Protein AF-A0A960V6D5-F1 (afdb_monomer)

Foldseek 3Di:
DVVVVVVVVVVVVVVVLVVQQPDLWFKWWAFLQQATADTHPNVLVVCVVCVVLLCQAQVPDDSVPRHRDHCLSSDPDSVVVNCVQVPDQAWDWDWDDGSQWIKIKIKHFDADPVRHTGTIMITIDGCNVVVVVVVVVVVVVVVVVVVLVVQQPDQWFKWWAFLQQFTADTHVNVLVVCVVLVVLQCVVQVQDDSVPSHRDHCLSSDPDSVVVNCVQVPDQAWDWDWDQGSNWIKIKIKHFDADPVRHTGTIMITIDGCRVVVVVVVVVLVVVLLVQLLVQLLVQLVPDPDLVSSVQSNQQSVCVSVVFAKKFKWFQDPVVRWTATDDMDHDQDPVLVVQRNPDIGHQPFFLFNPQVVVQAKDKDQALVVGPRDSSSVVCVVSQWGIKMKHFADAPNHTGIMMMTTHSDRDDADPSNRVSVRSSSVSSNVSSNVRVVVVVVVVVLVVQQPDQWWKWWAFLVQATADTHVNVLVVCVVCVVLQCVQQVPDDSVPRHRDHPCSQDPDSVVVNVVQNDDAAWDWDWDAGSQWIKIKIKHWDADPVRDTTGIMITIDTCNVVVVLVVLVVVQVVCVVVVNLPDARDQPPDDDPSNVVRVVSNVVSVVVVVVVVVVVVVD

pLDDT: mean 90.27, std 6.15, range [58.25, 98.5]

Radius of gyration: 61.38 Å; Cα contacts (8 Å, |Δi|>4): 959; chains: 1; bounding box: 114×51×210 Å

Mean predicted aligned error: 14.76 Å

Sequence (614 aa):
DGLTALKQAFKENKSIKVALDNVSTNIMMADNDLKINYMNKSIVKMFTDANTDIQKQIPGFNVSTLMGTNIDKFHRNPSHQRGILASFVDTYRSTITIGGRTFDLIANPILDEKGIRLGSVVEWSDVTKSRTLENEKNRMMEENLRIRVALDNVSTNIMMADNDLNVIYMNKSIKKMFEKANREISNQIKSFDLSKLMGSNIDTYHKDPSHQRKILGSFTDVYKTSIDMGGRRFDLIANPILTDNGERLGSVVEWSDVTEILKIEEQKIEQQKNLEVMTKVSMGVNEALDISSAIQSSLDAAREVFGWEYSSFWKYDKTDKSLKFYLESGSVSSEFRNITERASFKEGVGLNGRAWKSKDLVFVKELVELTDCVRAPVASKVGVKSAISFPIFINDKIYGTMDFFALRTLELSANRLQSLKAVNRIIQESLERQVNSQEMVRVKVALDNVSTNIMISDNDRNIIYMNKSINKMFKNALTEIKNQFSNFDQDRLIGNSIDVFHKNPAHQSNLLANFKEEYRSTINIGGRTFNLIANPIITDKGERLGSVVEWADYTNEVKTQNEIDDIVNLAIEGQFNSRIKLEDKEGFFKKLGEGINKLLDVTSNGMNDIARVL

Structure (mmCIF, N/CA/C/O backbone):
data_AF-A0A960V6D5-F1
#
_entry.id   AF-A0A960V6D5-F1
#
loop_
_atom_site.group_PDB
_atom_site.id
_atom_site.type_symbol
_atom_site.label_atom_id
_atom_site.label_alt_id
_atom_site.label_comp_id
_atom_site.label_asym_id
_atom_site.label_entity_id
_atom_site.label_seq_id
_atom_site.pdbx_PDB_ins_code
_atom_site.Cartn_x
_atom_site.Cartn_y
_atom_site.Cartn_z
_atom_site.occupancy
_atom_site.B_iso_or_equiv
_atom_site.auth_seq_id
_atom_site.auth_comp_id
_atom_site.auth_asym_id
_atom_site.auth_atom_id
_atom_site.pdbx_PDB_model_num
ATOM 1 N N . ASP A 1 1 ? 67.140 -14.484 -104.555 1.00 60.19 1 ASP A N 1
ATOM 2 C CA . ASP A 1 1 ? 66.002 -14.947 -103.728 1.00 60.19 1 ASP A CA 1
ATOM 3 C C . ASP A 1 1 ? 66.205 -14.796 -102.216 1.00 60.19 1 ASP A C 1
ATOM 5 O O . ASP A 1 1 ? 65.355 -14.184 -101.580 1.00 60.19 1 ASP A O 1
ATOM 9 N N . GLY A 1 2 ? 67.339 -15.198 -101.622 1.00 60.62 2 GLY A N 1
ATOM 10 C CA . GLY A 1 2 ? 67.568 -15.048 -100.165 1.00 60.62 2 GLY A CA 1
ATOM 11 C C . GLY A 1 2 ? 67.593 -13.608 -99.608 1.00 60.62 2 GLY A C 1
ATOM 12 O O . GLY A 1 2 ? 67.114 -13.364 -98.503 1.00 60.62 2 GLY A O 1
ATOM 13 N N . LEU A 1 3 ? 68.085 -12.621 -100.371 1.00 64.56 3 LEU A N 1
ATOM 14 C CA . LEU A 1 3 ? 68.166 -11.218 -99.917 1.00 64.56 3 LEU A CA 1
ATOM 15 C C . LEU A 1 3 ? 66.785 -10.532 -99.832 1.00 64.56 3 LEU A C 1
ATOM 17 O O . LEU A 1 3 ? 66.586 -9.627 -99.021 1.00 64.56 3 LEU A O 1
ATOM 21 N N . THR A 1 4 ? 65.828 -10.955 -100.662 1.00 69.56 4 THR A N 1
ATOM 22 C CA . THR A 1 4 ? 64.466 -10.398 -100.709 1.00 69.56 4 THR A CA 1
ATOM 23 C C . THR A 1 4 ? 63.623 -10.926 -99.548 1.00 69.56 4 THR A C 1
ATOM 25 O O . THR A 1 4 ? 62.960 -10.139 -98.875 1.00 69.56 4 THR A O 1
ATOM 28 N N . ALA A 1 5 ? 63.731 -12.225 -99.243 1.00 68.56 5 ALA A N 1
ATOM 29 C CA . ALA A 1 5 ? 63.088 -12.845 -98.083 1.00 68.56 5 ALA A CA 1
ATOM 30 C C . ALA A 1 5 ? 63.599 -12.258 -96.754 1.00 68.56 5 ALA A C 1
ATOM 32 O O . ALA A 1 5 ? 62.806 -11.934 -95.872 1.00 68.56 5 ALA A O 1
ATOM 33 N N . LEU A 1 6 ? 64.911 -12.014 -96.639 1.00 73.38 6 LEU A N 1
ATOM 34 C CA . LEU A 1 6 ? 65.501 -11.392 -95.449 1.00 73.38 6 LEU A CA 1
ATOM 35 C C . LEU A 1 6 ? 65.007 -9.948 -95.238 1.00 73.38 6 LEU A C 1
ATOM 37 O O . LEU A 1 6 ? 64.689 -9.556 -94.117 1.00 73.38 6 LEU A O 1
ATOM 41 N N . LYS A 1 7 ? 64.901 -9.152 -96.313 1.00 72.25 7 LYS A N 1
ATOM 42 C CA . LYS A 1 7 ? 64.362 -7.781 -96.249 1.00 72.25 7 LYS A CA 1
ATOM 43 C C . LYS A 1 7 ? 62.879 -7.753 -95.870 1.00 72.25 7 LYS A C 1
ATOM 45 O O . LYS A 1 7 ? 62.470 -6.857 -95.133 1.00 72.25 7 LYS A O 1
ATOM 50 N N . GLN A 1 8 ? 62.094 -8.718 -96.350 1.00 72.75 8 GLN A N 1
ATOM 51 C CA . GLN A 1 8 ? 60.675 -8.847 -96.019 1.00 72.75 8 GLN A CA 1
ATOM 52 C C . GLN A 1 8 ? 60.477 -9.230 -94.544 1.00 72.75 8 GLN A C 1
ATOM 54 O O . GLN A 1 8 ? 59.785 -8.510 -93.828 1.00 72.75 8 GLN A O 1
ATOM 59 N N . ALA A 1 9 ? 61.184 -10.254 -94.055 1.00 72.56 9 ALA A N 1
ATOM 60 C CA . ALA A 1 9 ? 61.154 -10.650 -92.644 1.00 72.56 9 ALA A CA 1
ATOM 61 C C . ALA A 1 9 ? 61.626 -9.515 -91.713 1.00 72.56 9 ALA A C 1
ATOM 63 O O . ALA A 1 9 ? 61.061 -9.287 -90.645 1.00 72.56 9 ALA A O 1
ATOM 64 N N . PHE A 1 10 ? 62.631 -8.734 -92.130 1.00 75.19 10 PHE A N 1
ATOM 65 C CA . PHE A 1 10 ? 63.084 -7.560 -91.378 1.00 75.19 10 PHE A CA 1
ATOM 66 C C . PHE A 1 10 ? 62.014 -6.459 -91.304 1.00 75.19 10 PHE A C 1
ATOM 68 O O . PHE A 1 10 ? 61.844 -5.822 -90.262 1.00 75.19 10 PHE A O 1
ATOM 75 N N . LYS A 1 11 ? 61.273 -6.232 -92.396 1.00 73.44 11 LYS A N 1
ATOM 76 C CA . LYS A 1 11 ? 60.167 -5.266 -92.440 1.00 73.44 11 LYS A CA 1
ATOM 77 C C . LYS A 1 11 ? 58.996 -5.715 -91.562 1.00 73.44 11 LYS A C 1
ATOM 79 O O . LYS A 1 11 ? 58.472 -4.896 -90.813 1.00 73.44 11 LYS A O 1
ATOM 84 N N . GLU A 1 12 ? 58.633 -6.993 -91.605 1.00 76.12 12 GLU A N 1
ATOM 85 C CA . GLU A 1 12 ? 57.577 -7.586 -90.772 1.00 76.12 12 GLU A CA 1
ATOM 86 C C . GLU A 1 12 ? 57.930 -7.537 -89.281 1.00 76.12 12 GLU A C 1
ATOM 88 O O . GLU A 1 12 ? 57.142 -7.024 -88.487 1.00 76.12 12 GLU A O 1
ATOM 93 N N . ASN A 1 13 ? 59.153 -7.924 -88.904 1.00 80.75 13 ASN A N 1
ATOM 94 C CA . ASN A 1 13 ? 59.638 -7.809 -87.525 1.00 80.75 13 ASN A CA 1
ATOM 95 C C . ASN A 1 13 ? 59.639 -6.358 -87.027 1.00 80.75 13 ASN A C 1
ATOM 97 O O . ASN A 1 13 ? 59.277 -6.086 -85.880 1.00 80.75 13 ASN A O 1
ATOM 101 N N . LYS A 1 14 ? 60.002 -5.399 -87.890 1.00 78.75 14 LYS A N 1
ATOM 102 C CA . LYS A 1 14 ? 59.928 -3.972 -87.558 1.00 78.75 14 LYS A CA 1
ATOM 103 C C . LYS A 1 14 ? 58.481 -3.519 -87.339 1.00 78.75 14 LYS A C 1
ATOM 105 O O . LYS A 1 14 ? 58.236 -2.763 -86.404 1.00 78.75 14 LYS A O 1
ATOM 110 N N . SER A 1 15 ? 57.532 -3.987 -88.150 1.00 77.00 15 SER A N 1
ATOM 111 C CA . SER A 1 15 ? 56.106 -3.680 -87.984 1.00 77.00 15 SER A CA 1
ATOM 112 C C . SER A 1 15 ? 55.515 -4.284 -86.707 1.00 77.00 15 SER A C 1
ATOM 114 O O . SER A 1 15 ? 54.827 -3.573 -85.980 1.00 77.00 15 SER A O 1
ATOM 116 N N . ILE A 1 16 ? 55.825 -5.547 -86.388 1.00 84.62 16 ILE A N 1
ATOM 117 C CA . ILE A 1 16 ? 55.385 -6.208 -85.145 1.00 84.62 16 ILE A CA 1
ATOM 118 C C . ILE A 1 16 ? 55.945 -5.475 -83.925 1.00 84.62 16 ILE A C 1
ATOM 120 O O . ILE A 1 16 ? 55.203 -5.165 -82.994 1.00 84.62 16 ILE A O 1
ATOM 124 N N . LYS A 1 17 ? 57.234 -5.115 -83.952 1.00 85.25 17 LYS A N 1
ATOM 125 C CA . LYS A 1 17 ? 57.851 -4.326 -82.883 1.00 85.25 17 LYS A CA 1
ATOM 126 C C . LYS A 1 17 ? 57.152 -2.978 -82.697 1.00 85.25 17 LYS A C 1
ATOM 128 O O . LYS A 1 17 ? 56.832 -2.614 -81.574 1.00 85.25 17 LYS A O 1
ATOM 133 N N . VAL A 1 18 ? 56.884 -2.247 -83.782 1.00 83.94 18 VAL A N 1
ATOM 134 C CA . VAL A 1 18 ? 56.174 -0.958 -83.710 1.00 83.94 18 VAL A CA 1
ATOM 135 C C . VAL A 1 18 ? 54.749 -1.132 -83.179 1.00 83.94 18 VAL A C 1
ATOM 137 O O . VAL A 1 18 ? 54.276 -0.269 -82.442 1.00 83.94 18 VAL A O 1
ATOM 140 N N . ALA A 1 19 ? 54.065 -2.230 -83.508 1.00 83.75 19 ALA A N 1
ATOM 141 C CA . ALA A 1 19 ? 52.753 -2.531 -82.945 1.00 83.75 19 ALA A CA 1
ATOM 142 C C . ALA A 1 19 ? 52.840 -2.748 -81.425 1.00 83.75 19 ALA A C 1
ATOM 144 O O . ALA A 1 19 ? 52.153 -2.054 -80.678 1.00 83.75 19 ALA A O 1
ATOM 145 N N . LEU A 1 20 ? 53.744 -3.622 -80.964 1.00 87.19 20 LEU A N 1
ATOM 146 C CA . LEU A 1 20 ? 53.982 -3.878 -79.537 1.00 87.19 20 LEU A CA 1
ATOM 147 C C . LEU A 1 20 ? 54.450 -2.619 -78.782 1.00 87.19 20 LEU A C 1
ATOM 149 O O . LEU A 1 20 ? 54.054 -2.398 -77.640 1.00 87.19 20 LEU A O 1
ATOM 153 N N . ASP A 1 21 ? 55.225 -1.742 -79.425 1.00 88.81 21 ASP A N 1
ATOM 154 C CA . ASP A 1 21 ? 55.717 -0.499 -78.818 1.00 88.81 21 ASP A CA 1
ATOM 155 C C . ASP A 1 21 ? 54.589 0.493 -78.506 1.00 88.81 21 ASP A C 1
ATOM 157 O O . ASP A 1 21 ? 54.776 1.375 -77.665 1.00 88.81 21 ASP A O 1
ATOM 161 N N . ASN A 1 22 ? 53.445 0.377 -79.186 1.00 87.00 22 ASN A N 1
ATOM 162 C CA . ASN A 1 22 ? 52.324 1.308 -79.070 1.00 87.00 22 ASN A CA 1
ATOM 163 C C . ASN A 1 22 ? 51.078 0.702 -78.399 1.00 87.00 22 ASN A C 1
ATOM 165 O O . ASN A 1 22 ? 50.079 1.410 -78.273 1.00 87.00 22 ASN A O 1
ATOM 169 N N . VAL A 1 23 ? 51.111 -0.557 -77.941 1.00 91.19 23 VAL A N 1
ATOM 170 C CA . VAL A 1 23 ? 50.023 -1.087 -77.099 1.00 91.19 23 VAL A CA 1
ATOM 171 C C . VAL A 1 23 ? 50.092 -0.501 -75.686 1.00 91.19 23 VAL A C 1
ATOM 173 O O . VAL A 1 23 ? 51.171 -0.211 -75.168 1.00 91.19 23 VAL A O 1
ATOM 176 N N . SER A 1 24 ? 48.931 -0.340 -75.049 1.00 89.25 24 SER A N 1
ATOM 177 C CA . SER A 1 24 ? 48.801 0.201 -73.687 1.00 89.25 24 SER A CA 1
ATOM 178 C C . SER A 1 24 ? 49.123 -0.805 -72.581 1.00 89.25 24 SER A C 1
ATOM 180 O O . SER A 1 24 ? 49.297 -0.418 -71.431 1.00 89.25 24 SER A O 1
ATOM 182 N N . THR A 1 25 ? 49.173 -2.097 -72.900 1.00 91.38 25 THR A N 1
ATOM 183 C CA . THR A 1 25 ? 49.584 -3.138 -71.954 1.00 91.38 25 THR A CA 1
ATOM 184 C C . THR A 1 25 ? 51.072 -2.996 -71.647 1.00 91.38 25 THR A C 1
ATOM 186 O O . THR A 1 25 ? 51.863 -2.804 -72.564 1.00 91.38 25 THR A O 1
ATOM 189 N N . ASN A 1 26 ? 51.492 -3.103 -70.386 1.00 95.56 26 ASN A N 1
ATOM 190 C CA . ASN A 1 26 ? 52.913 -3.030 -70.040 1.00 95.56 26 ASN A CA 1
ATOM 191 C C . ASN A 1 26 ? 53.578 -4.380 -70.324 1.00 95.56 26 ASN A C 1
ATOM 193 O O . ASN A 1 26 ? 53.311 -5.342 -69.611 1.00 95.56 26 ASN A O 1
ATOM 197 N N . ILE A 1 27 ? 54.434 -4.455 -71.346 1.00 94.50 27 ILE A N 1
ATOM 198 C CA . ILE A 1 27 ? 55.020 -5.720 -71.816 1.00 94.50 27 ILE A CA 1
ATOM 199 C C . ILE A 1 27 ? 56.541 -5.695 -71.675 1.00 94.50 27 ILE A C 1
ATOM 201 O O . ILE A 1 27 ? 57.207 -4.801 -72.201 1.00 94.50 27 ILE A O 1
ATOM 205 N N . MET A 1 28 ? 57.085 -6.732 -71.038 1.00 94.75 28 MET A N 1
ATOM 206 C CA . MET A 1 28 ? 58.516 -7.034 -70.971 1.00 94.75 28 MET A CA 1
ATOM 207 C C . MET A 1 28 ? 58.784 -8.442 -71.487 1.00 94.75 28 MET A C 1
ATOM 209 O O . MET A 1 28 ? 58.045 -9.364 -71.155 1.00 94.75 28 MET A O 1
ATOM 213 N N . MET A 1 29 ? 59.854 -8.630 -72.256 1.00 93.25 29 MET A N 1
ATOM 214 C CA . MET A 1 29 ? 60.302 -9.956 -72.685 1.00 93.25 29 MET A CA 1
ATOM 215 C C . MET A 1 29 ? 61.755 -10.179 -72.285 1.00 93.25 29 MET A C 1
ATOM 217 O O . MET A 1 29 ? 62.573 -9.252 -72.298 1.00 93.25 29 MET A O 1
ATOM 221 N N . ALA A 1 30 ? 62.060 -11.421 -71.929 1.00 92.06 30 ALA A N 1
ATOM 222 C CA . ALA A 1 30 ? 63.412 -11.880 -71.662 1.00 92.06 30 ALA A CA 1
ATOM 223 C C . ALA A 1 30 ? 63.698 -13.158 -72.454 1.00 92.06 30 ALA A C 1
ATOM 225 O O . ALA A 1 30 ? 62.794 -13.972 -72.663 1.00 92.06 30 ALA A O 1
ATOM 226 N N . ASP A 1 31 ? 64.942 -13.317 -72.899 1.00 91.38 31 ASP A N 1
ATOM 227 C CA . ASP A 1 31 ? 65.412 -14.525 -73.584 1.00 91.38 31 ASP A CA 1
ATOM 228 C C . ASP A 1 31 ? 65.621 -15.707 -72.612 1.00 91.38 31 ASP A C 1
ATOM 230 O O . ASP A 1 31 ? 65.352 -15.613 -71.411 1.00 91.38 31 ASP A O 1
ATOM 234 N N . ASN A 1 32 ? 66.090 -16.846 -73.128 1.00 87.31 32 ASN A N 1
ATOM 235 C CA . ASN A 1 32 ? 66.395 -18.034 -72.319 1.00 87.31 32 ASN A CA 1
ATOM 236 C C . ASN A 1 32 ? 67.549 -17.826 -71.321 1.00 87.31 32 ASN A C 1
ATOM 238 O O . ASN A 1 32 ? 67.605 -18.527 -70.312 1.00 87.31 32 ASN A O 1
ATOM 242 N N . ASP A 1 33 ? 68.424 -16.846 -71.567 1.00 87.94 33 ASP A N 1
ATOM 243 C CA . ASP A 1 33 ? 69.460 -16.411 -70.624 1.00 87.94 33 ASP A CA 1
ATOM 244 C C . ASP A 1 33 ? 68.918 -15.388 -69.611 1.00 87.94 33 ASP A C 1
ATOM 246 O O . ASP A 1 33 ? 69.683 -14.813 -68.831 1.00 87.94 33 ASP A O 1
ATOM 250 N N . LEU A 1 34 ? 67.602 -15.145 -69.622 1.00 88.19 34 LEU A N 1
ATOM 251 C CA . LEU A 1 34 ? 66.869 -14.210 -68.776 1.00 88.19 34 LEU A CA 1
ATOM 252 C C . LEU A 1 34 ? 67.335 -12.757 -68.896 1.00 88.19 34 LEU A C 1
ATOM 254 O O . LEU A 1 34 ? 67.149 -11.954 -67.974 1.00 88.19 34 LEU A O 1
ATOM 258 N N . LYS A 1 35 ? 67.936 -12.399 -70.032 1.00 92.00 35 LYS A N 1
ATOM 259 C CA . LYS A 1 35 ? 68.255 -11.013 -70.368 1.00 92.00 35 LYS A CA 1
ATOM 260 C C . LYS A 1 35 ? 67.033 -10.354 -70.976 1.00 92.00 35 LYS A C 1
ATOM 262 O O . LYS A 1 35 ? 66.432 -10.877 -71.912 1.00 92.00 35 LYS A O 1
ATOM 267 N N . ILE A 1 36 ? 66.685 -9.179 -70.458 1.00 93.31 36 ILE A N 1
ATOM 268 C CA . ILE A 1 36 ? 65.577 -8.383 -70.986 1.00 93.31 36 ILE A CA 1
ATOM 269 C C . ILE A 1 36 ? 65.930 -7.960 -72.415 1.00 93.31 36 ILE A C 1
ATOM 271 O O . ILE A 1 36 ? 66.849 -7.167 -72.623 1.00 93.31 36 ILE A O 1
ATOM 275 N N . ASN A 1 37 ? 65.208 -8.479 -73.402 1.00 91.31 37 ASN A N 1
ATOM 276 C CA . ASN A 1 37 ? 65.461 -8.209 -74.819 1.00 91.31 37 ASN A CA 1
ATOM 277 C C . ASN A 1 37 ? 64.391 -7.305 -75.449 1.00 91.31 37 ASN A C 1
ATOM 279 O O . ASN A 1 37 ? 64.609 -6.766 -76.536 1.00 91.31 37 ASN A O 1
ATOM 283 N N . TYR A 1 38 ? 63.277 -7.071 -74.749 1.00 93.50 38 TYR A N 1
ATOM 284 C CA . TYR A 1 38 ? 62.226 -6.158 -75.179 1.00 93.50 38 TYR A CA 1
ATOM 285 C C . TYR A 1 38 ? 61.483 -5.529 -73.993 1.00 93.50 38 TYR A C 1
ATOM 287 O O . TYR A 1 38 ? 61.164 -6.198 -73.010 1.00 93.50 38 TYR A O 1
ATOM 295 N N . MET A 1 39 ? 61.168 -4.242 -74.120 1.00 95.19 39 MET A N 1
ATOM 296 C CA . MET A 1 39 ? 60.243 -3.502 -73.264 1.00 95.19 39 MET A CA 1
ATOM 297 C C . MET A 1 39 ? 59.491 -2.503 -74.135 1.00 95.19 39 MET A C 1
ATOM 299 O O . MET A 1 39 ? 60.124 -1.755 -74.886 1.00 95.19 39 MET A O 1
ATOM 303 N N . ASN A 1 40 ? 58.167 -2.456 -74.024 1.00 94.12 40 ASN A N 1
ATOM 304 C CA . ASN A 1 40 ? 57.394 -1.456 -74.750 1.00 94.12 40 ASN A CA 1
ATOM 305 C C . ASN A 1 40 ? 57.363 -0.095 -74.032 1.00 94.12 40 ASN A C 1
ATOM 307 O O . ASN A 1 40 ? 57.749 0.039 -72.868 1.00 94.12 40 ASN A O 1
ATOM 311 N N . LYS A 1 41 ? 56.871 0.947 -74.716 1.00 94.06 41 LYS A N 1
ATOM 312 C CA . LYS A 1 41 ? 56.811 2.308 -74.149 1.00 94.06 41 LYS A CA 1
ATOM 313 C C . LYS A 1 41 ? 55.989 2.377 -72.857 1.00 94.06 41 LYS A C 1
ATOM 315 O O . LYS A 1 41 ? 56.324 3.161 -71.970 1.00 94.06 41 LYS A O 1
ATOM 320 N N . SER A 1 42 ? 54.937 1.562 -72.746 1.00 95.06 42 SER A N 1
ATOM 321 C CA . SER A 1 42 ? 54.048 1.557 -71.584 1.00 95.06 42 SER A CA 1
ATOM 322 C C . SER A 1 42 ? 54.753 1.060 -70.319 1.00 95.06 42 SER A C 1
ATOM 324 O O . SER A 1 42 ? 54.735 1.763 -69.308 1.00 95.06 42 SER A O 1
ATOM 326 N N . ILE A 1 43 ? 55.467 -0.076 -70.375 1.00 94.56 43 ILE A N 1
ATOM 327 C CA . ILE A 1 43 ? 56.193 -0.577 -69.197 1.00 94.56 43 ILE A CA 1
ATOM 328 C C . ILE A 1 43 ? 57.374 0.314 -68.812 1.00 94.56 43 ILE A C 1
ATOM 330 O O . ILE A 1 43 ? 57.639 0.507 -67.626 1.00 94.56 43 ILE A O 1
ATOM 334 N N . VAL A 1 44 ? 58.051 0.914 -69.797 1.00 93.94 44 VAL A N 1
ATOM 335 C CA . VAL A 1 44 ? 59.107 1.901 -69.534 1.00 93.94 44 VAL A CA 1
ATOM 336 C C . VAL A 1 44 ? 58.533 3.083 -68.761 1.00 93.94 44 VAL A C 1
ATOM 338 O O . VAL A 1 44 ? 59.117 3.493 -67.760 1.00 93.94 44 VAL A O 1
ATOM 341 N N . LYS A 1 45 ? 57.369 3.601 -69.169 1.00 94.00 45 LYS A N 1
ATOM 342 C CA . LYS A 1 45 ? 56.686 4.679 -68.451 1.00 94.00 45 LYS A CA 1
ATOM 343 C C . LYS A 1 45 ? 56.275 4.248 -67.039 1.00 94.00 45 LYS A C 1
ATOM 345 O O . LYS A 1 45 ? 56.635 4.929 -66.088 1.00 94.00 45 LYS A O 1
ATOM 350 N N . MET A 1 46 ? 55.607 3.101 -66.890 1.00 94.69 46 MET A N 1
ATOM 351 C CA . MET A 1 46 ? 55.170 2.583 -65.586 1.00 94.69 46 MET A CA 1
ATOM 352 C C . MET A 1 46 ? 56.345 2.421 -64.613 1.00 94.69 46 MET A C 1
ATOM 354 O O . MET A 1 46 ? 56.273 2.879 -63.474 1.00 94.69 46 MET A O 1
ATOM 358 N N . PHE A 1 47 ? 57.451 1.810 -65.050 1.00 94.38 47 PHE A N 1
ATOM 359 C CA . PHE A 1 47 ? 58.630 1.686 -64.198 1.00 94.38 47 PHE A CA 1
ATOM 360 C C . PHE A 1 47 ? 59.336 3.012 -63.960 1.00 94.38 47 PHE A C 1
ATOM 362 O O . PHE A 1 47 ? 59.961 3.151 -62.916 1.00 94.38 47 PHE A O 1
ATOM 369 N N . THR A 1 48 ? 59.245 3.978 -64.878 1.00 94.38 48 THR A N 1
ATOM 370 C CA . THR A 1 48 ? 59.790 5.326 -64.651 1.00 94.38 48 THR A CA 1
ATOM 371 C C . THR A 1 48 ? 59.013 6.016 -63.535 1.00 94.38 48 THR A C 1
ATOM 373 O O . THR A 1 48 ? 59.623 6.523 -62.595 1.00 94.38 48 THR A O 1
ATOM 376 N N . ASP A 1 49 ? 57.681 5.940 -63.582 1.00 92.75 49 ASP A N 1
ATOM 377 C CA . ASP A 1 49 ? 56.787 6.488 -62.558 1.00 92.75 49 ASP A CA 1
ATOM 378 C C . ASP A 1 49 ? 56.997 5.799 -61.193 1.00 92.75 49 ASP A C 1
ATOM 380 O O . ASP A 1 49 ? 56.948 6.448 -60.148 1.00 92.75 49 ASP A O 1
ATOM 384 N N . ALA A 1 50 ? 57.283 4.492 -61.192 1.00 92.75 50 ALA A N 1
ATOM 385 C CA . ALA A 1 50 ? 57.551 3.702 -59.989 1.00 92.75 50 ALA A CA 1
ATOM 386 C C . ALA A 1 50 ? 59.040 3.647 -59.578 1.00 92.75 50 ALA A C 1
ATOM 388 O O . ALA A 1 50 ? 59.372 2.982 -58.595 1.00 92.75 50 ALA A O 1
ATOM 389 N N . ASN A 1 51 ? 59.953 4.308 -60.302 1.00 91.94 51 ASN A N 1
ATOM 390 C CA . ASN A 1 51 ? 61.398 4.078 -60.177 1.00 91.94 51 ASN A CA 1
ATOM 391 C C . ASN A 1 51 ? 61.915 4.378 -58.765 1.00 91.94 51 ASN A C 1
ATOM 393 O O . ASN A 1 51 ? 62.645 3.577 -58.183 1.00 91.94 51 ASN A O 1
ATOM 397 N N . THR A 1 52 ? 61.522 5.522 -58.205 1.00 92.56 52 THR A N 1
ATOM 398 C CA . THR A 1 52 ? 61.932 5.955 -56.859 1.00 92.56 52 THR A CA 1
ATOM 399 C C . THR A 1 52 ? 61.397 5.030 -55.770 1.00 92.56 52 THR A C 1
ATOM 401 O O . THR A 1 52 ? 62.100 4.755 -54.801 1.00 92.56 52 THR A O 1
ATOM 404 N N . ASP A 1 53 ? 60.180 4.511 -55.936 1.00 93.00 53 ASP A N 1
ATOM 405 C CA . ASP A 1 53 ? 59.580 3.555 -55.011 1.00 93.00 53 ASP A CA 1
ATOM 406 C C . ASP A 1 53 ? 60.309 2.213 -55.072 1.00 93.00 53 ASP A C 1
ATOM 408 O O . ASP A 1 53 ? 60.780 1.725 -54.046 1.00 93.00 53 ASP A O 1
ATOM 412 N N . ILE A 1 54 ? 60.508 1.659 -56.270 1.00 91.44 54 ILE A N 1
ATOM 413 C CA . ILE A 1 54 ? 61.225 0.391 -56.471 1.00 91.44 54 ILE A CA 1
ATOM 414 C C . ILE A 1 54 ? 62.650 0.464 -55.900 1.00 91.44 54 ILE A C 1
ATOM 416 O O . ILE A 1 54 ? 63.093 -0.477 -55.234 1.00 91.44 54 ILE A O 1
ATOM 420 N N . GLN A 1 55 ? 63.344 1.596 -56.072 1.00 92.31 55 GLN A N 1
ATOM 421 C CA . GLN A 1 55 ? 64.685 1.825 -55.524 1.00 92.31 55 GLN A CA 1
ATOM 422 C C . GLN A 1 55 ? 64.763 1.717 -53.994 1.00 92.31 55 GLN A C 1
ATOM 424 O O . GLN A 1 55 ? 65.821 1.356 -53.479 1.00 92.31 55 GLN A O 1
ATOM 429 N N . LYS A 1 56 ? 63.662 1.952 -53.260 1.00 91.50 56 LYS A N 1
ATOM 430 C CA . LYS A 1 56 ? 63.619 1.763 -51.795 1.00 91.50 56 LYS A CA 1
ATOM 431 C C . LYS A 1 56 ? 63.897 0.315 -51.390 1.00 91.50 56 LYS A C 1
ATOM 433 O O . LYS A 1 56 ? 64.415 0.076 -50.305 1.00 91.50 56 LYS A O 1
ATOM 438 N N . GLN A 1 57 ? 63.538 -0.650 -52.240 1.00 89.44 57 GLN A N 1
ATOM 439 C CA . GLN A 1 57 ? 63.716 -2.081 -51.974 1.00 89.44 57 GLN A CA 1
ATOM 440 C C . GLN A 1 57 ? 64.804 -2.724 -52.843 1.00 89.44 57 GLN A C 1
ATOM 442 O O . GLN A 1 57 ? 65.372 -3.740 -52.442 1.00 89.44 57 GLN A O 1
ATOM 447 N N . ILE A 1 58 ? 65.107 -2.144 -54.007 1.00 88.81 58 ILE A N 1
ATOM 448 C CA . ILE A 1 58 ? 66.143 -2.611 -54.934 1.00 88.81 58 ILE A CA 1
ATOM 449 C C . ILE A 1 58 ? 67.112 -1.449 -55.224 1.00 88.81 58 ILE A C 1
ATOM 451 O O . ILE A 1 58 ? 66.957 -0.743 -56.229 1.00 88.81 58 ILE A O 1
ATOM 455 N N . PRO A 1 59 ? 68.117 -1.225 -54.353 1.00 80.94 59 PRO A N 1
ATOM 456 C CA . PRO A 1 59 ? 69.110 -0.172 -54.546 1.00 80.94 59 PRO A CA 1
ATOM 457 C C . PRO A 1 59 ? 69.892 -0.404 -55.847 1.00 80.94 59 PRO A C 1
ATOM 459 O O . PRO A 1 59 ? 70.556 -1.426 -56.005 1.00 80.94 59 PRO A O 1
ATOM 462 N N . GLY A 1 60 ? 69.783 0.524 -56.802 1.00 82.00 60 GLY A N 1
ATOM 463 C CA . GLY A 1 60 ? 70.400 0.413 -58.132 1.00 82.00 60 GLY A CA 1
ATOM 464 C C . GLY A 1 60 ? 69.436 0.075 -59.276 1.00 82.00 60 GLY A C 1
ATOM 465 O O . GLY A 1 60 ? 69.871 0.027 -60.426 1.00 82.00 60 GLY A O 1
ATOM 466 N N . PHE A 1 61 ? 68.138 -0.110 -59.005 1.00 89.88 61 PHE A N 1
ATOM 467 C CA . PHE A 1 61 ? 67.128 -0.171 -60.066 1.00 89.88 61 PHE A CA 1
ATOM 468 C C . PHE A 1 61 ? 67.124 1.138 -60.871 1.00 89.88 61 PHE A C 1
ATOM 470 O O . PHE A 1 61 ? 67.024 2.224 -60.299 1.00 89.88 61 PHE A O 1
ATOM 477 N N . ASN A 1 62 ? 67.255 1.047 -62.192 1.00 88.75 62 ASN A N 1
ATOM 478 C CA . ASN A 1 62 ? 67.180 2.190 -63.094 1.00 88.75 62 ASN A CA 1
ATOM 479 C C . ASN A 1 62 ? 66.592 1.730 -64.428 1.00 88.75 62 ASN A C 1
ATOM 481 O O . ASN A 1 62 ? 67.176 0.892 -65.112 1.00 88.75 62 ASN A O 1
ATOM 485 N N . VAL A 1 63 ? 65.450 2.304 -64.812 1.00 89.94 63 VAL A N 1
ATOM 486 C CA . VAL A 1 63 ? 64.721 1.925 -66.034 1.00 89.94 63 VAL A CA 1
ATOM 487 C C . VAL A 1 63 ? 65.592 2.018 -67.288 1.00 89.94 63 VAL A C 1
ATOM 489 O O . VAL A 1 63 ? 65.521 1.150 -68.158 1.00 89.94 63 VAL A O 1
ATOM 492 N N . SER A 1 64 ? 66.461 3.032 -67.358 1.00 88.62 64 SER A N 1
ATOM 493 C CA . SER A 1 64 ? 67.332 3.275 -68.517 1.00 88.62 64 SER A CA 1
ATOM 494 C C . SER A 1 64 ? 68.382 2.181 -68.745 1.00 88.62 64 SER A C 1
ATOM 496 O O . SER A 1 64 ? 68.890 2.058 -69.857 1.00 88.62 64 SER A O 1
ATOM 498 N N . THR A 1 65 ? 68.678 1.358 -67.732 1.00 89.56 65 THR A N 1
ATOM 499 C CA . THR A 1 65 ? 69.676 0.279 -67.801 1.00 89.56 65 THR A CA 1
ATOM 500 C C . THR A 1 65 ? 69.052 -1.121 -67.789 1.00 89.56 65 THR A C 1
ATOM 502 O O . THR A 1 65 ? 69.779 -2.116 -67.783 1.00 89.56 65 THR A O 1
ATOM 505 N N . LEU A 1 66 ? 67.715 -1.233 -67.810 1.00 89.56 66 LEU A N 1
ATOM 506 C CA . LEU A 1 66 ? 67.022 -2.529 -67.772 1.00 89.56 66 LEU A CA 1
ATOM 507 C C . LEU A 1 66 ? 67.226 -3.352 -69.048 1.00 89.56 66 LEU A C 1
ATOM 509 O O . LEU A 1 66 ? 67.387 -4.567 -68.965 1.00 89.56 66 LEU A O 1
ATOM 513 N N . MET A 1 67 ? 67.261 -2.715 -70.221 1.00 91.69 67 MET A N 1
ATOM 514 C CA . MET A 1 67 ? 67.490 -3.419 -71.488 1.00 91.69 67 MET A CA 1
ATOM 515 C C . MET A 1 67 ? 68.848 -4.131 -71.488 1.00 91.69 67 MET A C 1
ATOM 517 O O . MET A 1 67 ? 69.877 -3.530 -71.190 1.00 91.69 67 MET A O 1
ATOM 521 N N . GLY A 1 68 ? 68.855 -5.418 -71.832 1.00 89.12 68 GLY A N 1
ATOM 522 C CA . GLY A 1 68 ? 70.043 -6.276 -71.841 1.00 89.12 68 GLY A CA 1
ATOM 523 C C . GLY A 1 68 ? 70.511 -6.738 -70.457 1.00 89.12 68 GLY A C 1
ATOM 524 O O . GLY A 1 68 ? 71.396 -7.592 -70.366 1.00 89.12 68 GLY A O 1
ATOM 525 N N . THR A 1 69 ? 69.918 -6.226 -69.376 1.00 92.25 69 THR A N 1
ATOM 526 C CA . THR A 1 69 ? 70.212 -6.679 -68.016 1.00 92.25 69 THR A CA 1
ATOM 527 C C . THR A 1 69 ? 69.496 -7.999 -67.735 1.00 92.25 69 THR A C 1
ATOM 529 O O . THR A 1 69 ? 68.350 -8.206 -68.133 1.00 92.25 69 THR A O 1
ATOM 532 N N . ASN A 1 70 ? 70.183 -8.910 -67.044 1.00 89.88 70 ASN A N 1
ATOM 533 C CA . ASN A 1 70 ? 69.591 -10.159 -66.579 1.00 89.88 70 ASN A CA 1
ATOM 534 C C . ASN A 1 70 ? 68.673 -9.900 -65.366 1.00 89.88 70 ASN A C 1
ATOM 536 O O . ASN A 1 70 ? 69.085 -9.232 -64.410 1.00 89.88 70 ASN A O 1
ATOM 540 N N . ILE A 1 71 ? 67.446 -10.433 -65.407 1.00 87.50 71 ILE A N 1
ATOM 541 C CA . ILE A 1 71 ? 66.412 -10.194 -64.383 1.00 87.50 71 ILE A CA 1
ATOM 542 C C . ILE A 1 71 ? 66.766 -10.746 -62.995 1.00 87.50 71 ILE A C 1
ATOM 544 O O . ILE A 1 71 ? 66.181 -10.310 -62.005 1.00 87.50 71 ILE A O 1
ATOM 548 N N . ASP A 1 72 ? 67.721 -11.671 -62.886 1.00 85.94 72 ASP A N 1
ATOM 549 C CA . ASP A 1 72 ? 68.185 -12.233 -61.613 1.00 85.94 72 ASP A CA 1
ATOM 550 C C . ASP A 1 72 ? 68.657 -11.144 -60.651 1.00 85.94 72 ASP A C 1
ATOM 552 O O . ASP A 1 72 ? 68.471 -11.262 -59.443 1.00 85.94 72 ASP A O 1
ATOM 556 N N . LYS A 1 73 ? 69.197 -10.037 -61.182 1.00 82.81 73 LYS A N 1
ATOM 557 C CA . LYS A 1 73 ? 69.642 -8.892 -60.377 1.00 82.81 73 LYS A CA 1
ATOM 558 C C . LYS A 1 73 ? 68.526 -8.263 -59.537 1.00 82.81 73 LYS A C 1
ATOM 560 O O . LYS A 1 73 ? 68.825 -7.569 -58.570 1.00 82.81 73 LYS A O 1
ATOM 565 N N . PHE A 1 74 ? 67.263 -8.481 -59.898 1.00 84.00 74 PHE A N 1
ATOM 566 C CA . PHE A 1 74 ? 66.100 -7.899 -59.224 1.00 84.00 74 PHE A CA 1
ATOM 567 C C . PHE A 1 74 ? 65.418 -8.869 -58.249 1.00 84.00 74 PHE A C 1
ATOM 569 O O . PHE A 1 74 ? 64.465 -8.488 -57.570 1.00 84.00 74 PHE A O 1
ATOM 576 N N . HIS A 1 75 ? 65.906 -10.109 -58.141 1.00 82.94 75 HIS A N 1
ATOM 577 C CA . HIS A 1 75 ? 65.299 -11.154 -57.324 1.00 82.94 75 HIS A CA 1
ATOM 578 C C . HIS A 1 75 ? 66.217 -11.584 -56.178 1.00 82.94 75 HIS A C 1
ATOM 580 O O . HIS A 1 75 ? 67.408 -11.809 -56.359 1.00 82.94 75 HIS A O 1
ATOM 586 N N . ARG A 1 76 ? 65.651 -11.753 -54.975 1.00 81.56 76 ARG A N 1
ATOM 587 C CA . ARG A 1 76 ? 66.421 -12.163 -53.783 1.00 81.56 76 ARG A CA 1
ATOM 588 C C . ARG A 1 76 ? 66.970 -13.592 -53.869 1.00 81.56 76 ARG A C 1
ATOM 590 O O . ARG A 1 76 ? 68.002 -13.867 -53.271 1.00 81.56 76 ARG A O 1
ATOM 597 N N . ASN A 1 77 ? 66.285 -14.494 -54.575 1.00 84.38 77 ASN A N 1
ATOM 598 C CA . ASN A 1 77 ? 66.719 -15.881 -54.771 1.00 84.38 77 ASN A CA 1
ATOM 599 C C . ASN A 1 77 ? 66.609 -16.279 -56.251 1.00 84.38 77 ASN A C 1
ATOM 601 O O . ASN A 1 77 ? 65.692 -17.018 -56.601 1.00 84.38 77 ASN A O 1
ATOM 605 N N . PRO A 1 78 ? 67.537 -15.828 -57.112 1.00 84.44 78 PRO A N 1
ATOM 606 C CA . PRO A 1 78 ? 67.476 -16.049 -58.555 1.00 84.44 78 PRO A CA 1
ATOM 607 C C . PRO A 1 78 ? 67.172 -17.491 -58.970 1.00 84.44 78 PRO A C 1
ATOM 609 O O . PRO A 1 78 ? 66.320 -17.722 -59.822 1.00 84.44 78 PRO A O 1
ATOM 612 N N . SER A 1 79 ? 67.788 -18.482 -58.315 1.00 84.06 79 SER A N 1
ATOM 613 C CA . SER A 1 79 ? 67.567 -19.907 -58.594 1.00 84.06 79 SER A CA 1
ATOM 614 C C . SER A 1 79 ? 66.092 -20.318 -58.502 1.00 84.06 79 SER A C 1
ATOM 616 O O . SER A 1 79 ? 65.637 -21.156 -59.279 1.00 84.06 79 SER A O 1
ATOM 618 N N . HIS A 1 80 ? 65.327 -19.705 -57.595 1.00 82.38 80 HIS A N 1
ATOM 619 C CA . HIS A 1 80 ? 63.894 -19.945 -57.459 1.00 82.38 80 HIS A CA 1
ATOM 620 C C . HIS A 1 80 ? 63.099 -19.393 -58.651 1.00 82.38 80 HIS A C 1
ATOM 622 O O . HIS A 1 80 ? 62.298 -20.123 -59.233 1.00 82.38 80 HIS A O 1
ATOM 628 N N . GLN A 1 81 ? 63.346 -18.145 -59.070 1.00 79.38 81 GLN A N 1
ATOM 629 C CA . GLN A 1 81 ? 62.669 -17.580 -60.244 1.00 79.38 81 GLN A CA 1
ATOM 630 C C . GLN A 1 81 ? 63.093 -18.258 -61.541 1.00 79.38 81 GLN A C 1
ATOM 632 O O . GLN A 1 81 ? 62.243 -18.473 -62.399 1.00 79.38 81 GLN A O 1
ATOM 637 N N . ARG A 1 82 ? 64.355 -18.683 -61.666 1.00 82.94 82 ARG A N 1
ATOM 638 C CA . ARG A 1 82 ? 64.792 -19.523 -62.787 1.00 82.94 82 ARG A CA 1
ATOM 639 C C . ARG A 1 82 ? 63.984 -20.819 -62.859 1.00 82.94 82 ARG A C 1
ATOM 641 O O . ARG A 1 82 ? 63.532 -21.181 -63.939 1.00 82.94 82 ARG A O 1
ATOM 648 N N . GLY A 1 83 ? 63.758 -21.478 -61.720 1.00 81.75 83 GLY A N 1
ATOM 649 C CA . GLY A 1 83 ? 62.930 -22.684 -61.634 1.00 81.75 83 GLY A CA 1
ATOM 650 C C . GLY A 1 83 ? 61.465 -22.444 -62.016 1.00 81.75 83 GLY A C 1
ATOM 651 O O . GLY A 1 83 ? 60.903 -23.216 -62.790 1.00 81.75 83 GLY A O 1
ATOM 652 N N . ILE A 1 84 ? 60.855 -21.355 -61.535 1.00 81.06 84 ILE A N 1
ATOM 653 C CA . ILE A 1 84 ? 59.476 -20.978 -61.899 1.00 81.06 84 ILE A CA 1
ATOM 654 C C . ILE A 1 84 ? 59.385 -20.680 -63.394 1.00 81.06 84 ILE A C 1
ATOM 656 O O . ILE A 1 84 ? 58.547 -21.257 -64.080 1.00 81.06 84 ILE A O 1
ATOM 660 N N . LEU A 1 85 ? 60.274 -19.823 -63.908 1.00 78.31 85 LEU A N 1
ATOM 661 C CA . LEU A 1 85 ? 60.286 -19.465 -65.317 1.00 78.31 85 LEU A CA 1
ATOM 662 C C . LEU A 1 85 ? 60.471 -20.717 -66.166 1.00 78.31 85 LEU A C 1
ATOM 664 O O . LEU A 1 85 ? 59.637 -20.942 -67.027 1.00 78.31 85 LEU A O 1
ATOM 668 N N . ALA A 1 86 ? 61.455 -21.576 -65.887 1.00 76.25 86 ALA A N 1
ATOM 669 C CA . ALA A 1 86 ? 61.730 -22.782 -66.671 1.00 76.25 86 ALA A CA 1
ATOM 670 C C . ALA A 1 86 ? 60.606 -23.838 -66.655 1.00 76.25 86 ALA A C 1
ATOM 672 O O . ALA A 1 86 ? 60.529 -24.630 -67.591 1.00 76.25 86 ALA A O 1
ATOM 673 N N . SER A 1 87 ? 59.748 -23.859 -65.628 1.00 76.31 87 SER A N 1
ATOM 674 C CA . SER A 1 87 ? 58.782 -24.946 -65.401 1.00 76.31 87 SER A CA 1
ATOM 675 C C . SER A 1 87 ? 57.374 -24.701 -65.944 1.00 76.31 87 SER A C 1
ATOM 677 O O . SER A 1 87 ? 56.674 -25.679 -66.206 1.00 76.31 87 SER A O 1
ATOM 679 N N . PHE A 1 88 ? 56.933 -23.451 -66.141 1.00 80.12 88 PHE A N 1
ATOM 680 C CA . PHE A 1 88 ? 55.601 -23.223 -66.709 1.00 80.12 88 PHE A CA 1
ATOM 681 C C . PHE A 1 88 ? 55.590 -23.422 -68.231 1.00 80.12 88 PHE A C 1
ATOM 683 O O . PHE A 1 88 ? 56.443 -22.911 -68.961 1.00 80.12 88 PHE A O 1
ATOM 690 N N . VAL A 1 89 ? 54.581 -24.157 -68.697 1.00 76.50 89 VAL A N 1
ATOM 691 C CA . VAL A 1 89 ? 54.259 -24.375 -70.118 1.00 76.50 89 VAL A CA 1
ATOM 692 C C . VAL A 1 89 ? 53.028 -23.574 -70.566 1.00 76.50 89 VAL A C 1
ATOM 694 O O . VAL A 1 89 ? 52.716 -23.554 -71.750 1.00 76.50 89 VAL A O 1
ATOM 697 N N . ASP A 1 90 ? 52.363 -22.893 -69.626 1.00 82.56 90 ASP A N 1
ATOM 698 C CA . ASP A 1 90 ? 51.133 -22.108 -69.808 1.00 82.56 90 ASP A CA 1
ATOM 699 C C . ASP A 1 90 ? 51.210 -20.790 -68.998 1.00 82.56 90 ASP A C 1
ATOM 701 O O . ASP A 1 90 ? 52.223 -20.526 -68.341 1.00 82.56 90 ASP A O 1
ATOM 705 N N . THR A 1 91 ? 50.168 -19.953 -69.040 1.00 88.69 91 THR A N 1
ATOM 706 C CA . THR A 1 91 ? 50.096 -18.657 -68.353 1.00 88.69 91 THR A CA 1
ATOM 707 C C . THR A 1 91 ? 50.327 -18.779 -66.842 1.00 88.69 91 THR A C 1
ATOM 709 O O . THR A 1 91 ? 49.517 -19.344 -66.107 1.00 88.69 91 THR A O 1
ATOM 712 N N . TYR A 1 92 ? 51.382 -18.137 -66.344 1.00 88.38 92 TYR A N 1
ATOM 713 C CA . TYR A 1 92 ? 51.669 -17.966 -64.923 1.00 88.38 92 TYR A CA 1
ATOM 714 C C . TYR A 1 92 ? 51.181 -16.598 -64.433 1.00 88.38 92 TYR A C 1
ATOM 716 O O . TYR A 1 92 ? 51.461 -15.573 -65.050 1.00 88.38 92 TYR A O 1
ATOM 724 N N . ARG A 1 93 ? 50.463 -16.559 -63.306 1.00 91.81 93 ARG A N 1
ATOM 725 C CA . ARG A 1 93 ? 49.947 -15.318 -62.706 1.00 91.81 93 ARG A CA 1
ATOM 726 C C . ARG A 1 93 ? 50.491 -15.147 -61.297 1.00 91.81 93 ARG A C 1
ATOM 728 O O . ARG A 1 93 ? 50.447 -16.086 -60.507 1.00 91.81 93 ARG A O 1
ATOM 735 N N . SER A 1 94 ? 50.959 -13.951 -60.962 1.00 90.69 94 SER A N 1
ATOM 736 C CA . SER A 1 94 ? 51.430 -13.645 -59.608 1.00 90.69 94 SER A CA 1
ATOM 737 C C . SER A 1 94 ? 51.283 -12.172 -59.269 1.00 90.69 94 SER A C 1
ATOM 739 O O . SER A 1 94 ? 51.526 -11.327 -60.122 1.00 90.69 94 SER A O 1
ATOM 741 N N . THR A 1 95 ? 50.998 -11.864 -58.010 1.00 91.81 95 THR A N 1
ATOM 742 C CA . THR A 1 95 ? 51.082 -10.500 -57.477 1.00 91.81 95 THR A CA 1
ATOM 743 C C . THR A 1 95 ? 52.372 -10.349 -56.684 1.00 91.81 95 THR A C 1
ATOM 745 O O . THR A 1 95 ? 52.710 -11.216 -55.877 1.00 91.81 95 THR A O 1
ATOM 748 N N . ILE A 1 96 ? 53.082 -9.242 -56.880 1.00 90.31 96 ILE A N 1
ATOM 749 C CA . ILE A 1 96 ? 54.300 -8.923 -56.137 1.00 90.31 96 ILE A CA 1
ATOM 750 C C . ILE A 1 96 ? 54.240 -7.512 -55.567 1.00 90.31 96 ILE A C 1
ATOM 752 O O . ILE A 1 96 ? 53.657 -6.612 -56.166 1.00 90.31 96 ILE A O 1
ATOM 756 N N . THR A 1 97 ? 54.892 -7.304 -54.426 1.00 90.75 97 THR A N 1
ATOM 757 C CA . THR A 1 97 ? 55.059 -5.974 -53.834 1.00 90.75 97 THR A CA 1
ATOM 758 C C . THR A 1 97 ? 56.535 -5.596 -53.829 1.00 90.75 97 THR A C 1
ATOM 760 O O . THR A 1 97 ? 57.362 -6.308 -53.255 1.00 90.75 97 THR A O 1
ATOM 763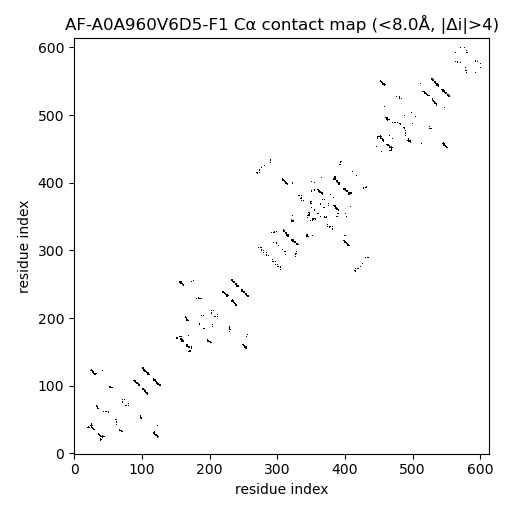 N N . ILE A 1 98 ? 56.871 -4.475 -54.470 1.00 90.69 98 ILE A N 1
ATOM 764 C CA . ILE A 1 98 ? 58.235 -3.945 -54.539 1.00 90.69 98 ILE A CA 1
ATOM 765 C C . ILE A 1 98 ? 58.204 -2.453 -54.219 1.00 90.69 98 ILE A C 1
ATOM 767 O O . ILE A 1 98 ? 57.525 -1.680 -54.889 1.00 90.69 98 ILE A O 1
ATOM 771 N N . GLY A 1 99 ? 58.953 -2.029 -53.200 1.00 87.56 99 GLY A N 1
ATOM 772 C CA . GLY A 1 99 ? 59.151 -0.605 -52.928 1.00 87.56 99 GLY A CA 1
ATOM 773 C C . GLY A 1 99 ? 57.905 0.137 -52.432 1.00 87.56 99 GLY A C 1
ATOM 774 O O . GLY A 1 99 ? 57.848 1.360 -52.505 1.00 87.56 99 GLY A O 1
ATOM 775 N N . GLY A 1 100 ? 56.893 -0.595 -51.952 1.00 88.38 100 GLY A N 1
ATOM 776 C CA . GLY A 1 100 ? 55.572 -0.058 -51.599 1.00 88.38 100 GLY A CA 1
ATOM 777 C C . GLY A 1 100 ? 54.555 -0.069 -52.749 1.00 88.38 100 GLY A C 1
ATOM 778 O O . GLY A 1 100 ? 53.395 0.264 -52.528 1.00 88.38 100 GLY A O 1
ATOM 779 N N . ARG A 1 101 ? 54.958 -0.493 -53.954 1.00 92.81 101 ARG A N 1
ATOM 780 C CA . ARG A 1 101 ? 54.073 -0.712 -55.107 1.00 92.81 101 ARG A CA 1
ATOM 781 C C . ARG A 1 101 ? 53.647 -2.169 -55.187 1.00 92.81 101 ARG A C 1
ATOM 783 O O . ARG A 1 101 ? 54.444 -3.049 -54.882 1.00 92.81 101 ARG A O 1
ATOM 790 N N . THR A 1 102 ? 52.421 -2.425 -55.625 1.00 93.38 102 THR A N 1
ATOM 791 C CA . THR A 1 102 ? 51.879 -3.763 -55.875 1.00 93.38 102 THR A CA 1
ATOM 792 C C . THR A 1 102 ? 51.628 -3.941 -57.364 1.00 93.38 102 THR A C 1
ATOM 794 O O . THR A 1 102 ? 50.857 -3.189 -57.956 1.00 93.38 102 THR A O 1
ATOM 797 N N . PHE A 1 103 ? 52.266 -4.948 -57.950 1.00 94.00 103 PHE A N 1
ATOM 798 C CA . PHE A 1 103 ? 52.161 -5.280 -59.362 1.00 94.00 103 PHE A CA 1
ATOM 799 C C . PHE A 1 103 ? 51.530 -6.655 -59.538 1.00 94.00 103 PHE A C 1
ATOM 801 O O . PHE A 1 103 ? 51.989 -7.625 -58.935 1.00 94.00 103 PHE A O 1
ATOM 808 N N . ASP A 1 104 ? 50.531 -6.742 -60.404 1.00 94.94 104 ASP A N 1
ATOM 809 C CA . ASP A 1 104 ? 50.051 -8.013 -60.931 1.00 94.94 104 ASP A CA 1
ATOM 810 C C . ASP A 1 104 ? 50.843 -8.360 -62.193 1.00 94.94 104 ASP A C 1
ATOM 812 O O . ASP A 1 104 ? 51.062 -7.514 -63.063 1.00 94.94 104 ASP A O 1
ATOM 816 N N . LEU A 1 105 ? 51.295 -9.609 -62.263 1.00 93.38 105 LEU A N 1
ATOM 817 C CA . LEU A 1 105 ? 52.112 -10.157 -63.335 1.00 93.38 105 LEU A CA 1
ATOM 818 C C . LEU A 1 105 ? 51.387 -11.301 -64.015 1.00 93.38 105 LEU A C 1
ATOM 820 O O . LEU A 1 105 ? 50.872 -12.201 -63.347 1.00 93.38 105 LEU A O 1
ATOM 824 N N . ILE A 1 106 ? 51.429 -11.300 -65.341 1.00 92.88 106 ILE A N 1
ATOM 825 C CA . ILE A 1 106 ? 50.962 -12.404 -66.173 1.00 92.88 106 ILE A CA 1
ATOM 826 C C . ILE A 1 106 ? 52.113 -12.782 -67.105 1.00 92.88 106 ILE A C 1
ATOM 828 O O . ILE A 1 106 ? 52.425 -12.058 -68.045 1.00 92.88 106 ILE A O 1
ATOM 832 N N . ALA A 1 107 ? 52.775 -13.900 -66.829 1.00 91.00 107 ALA A N 1
ATOM 833 C CA . ALA A 1 107 ? 53.904 -14.401 -67.600 1.00 91.00 107 ALA A CA 1
ATOM 834 C C . ALA A 1 107 ? 53.478 -15.558 -68.514 1.00 91.00 107 ALA A C 1
ATOM 836 O O . ALA A 1 107 ? 52.790 -16.473 -68.078 1.00 91.00 107 ALA A O 1
ATOM 837 N N . ASN A 1 108 ? 53.912 -15.539 -69.772 1.00 89.62 108 ASN A N 1
ATOM 838 C CA . ASN A 1 108 ? 53.666 -16.588 -70.763 1.00 89.62 108 ASN A CA 1
ATOM 839 C C . ASN A 1 108 ? 54.984 -17.003 -71.438 1.00 89.62 108 ASN A C 1
ATOM 841 O O . ASN A 1 108 ? 55.859 -16.151 -71.640 1.00 89.62 108 ASN A O 1
ATOM 845 N N . PRO A 1 109 ? 55.160 -18.287 -71.803 1.00 90.56 109 PRO A N 1
ATOM 846 C CA . PRO A 1 109 ? 56.357 -18.729 -72.503 1.00 90.56 109 PRO A CA 1
ATOM 847 C C . PRO A 1 109 ? 56.288 -18.296 -73.971 1.00 90.56 109 PRO A C 1
ATOM 849 O O . PRO A 1 109 ? 55.228 -18.323 -74.592 1.00 90.56 109 PRO A O 1
ATOM 852 N N . ILE A 1 110 ? 57.427 -17.905 -74.538 1.00 88.62 110 ILE A N 1
ATOM 853 C CA . ILE A 1 110 ? 57.550 -17.650 -75.977 1.00 88.62 110 ILE A CA 1
ATOM 854 C C . ILE A 1 110 ? 58.119 -18.924 -76.594 1.00 88.62 110 ILE A C 1
ATOM 856 O O . ILE A 1 110 ? 59.227 -19.319 -76.230 1.00 88.62 110 ILE A O 1
ATOM 860 N N . LEU A 1 111 ? 57.376 -19.567 -77.494 1.00 87.81 111 LEU A N 1
ATOM 861 C CA . LEU A 1 111 ? 57.766 -20.813 -78.160 1.00 87.81 111 LEU A CA 1
ATOM 862 C C . LEU A 1 111 ? 57.943 -20.570 -79.665 1.00 87.81 111 LEU A C 1
ATOM 864 O O . LEU A 1 111 ? 57.227 -19.754 -80.244 1.00 87.81 111 LEU A O 1
ATOM 868 N N . ASP A 1 112 ? 58.896 -21.260 -80.288 1.00 85.25 112 ASP A N 1
ATOM 869 C CA . ASP A 1 112 ? 59.034 -21.295 -81.745 1.00 85.25 112 ASP A CA 1
ATOM 870 C C . ASP A 1 112 ? 58.047 -22.285 -82.396 1.00 85.25 112 ASP A C 1
ATOM 872 O O . ASP A 1 112 ? 57.300 -22.993 -81.718 1.00 85.25 112 ASP A O 1
ATOM 876 N N . GLU A 1 113 ? 58.055 -22.368 -83.730 1.00 82.31 113 GLU A N 1
ATOM 877 C CA . GLU A 1 113 ? 57.173 -23.256 -84.511 1.00 82.31 113 GLU A CA 1
ATOM 878 C C . GLU A 1 113 ? 57.365 -24.757 -84.208 1.00 82.31 113 GLU A C 1
ATOM 880 O O . GLU A 1 113 ? 56.515 -25.572 -84.561 1.00 82.31 113 GLU A O 1
ATOM 885 N N . LYS A 1 114 ? 58.471 -25.137 -83.552 1.00 83.00 114 LYS A N 1
ATOM 886 C CA . LYS A 1 114 ? 58.793 -26.512 -83.142 1.00 83.00 114 LYS A CA 1
ATOM 887 C C . LYS A 1 114 ? 58.521 -26.758 -81.653 1.00 83.00 114 LYS A C 1
ATOM 889 O O . LYS A 1 114 ? 58.821 -27.844 -81.159 1.00 83.00 114 LYS A O 1
ATOM 894 N N . GLY A 1 115 ? 57.964 -25.776 -80.939 1.00 80.81 115 GLY A N 1
ATOM 895 C CA . GLY A 1 115 ? 57.695 -25.840 -79.501 1.00 80.81 115 GLY A CA 1
ATOM 896 C C . GLY A 1 115 ? 58.930 -25.619 -78.622 1.00 80.81 115 GLY A C 1
ATOM 897 O O . GLY A 1 115 ? 58.857 -25.820 -77.410 1.00 80.81 115 GLY A O 1
ATOM 898 N N . ILE A 1 116 ? 60.063 -25.204 -79.197 1.00 85.00 116 ILE A N 1
ATOM 899 C CA . ILE A 1 116 ? 61.270 -24.872 -78.439 1.00 85.00 116 ILE A CA 1
ATOM 900 C C . ILE A 1 116 ? 61.076 -23.495 -77.814 1.00 85.00 116 ILE A C 1
ATOM 902 O O . ILE A 1 116 ? 60.689 -22.529 -78.471 1.00 85.00 116 ILE A O 1
ATOM 906 N N . ARG A 1 117 ? 61.370 -23.388 -76.520 1.00 86.69 117 ARG A N 1
ATOM 907 C CA . ARG A 1 117 ? 61.273 -22.122 -75.803 1.00 86.69 117 ARG A CA 1
ATOM 908 C C . ARG A 1 117 ? 62.337 -21.136 -76.270 1.00 86.69 117 ARG A C 1
ATOM 910 O O . ARG A 1 117 ? 63.518 -21.463 -76.298 1.00 86.69 117 ARG A O 1
ATOM 917 N N . LEU A 1 118 ? 61.907 -19.918 -76.575 1.00 87.44 118 LEU A N 1
ATOM 918 C CA . LEU A 1 118 ? 62.749 -18.779 -76.945 1.00 87.44 118 LEU A CA 1
ATOM 919 C C . LEU A 1 118 ? 62.913 -17.769 -75.800 1.00 87.44 118 LEU A C 1
ATOM 921 O O . LEU A 1 118 ? 63.868 -16.993 -75.790 1.00 87.44 118 LEU A O 1
ATOM 925 N N . GLY A 1 119 ? 61.977 -17.754 -74.851 1.00 88.88 119 GLY A N 1
ATOM 926 C CA . GLY A 1 119 ? 62.004 -16.833 -73.722 1.00 88.88 119 GLY A CA 1
ATOM 927 C C . GLY A 1 119 ? 60.682 -16.784 -72.967 1.00 88.88 119 GLY A C 1
ATOM 928 O O . GLY A 1 119 ? 59.912 -17.750 -72.965 1.00 88.88 119 GLY A O 1
ATOM 929 N N . SER A 1 120 ? 60.416 -15.650 -72.321 1.00 90.19 120 SER A N 1
ATOM 930 C CA . SER A 1 120 ? 59.138 -15.367 -71.655 1.00 90.19 120 SER A CA 1
ATOM 931 C C . SER A 1 120 ? 58.681 -13.941 -71.936 1.00 90.19 120 SER A C 1
ATOM 933 O O . SER A 1 120 ? 59.506 -13.030 -71.995 1.00 90.19 120 SER A O 1
ATOM 935 N N . VAL A 1 121 ? 57.371 -13.747 -72.060 1.00 92.00 121 VAL A N 1
ATOM 936 C CA . VAL A 1 121 ? 56.720 -12.435 -72.081 1.00 92.00 121 VAL A CA 1
ATOM 937 C C . VAL A 1 121 ? 55.962 -12.241 -70.774 1.00 92.00 121 VAL A C 1
ATOM 939 O O . VAL A 1 121 ? 55.267 -13.148 -70.330 1.00 92.00 121 VAL A O 1
ATOM 942 N N . VAL A 1 122 ? 56.110 -11.081 -70.140 1.00 93.44 122 VAL A N 1
ATOM 943 C CA . VAL A 1 122 ? 55.438 -10.728 -68.888 1.00 93.44 122 VAL A CA 1
ATOM 944 C C . VAL A 1 122 ? 54.656 -9.442 -69.089 1.00 93.44 122 VAL A C 1
ATOM 946 O O . VAL A 1 122 ? 55.221 -8.403 -69.440 1.00 93.44 122 VAL A O 1
ATOM 949 N N . GLU A 1 123 ? 53.356 -9.523 -68.850 1.00 94.75 123 GLU A N 1
ATOM 950 C CA . GLU A 1 123 ? 52.467 -8.381 -68.706 1.00 94.75 123 GLU A CA 1
ATOM 951 C C . GLU A 1 123 ? 52.478 -7.904 -67.250 1.00 94.75 123 GLU A C 1
ATOM 953 O O . GLU A 1 123 ? 52.375 -8.714 -66.328 1.00 94.75 123 GLU A O 1
ATOM 958 N N . TRP A 1 124 ? 52.613 -6.590 -67.056 1.00 95.88 124 TRP A N 1
ATOM 959 C CA . TRP A 1 124 ? 52.654 -5.943 -65.745 1.00 95.88 124 TRP A CA 1
ATOM 960 C C . TRP A 1 124 ? 51.468 -4.992 -65.561 1.00 95.88 124 TRP A C 1
ATOM 962 O O . TRP A 1 124 ? 51.132 -4.208 -66.448 1.00 95.88 124 TRP A O 1
ATOM 972 N N . SER A 1 125 ? 50.883 -4.977 -64.370 1.00 94.50 125 SER A N 1
ATOM 973 C CA . SER A 1 125 ? 49.857 -4.003 -63.995 1.00 94.50 125 SER A CA 1
ATOM 974 C C . SER A 1 125 ? 50.132 -3.456 -62.600 1.00 94.50 125 SER A C 1
ATOM 976 O O . SER A 1 125 ? 50.087 -4.207 -61.630 1.00 94.50 125 SER A O 1
ATOM 978 N N . ASP A 1 126 ? 50.407 -2.153 -62.477 1.00 93.69 126 ASP A N 1
ATOM 979 C CA . ASP A 1 126 ? 50.463 -1.480 -61.172 1.00 93.69 126 ASP A CA 1
ATOM 980 C C . ASP A 1 126 ? 49.037 -1.339 -60.615 1.00 93.69 126 ASP A C 1
ATOM 982 O O . ASP A 1 126 ? 48.245 -0.516 -61.076 1.00 93.69 126 ASP A O 1
ATOM 986 N N . VAL A 1 127 ? 48.711 -2.154 -59.611 1.00 93.12 127 VAL A N 1
ATOM 987 C CA . VAL A 1 127 ? 47.398 -2.189 -58.948 1.00 93.12 127 VAL A CA 1
ATOM 988 C C . VAL A 1 127 ? 47.417 -1.509 -57.578 1.00 93.12 127 VAL A C 1
ATOM 990 O O . VAL A 1 127 ? 46.445 -1.608 -56.824 1.00 93.12 127 VAL A O 1
ATOM 993 N N . THR A 1 128 ? 48.500 -0.794 -57.246 1.00 92.25 128 THR A N 1
ATOM 994 C CA . THR A 1 128 ? 48.723 -0.194 -55.920 1.00 92.25 128 THR A CA 1
ATOM 995 C C . THR A 1 128 ? 47.544 0.675 -55.491 1.00 92.25 128 THR A C 1
ATOM 997 O O . THR A 1 128 ? 46.948 0.421 -54.449 1.00 92.25 128 THR A O 1
ATOM 1000 N N . LYS A 1 129 ? 47.158 1.657 -56.320 1.00 90.81 129 LYS A N 1
ATOM 1001 C CA . LYS A 1 129 ? 46.101 2.628 -55.986 1.00 90.81 129 LYS A CA 1
ATOM 1002 C C . LYS A 1 129 ? 44.731 1.970 -55.794 1.00 90.81 129 LYS A C 1
ATOM 1004 O O . LYS A 1 129 ? 43.987 2.346 -54.892 1.00 90.81 129 LYS A O 1
ATOM 1009 N N . SER A 1 130 ? 44.385 0.999 -56.638 1.00 88.00 130 SER A N 1
ATOM 1010 C CA . SER A 1 130 ? 43.093 0.309 -56.553 1.00 88.00 130 SER A CA 1
ATOM 1011 C C . SER A 1 130 ? 42.998 -0.533 -55.281 1.00 88.00 130 SER A C 1
ATOM 1013 O O . SER A 1 130 ? 41.996 -0.456 -54.574 1.00 88.00 130 SER A O 1
ATOM 1015 N N . ARG A 1 131 ? 44.066 -1.266 -54.933 1.00 89.75 131 ARG A N 1
ATOM 1016 C CA . ARG A 1 131 ? 44.106 -2.079 -53.708 1.00 89.75 131 ARG A CA 1
ATOM 1017 C C . ARG A 1 131 ? 44.142 -1.241 -52.432 1.00 89.75 131 ARG A C 1
ATOM 1019 O O . ARG A 1 131 ? 43.527 -1.635 -51.447 1.00 89.75 131 ARG A O 1
ATOM 1026 N N . THR A 1 132 ? 44.827 -0.094 -52.419 1.00 89.31 132 THR A N 1
ATOM 1027 C CA . THR A 1 132 ? 44.808 0.796 -51.243 1.00 89.31 132 THR A CA 1
ATOM 1028 C C . THR A 1 132 ? 43.406 1.336 -50.974 1.00 89.31 132 THR A C 1
ATOM 1030 O O . THR A 1 132 ? 42.957 1.278 -49.835 1.00 89.31 132 THR A O 1
ATOM 1033 N N . LEU A 1 133 ? 42.681 1.766 -52.015 1.00 90.69 133 LEU A N 1
ATOM 1034 C CA . LEU A 1 133 ? 41.295 2.236 -51.885 1.00 90.69 133 LEU A CA 1
ATOM 1035 C C . LEU A 1 133 ? 40.347 1.128 -51.401 1.00 90.69 133 LEU A C 1
ATOM 1037 O O . LEU A 1 133 ? 39.474 1.373 -50.570 1.00 90.69 133 LEU A O 1
ATOM 1041 N N . GLU A 1 134 ? 40.518 -0.098 -51.897 1.00 90.06 134 GLU A N 1
ATOM 1042 C CA . GLU A 1 134 ? 39.736 -1.254 -51.451 1.00 90.06 134 GLU A CA 1
ATOM 1043 C C . GLU A 1 134 ? 39.999 -1.593 -49.976 1.00 90.06 134 GLU A C 1
ATOM 1045 O O . GLU A 1 134 ? 39.058 -1.792 -49.207 1.00 90.06 134 GLU A O 1
ATOM 1050 N N . ASN A 1 135 ? 41.266 -1.587 -49.552 1.00 87.62 135 ASN A N 1
ATOM 1051 C CA . ASN A 1 135 ? 41.637 -1.829 -48.159 1.00 87.62 135 ASN A CA 1
ATOM 1052 C C . ASN A 1 135 ? 41.098 -0.741 -47.218 1.00 87.62 135 ASN A C 1
ATOM 1054 O O . ASN A 1 135 ? 40.587 -1.064 -46.146 1.00 87.62 135 ASN A O 1
ATOM 1058 N N . GLU A 1 136 ? 41.177 0.535 -47.607 1.00 89.56 136 GLU A N 1
ATOM 1059 C CA . GLU A 1 136 ? 40.611 1.648 -46.832 1.00 89.56 136 GLU A CA 1
ATOM 1060 C C . GLU A 1 136 ? 39.093 1.515 -46.688 1.00 89.56 136 GLU A C 1
ATOM 1062 O O . GLU A 1 136 ? 38.566 1.614 -45.578 1.00 89.56 136 GLU A O 1
ATOM 1067 N N . LYS A 1 137 ? 38.393 1.199 -47.785 1.00 90.44 137 LYS A N 1
ATOM 1068 C CA . LYS A 1 137 ? 36.950 0.938 -47.773 1.00 90.44 137 LYS A CA 1
ATOM 1069 C C . LYS A 1 137 ? 36.587 -0.218 -46.836 1.00 90.44 137 LYS A C 1
ATOM 1071 O O . LYS A 1 137 ? 35.637 -0.095 -46.064 1.00 90.44 137 LYS A O 1
ATOM 1076 N N . ASN A 1 138 ? 37.330 -1.324 -46.886 1.00 89.19 138 ASN A N 1
ATOM 1077 C CA . ASN A 1 138 ? 37.091 -2.482 -46.021 1.00 89.19 138 ASN A CA 1
ATOM 1078 C C . ASN A 1 138 ? 37.314 -2.134 -44.547 1.00 89.19 138 ASN A C 1
ATOM 1080 O O . ASN A 1 138 ? 36.479 -2.468 -43.710 1.00 89.19 138 ASN A O 1
ATOM 1084 N N . ARG A 1 139 ? 38.372 -1.379 -44.234 1.00 89.94 139 ARG A N 1
ATOM 1085 C CA . ARG A 1 139 ? 38.639 -0.912 -42.870 1.00 89.94 139 ARG A CA 1
ATOM 1086 C C . ARG A 1 139 ? 37.518 -0.015 -42.336 1.00 89.94 139 ARG A C 1
ATOM 1088 O O . ARG A 1 139 ? 37.061 -0.227 -41.217 1.00 89.94 139 ARG A O 1
ATOM 1095 N N . MET A 1 140 ? 37.042 0.945 -43.133 1.00 87.38 140 MET A N 1
ATOM 1096 C CA . MET A 1 140 ? 35.904 1.797 -42.754 1.00 87.38 140 MET A CA 1
ATOM 1097 C C . MET A 1 140 ? 34.619 0.979 -42.556 1.00 87.38 140 MET A C 1
ATOM 1099 O O . MET A 1 140 ? 33.850 1.239 -41.632 1.00 87.38 140 MET A O 1
ATOM 1103 N N . MET A 1 141 ? 34.382 -0.035 -43.394 1.00 89.00 141 MET A N 1
ATOM 1104 C CA . MET A 1 141 ? 33.241 -0.944 -43.243 1.00 89.00 141 MET A CA 1
ATOM 1105 C C . MET A 1 141 ? 33.323 -1.747 -41.936 1.00 89.00 141 MET A C 1
ATOM 1107 O O . MET A 1 141 ? 32.327 -1.853 -41.221 1.00 89.00 141 MET A O 1
ATOM 1111 N N . GLU A 1 142 ? 34.496 -2.290 -41.602 1.00 91.88 142 GLU A N 1
ATOM 1112 C CA . GLU A 1 142 ? 34.724 -3.020 -40.350 1.00 91.88 142 GLU A CA 1
ATOM 1113 C C . GLU A 1 142 ? 34.531 -2.131 -39.115 1.00 91.88 142 GLU A C 1
ATOM 1115 O O . GLU A 1 142 ? 33.930 -2.560 -38.128 1.00 91.88 142 GLU A O 1
ATOM 1120 N N . GLU A 1 143 ? 35.001 -0.884 -39.170 1.00 92.38 143 GLU A N 1
ATOM 1121 C CA . GLU A 1 143 ? 34.822 0.098 -38.100 1.00 92.38 143 GLU A CA 1
ATOM 1122 C C . GLU A 1 143 ? 33.340 0.447 -37.890 1.00 92.38 143 GLU A C 1
ATOM 1124 O O . GLU A 1 143 ? 32.829 0.335 -36.772 1.00 92.38 143 GLU A O 1
ATOM 1129 N N . ASN A 1 144 ? 32.611 0.744 -38.970 1.00 87.81 144 ASN A N 1
ATOM 1130 C CA . ASN A 1 144 ? 31.168 0.996 -38.926 1.00 87.81 144 ASN A CA 1
ATOM 1131 C C . ASN A 1 144 ? 30.380 -0.218 -38.408 1.00 87.81 144 ASN A C 1
ATOM 1133 O O . ASN A 1 144 ? 29.448 -0.068 -37.610 1.00 87.81 144 ASN A O 1
ATOM 1137 N N . LEU A 1 145 ? 30.764 -1.434 -38.815 1.00 90.56 145 LEU A N 1
ATOM 1138 C CA . LEU A 1 145 ? 30.159 -2.664 -38.310 1.00 90.56 145 LEU A CA 1
ATOM 1139 C C . LEU A 1 145 ? 30.391 -2.816 -36.804 1.00 90.56 145 LEU A C 1
ATOM 1141 O O . LEU A 1 145 ? 29.462 -3.175 -36.080 1.00 90.56 145 LEU A O 1
ATOM 1145 N N . ARG A 1 146 ? 31.596 -2.509 -36.312 1.00 92.81 146 ARG A N 1
ATOM 1146 C CA . ARG A 1 146 ? 31.916 -2.579 -34.882 1.00 92.81 146 ARG A CA 1
ATOM 1147 C C . ARG A 1 146 ? 31.059 -1.614 -34.061 1.00 92.81 146 ARG A C 1
ATOM 1149 O O . ARG A 1 146 ? 30.520 -2.031 -33.037 1.00 92.81 146 ARG A O 1
ATOM 1156 N N . ILE A 1 147 ? 30.881 -0.372 -34.521 1.00 90.88 147 ILE A N 1
ATOM 1157 C CA . ILE A 1 147 ? 30.007 0.621 -33.868 1.00 90.88 147 ILE A CA 1
ATOM 1158 C C . ILE A 1 147 ? 28.560 0.124 -33.840 1.00 90.88 147 ILE A C 1
ATOM 1160 O O . ILE A 1 147 ? 27.923 0.124 -32.786 1.00 90.88 147 ILE A O 1
ATOM 1164 N N . ARG A 1 148 ? 28.049 -0.366 -34.975 1.00 90.12 148 ARG A N 1
ATOM 1165 C CA . ARG A 1 148 ? 26.688 -0.905 -35.070 1.00 90.12 148 ARG A CA 1
ATOM 1166 C C . ARG A 1 148 ? 26.468 -2.067 -34.103 1.00 90.12 148 ARG A C 1
ATOM 1168 O O . ARG A 1 148 ? 25.484 -2.077 -33.375 1.00 90.12 148 ARG A O 1
ATOM 1175 N N . VAL A 1 149 ? 27.390 -3.029 -34.067 1.00 91.50 149 VAL A N 1
ATOM 1176 C CA . VAL A 1 149 ? 27.306 -4.181 -33.158 1.00 91.50 149 VAL A CA 1
ATOM 1177 C C . VAL A 1 149 ? 27.379 -3.738 -31.696 1.00 91.50 149 VAL A C 1
ATOM 1179 O O . VAL A 1 149 ? 26.670 -4.299 -30.861 1.00 91.50 149 VAL A O 1
ATOM 1182 N N . ALA A 1 150 ? 28.191 -2.730 -31.366 1.00 92.38 150 ALA A N 1
ATOM 1183 C CA . ALA A 1 150 ? 28.226 -2.168 -30.019 1.00 92.38 150 ALA A CA 1
ATOM 1184 C C . ALA A 1 150 ? 26.864 -1.566 -29.636 1.00 92.38 150 ALA A C 1
ATOM 1186 O O . ALA A 1 150 ? 26.297 -1.951 -28.614 1.00 92.38 150 ALA A O 1
ATOM 1187 N N . LEU A 1 151 ? 26.289 -0.715 -30.495 1.00 92.31 151 LEU A N 1
ATOM 1188 C CA . LEU A 1 151 ? 24.955 -0.136 -30.297 1.00 92.31 151 LEU A CA 1
ATOM 1189 C C . LEU A 1 151 ? 23.847 -1.200 -30.235 1.00 92.31 151 LEU A C 1
ATOM 1191 O O . LEU A 1 151 ? 22.828 -0.988 -29.581 1.00 92.31 151 LEU A O 1
ATOM 1195 N N . ASP A 1 152 ? 24.007 -2.338 -30.911 1.00 92.62 152 ASP A N 1
ATOM 1196 C CA . ASP A 1 152 ? 23.010 -3.414 -30.925 1.00 92.62 152 ASP A CA 1
ATOM 1197 C C . ASP A 1 152 ? 22.944 -4.182 -29.599 1.00 92.62 152 ASP A C 1
ATOM 1199 O O . ASP A 1 152 ? 21.923 -4.809 -29.306 1.00 92.62 152 ASP A O 1
ATOM 1203 N N . ASN A 1 153 ? 24.021 -4.156 -28.808 1.00 90.12 153 ASN A N 1
ATOM 1204 C CA . ASN A 1 153 ? 24.145 -4.932 -27.574 1.00 90.12 153 ASN A CA 1
ATOM 1205 C C . ASN A 1 153 ? 24.058 -4.088 -26.290 1.00 90.12 153 ASN A C 1
ATOM 1207 O O . ASN A 1 153 ? 24.117 -4.663 -25.204 1.00 90.12 153 ASN A O 1
ATOM 1211 N N . VAL A 1 154 ? 23.886 -2.763 -26.378 1.00 94.44 154 VAL A N 1
ATOM 1212 C CA . VAL A 1 154 ? 23.570 -1.948 -25.190 1.00 94.44 154 VAL A CA 1
ATOM 1213 C C . VAL A 1 154 ? 22.137 -2.201 -24.709 1.00 94.44 154 VAL A C 1
ATOM 1215 O O . VAL A 1 154 ? 21.247 -2.526 -25.496 1.00 94.44 154 VAL A O 1
ATOM 1218 N N . SER A 1 155 ? 21.905 -2.043 -23.404 1.00 93.44 155 SER A N 1
ATOM 1219 C CA . SER A 1 155 ? 20.592 -2.230 -22.771 1.00 93.44 155 SER A CA 1
ATOM 1220 C C . SER A 1 155 ? 19.633 -1.061 -22.996 1.00 93.44 155 SER A C 1
ATOM 1222 O O . SER A 1 155 ? 18.420 -1.260 -22.966 1.00 93.44 155 SER A O 1
ATOM 1224 N N . THR A 1 156 ? 20.147 0.143 -23.248 1.00 95.50 156 THR A N 1
ATOM 1225 C CA . THR A 1 156 ? 19.334 1.321 -23.568 1.00 95.50 156 THR A CA 1
ATOM 1226 C C . THR A 1 156 ? 18.521 1.077 -24.836 1.00 95.50 156 THR A C 1
ATOM 1228 O O . THR A 1 156 ? 19.065 0.595 -25.826 1.00 95.50 156 THR A O 1
ATOM 1231 N N . ASN A 1 157 ? 17.228 1.398 -24.844 1.00 97.38 157 ASN A N 1
ATOM 1232 C CA . ASN A 1 157 ? 16.398 1.263 -26.041 1.00 97.38 157 ASN A CA 1
ATOM 1233 C C . ASN A 1 157 ? 16.677 2.430 -26.986 1.00 97.38 157 ASN A C 1
ATOM 1235 O O . ASN A 1 157 ? 16.321 3.561 -26.668 1.00 97.38 157 ASN A O 1
ATOM 1239 N N . ILE A 1 158 ? 17.298 2.164 -28.135 1.00 96.38 158 ILE A N 1
ATOM 1240 C CA . ILE A 1 158 ? 17.743 3.211 -29.060 1.00 96.38 158 ILE A CA 1
ATOM 1241 C C . ILE A 1 158 ? 17.045 3.054 -30.406 1.00 96.38 158 ILE A C 1
ATOM 1243 O O . ILE A 1 158 ? 17.120 1.994 -31.034 1.00 96.38 158 ILE A O 1
ATOM 1247 N N . MET A 1 159 ? 16.442 4.146 -30.870 1.00 96.44 159 MET A N 1
ATOM 1248 C CA . MET A 1 159 ? 15.947 4.322 -32.233 1.00 96.44 159 MET A CA 1
ATOM 1249 C C . MET A 1 159 ? 16.636 5.522 -32.875 1.00 96.44 159 MET A C 1
ATOM 1251 O O . MET A 1 159 ? 16.812 6.544 -32.220 1.00 96.44 159 MET A O 1
ATOM 1255 N N . MET A 1 160 ? 17.000 5.424 -34.151 1.00 95.50 160 MET A N 1
ATOM 1256 C CA . MET A 1 160 ? 17.469 6.572 -34.926 1.00 95.50 160 MET A CA 1
ATOM 1257 C C . MET A 1 160 ? 16.602 6.767 -36.157 1.00 95.50 160 MET A C 1
ATOM 1259 O O . MET A 1 160 ? 16.203 5.791 -36.799 1.00 95.50 160 MET A O 1
ATOM 1263 N N . ALA A 1 161 ? 16.363 8.028 -36.491 1.00 94.81 161 ALA A N 1
ATOM 1264 C CA . ALA A 1 161 ? 15.691 8.431 -37.711 1.00 94.81 161 ALA A CA 1
ATOM 1265 C C . ALA A 1 161 ? 16.540 9.443 -38.485 1.00 94.81 161 ALA A C 1
ATOM 1267 O O . ALA A 1 161 ? 17.280 10.216 -37.871 1.00 94.81 161 ALA A O 1
ATOM 1268 N N . ASP A 1 162 ? 16.441 9.418 -39.812 1.00 94.44 162 ASP A N 1
ATOM 1269 C CA . ASP A 1 162 ? 17.058 10.419 -40.689 1.00 94.44 162 ASP A CA 1
ATOM 1270 C C . ASP A 1 162 ? 16.309 11.770 -40.633 1.00 94.44 162 ASP A C 1
ATOM 1272 O O . ASP A 1 162 ? 15.352 11.949 -39.873 1.00 94.44 162 ASP A O 1
ATOM 1276 N N . ASN A 1 163 ? 16.749 12.748 -41.429 1.00 90.88 163 ASN A N 1
ATOM 1277 C CA . ASN A 1 163 ? 16.106 14.066 -41.517 1.00 90.88 163 ASN A CA 1
ATOM 1278 C C . ASN A 1 163 ? 14.667 14.029 -42.051 1.00 90.88 163 ASN A C 1
ATOM 1280 O O . ASN A 1 163 ? 13.876 14.916 -41.728 1.00 90.88 163 ASN A O 1
ATOM 1284 N N . ASP A 1 164 ? 14.318 13.009 -42.832 1.00 90.94 164 ASP A N 1
ATOM 1285 C CA . ASP A 1 164 ? 12.965 12.814 -43.348 1.00 90.94 164 ASP A CA 1
ATOM 1286 C C . ASP A 1 164 ? 12.059 12.098 -42.336 1.00 90.94 164 ASP A C 1
ATOM 1288 O O . ASP A 1 164 ? 10.849 12.000 -42.559 1.00 90.94 164 ASP A O 1
ATOM 1292 N N . LEU A 1 165 ? 12.624 11.693 -41.193 1.00 90.94 165 LEU A N 1
ATOM 1293 C CA . LEU A 1 165 ? 12.015 10.938 -40.103 1.00 90.94 165 LEU A CA 1
ATOM 1294 C C . LEU A 1 165 ? 11.720 9.470 -40.439 1.00 90.94 165 LEU A C 1
ATOM 1296 O O . LEU A 1 165 ? 10.822 8.855 -39.853 1.00 90.94 165 LEU A O 1
ATOM 1300 N N . ASN A 1 166 ? 12.487 8.885 -41.358 1.00 94.06 166 ASN A N 1
ATOM 1301 C CA . ASN A 1 166 ? 12.474 7.445 -41.585 1.00 94.06 166 ASN A CA 1
ATOM 1302 C C . ASN A 1 166 ? 13.353 6.755 -40.546 1.00 94.06 166 ASN A C 1
ATOM 1304 O O . ASN A 1 166 ? 14.477 7.183 -40.288 1.00 94.06 166 ASN A O 1
ATOM 1308 N N . VAL A 1 167 ? 12.869 5.662 -39.960 1.00 95.38 167 VAL A N 1
ATOM 1309 C CA . VAL A 1 167 ? 13.633 4.895 -38.970 1.00 95.38 167 VAL A CA 1
ATOM 1310 C C . VAL A 1 167 ? 14.783 4.160 -39.660 1.00 95.38 167 VAL A C 1
ATOM 1312 O O . VAL A 1 167 ? 14.569 3.181 -40.373 1.00 95.38 167 VAL A O 1
ATOM 1315 N N . ILE A 1 168 ? 16.018 4.588 -39.413 1.00 95.19 168 ILE A N 1
ATOM 1316 C CA . ILE A 1 168 ? 17.226 4.021 -40.036 1.00 95.19 168 ILE A CA 1
ATOM 1317 C C . ILE A 1 168 ? 17.953 3.018 -39.138 1.00 95.19 168 ILE A C 1
ATOM 1319 O O . ILE A 1 168 ? 18.752 2.214 -39.621 1.00 95.19 168 ILE A O 1
ATOM 1323 N N . TYR A 1 169 ? 17.675 3.029 -37.832 1.00 95.62 169 TYR A N 1
ATOM 1324 C CA . TYR A 1 169 ? 18.290 2.107 -36.883 1.00 95.62 169 TYR A CA 1
ATOM 1325 C C . TYR A 1 169 ? 17.398 1.849 -35.667 1.00 95.62 169 TYR A C 1
ATOM 1327 O O . TYR A 1 169 ? 16.767 2.757 -35.130 1.00 95.62 169 TYR A O 1
ATOM 1335 N N . MET A 1 170 ? 17.403 0.601 -35.203 1.00 96.75 170 MET A N 1
ATOM 1336 C CA . MET A 1 170 ? 16.800 0.168 -33.946 1.00 96.75 170 MET A CA 1
ATOM 1337 C C . MET A 1 170 ? 17.658 -0.940 -33.354 1.00 96.75 170 MET A C 1
ATOM 1339 O O . MET A 1 170 ? 17.864 -1.970 -34.012 1.00 96.75 170 MET A O 1
ATOM 1343 N N . ASN A 1 171 ? 18.100 -0.763 -32.112 1.00 95.62 171 ASN A N 1
ATOM 1344 C CA . ASN A 1 171 ? 18.884 -1.796 -31.450 1.00 95.62 171 ASN A CA 1
ATOM 1345 C C . ASN A 1 171 ? 18.025 -2.979 -30.972 1.00 95.62 171 ASN A C 1
ATOM 1347 O O . ASN A 1 171 ? 16.791 -2.952 -31.007 1.00 95.62 171 ASN A O 1
ATOM 1351 N N . LYS A 1 172 ? 18.670 -4.055 -30.509 1.00 95.88 172 LYS A N 1
ATOM 1352 C CA . LYS A 1 172 ? 17.954 -5.243 -30.014 1.00 95.88 172 LYS A CA 1
ATOM 1353 C C . LYS A 1 172 ? 17.060 -4.938 -28.810 1.00 95.88 172 LYS A C 1
ATOM 1355 O O . LYS A 1 172 ? 16.022 -5.580 -28.667 1.00 95.88 172 LYS A O 1
ATOM 1360 N N . SER A 1 173 ? 17.453 -3.992 -27.954 1.00 97.44 173 SER A N 1
ATOM 1361 C CA . SER A 1 173 ? 16.708 -3.669 -26.734 1.00 97.44 173 SER A CA 1
ATOM 1362 C C . SER A 1 173 ? 15.337 -3.066 -27.051 1.00 97.44 173 SER A C 1
ATOM 1364 O O . SER A 1 173 ? 14.315 -3.616 -26.636 1.00 97.44 173 SER A O 1
ATOM 1366 N N . ILE A 1 174 ? 15.282 -2.040 -27.914 1.00 96.06 174 ILE A N 1
ATOM 1367 C CA . ILE A 1 174 ? 14.006 -1.400 -28.264 1.00 96.06 174 ILE A CA 1
ATOM 1368 C C . ILE A 1 174 ? 13.065 -2.341 -29.024 1.00 96.06 174 ILE A C 1
ATOM 1370 O O . ILE A 1 174 ? 11.851 -2.287 -28.835 1.00 96.06 174 ILE A O 1
ATOM 1374 N N . LYS A 1 175 ? 13.614 -3.252 -29.840 1.00 95.06 175 LYS A N 1
ATOM 1375 C CA . LYS A 1 175 ? 12.821 -4.295 -30.507 1.00 95.06 175 LYS A CA 1
ATOM 1376 C C . LYS A 1 175 ? 12.126 -5.184 -29.480 1.00 95.06 175 LYS A C 1
ATOM 1378 O O . LYS A 1 175 ? 10.912 -5.319 -29.545 1.00 95.06 175 LYS A O 1
ATOM 1383 N N . LYS A 1 176 ? 12.856 -5.690 -28.479 1.00 95.50 176 LYS A N 1
ATOM 1384 C CA . LYS A 1 176 ? 12.282 -6.495 -27.385 1.00 95.50 176 LYS A CA 1
ATOM 1385 C C . LYS A 1 176 ? 11.248 -5.725 -26.561 1.00 95.50 176 LYS A C 1
ATOM 1387 O O . LYS A 1 176 ? 10.220 -6.285 -26.184 1.00 95.50 176 LYS A O 1
ATOM 1392 N N . MET A 1 177 ? 11.505 -4.445 -26.276 1.00 95.88 177 MET A N 1
ATOM 1393 C CA . MET A 1 177 ? 10.547 -3.586 -25.574 1.00 95.88 177 MET A CA 1
ATOM 1394 C C . MET A 1 177 ? 9.237 -3.473 -26.366 1.00 95.88 177 MET A C 1
ATOM 1396 O O . MET A 1 177 ? 8.163 -3.721 -25.815 1.00 95.88 177 MET A O 1
ATOM 1400 N N . PHE A 1 178 ? 9.317 -3.167 -27.666 1.00 94.69 178 PHE A N 1
ATOM 1401 C CA . PHE A 1 178 ? 8.133 -3.111 -28.518 1.00 94.69 178 PHE A CA 1
ATOM 1402 C C . PHE A 1 178 ? 7.484 -4.477 -28.727 1.00 94.69 178 PHE A C 1
ATOM 1404 O O . PHE A 1 178 ? 6.266 -4.516 -28.778 1.00 94.69 178 PHE A O 1
ATOM 1411 N N . GLU A 1 179 ? 8.221 -5.591 -28.771 1.00 94.50 179 GLU A N 1
ATOM 1412 C CA . GLU A 1 179 ? 7.643 -6.946 -28.799 1.00 94.50 179 GLU A CA 1
ATOM 1413 C C . GLU A 1 179 ? 6.751 -7.196 -27.574 1.00 94.50 179 GLU A C 1
ATOM 1415 O O . GLU A 1 179 ? 5.604 -7.622 -27.730 1.00 94.50 179 GLU A O 1
ATOM 1420 N N . LYS A 1 180 ? 7.233 -6.866 -26.363 1.00 92.69 180 LYS A N 1
ATOM 1421 C CA . LYS A 1 180 ? 6.454 -6.986 -25.113 1.00 92.69 180 LYS A CA 1
ATOM 1422 C C . LYS A 1 180 ? 5.201 -6.107 -25.146 1.00 92.69 180 LYS A C 1
ATOM 1424 O O . LYS A 1 180 ? 4.152 -6.525 -24.665 1.00 92.69 180 LYS A O 1
ATOM 1429 N N . ALA A 1 181 ? 5.317 -4.904 -25.706 1.00 92.31 181 ALA A N 1
ATOM 1430 C CA . ALA A 1 181 ? 4.236 -3.925 -25.791 1.00 92.31 181 ALA A CA 1
ATOM 1431 C C . ALA A 1 181 ? 3.332 -4.082 -27.031 1.00 92.31 181 ALA A C 1
ATOM 1433 O O . ALA A 1 181 ? 2.299 -3.416 -27.129 1.00 92.31 181 ALA A O 1
ATOM 1434 N N . ASN A 1 182 ? 3.696 -4.950 -27.983 1.00 90.56 182 ASN A N 1
ATOM 1435 C CA . ASN A 1 182 ? 3.143 -4.956 -29.339 1.00 90.56 182 ASN A CA 1
ATOM 1436 C C . ASN A 1 182 ? 1.631 -5.160 -29.340 1.00 90.56 182 ASN A C 1
ATOM 1438 O O . ASN A 1 182 ? 0.909 -4.486 -30.071 1.00 90.56 182 ASN A O 1
ATOM 1442 N N . ARG A 1 183 ? 1.147 -6.079 -28.499 1.00 89.56 183 ARG A N 1
ATOM 1443 C CA . ARG A 1 183 ? -0.281 -6.382 -28.387 1.00 89.56 183 ARG A CA 1
ATOM 1444 C C . ARG A 1 183 ? -1.069 -5.164 -27.915 1.00 89.56 183 ARG A C 1
ATOM 1446 O O . ARG A 1 183 ? -2.108 -4.856 -28.491 1.00 89.56 183 ARG A O 1
ATOM 1453 N N . GLU A 1 184 ? -0.592 -4.479 -26.877 1.00 91.19 184 GLU A N 1
ATOM 1454 C CA . GLU A 1 184 ? -1.302 -3.321 -26.340 1.00 91.19 184 GLU A CA 1
ATOM 1455 C C . GLU A 1 184 ? -1.245 -2.120 -27.299 1.00 91.19 184 GLU A C 1
ATOM 1457 O O . GLU A 1 184 ? -2.268 -1.476 -27.534 1.00 91.19 184 GLU A O 1
ATOM 1462 N N . ILE A 1 185 ? -0.093 -1.881 -27.938 1.00 89.56 185 ILE A N 1
ATOM 1463 C CA . ILE A 1 185 ? 0.073 -0.827 -28.950 1.00 89.56 185 ILE A CA 1
ATOM 1464 C C . ILE A 1 185 ? -0.820 -1.094 -30.166 1.00 89.56 185 ILE A C 1
ATOM 1466 O O . ILE A 1 185 ? -1.608 -0.228 -30.534 1.00 89.56 185 ILE A O 1
ATOM 1470 N N . SER A 1 186 ? -0.777 -2.299 -30.742 1.00 87.81 186 SER A N 1
ATOM 1471 C CA . SER A 1 186 ? -1.552 -2.668 -31.942 1.00 87.81 186 SER A CA 1
ATOM 1472 C C . SER A 1 186 ? -3.067 -2.666 -31.705 1.00 87.81 186 SER A C 1
ATOM 1474 O O . SER A 1 186 ? -3.865 -2.491 -32.631 1.00 87.81 186 SER A O 1
ATOM 1476 N N . ASN A 1 187 ? -3.511 -2.846 -30.456 1.00 87.56 187 ASN A N 1
ATOM 1477 C CA . ASN A 1 187 ? -4.925 -2.715 -30.113 1.00 87.56 187 ASN A CA 1
ATOM 1478 C C . ASN A 1 187 ? -5.427 -1.278 -30.307 1.00 87.56 187 ASN A C 1
ATOM 1480 O O . ASN A 1 187 ? -6.549 -1.106 -30.789 1.00 87.56 187 ASN A O 1
ATOM 1484 N N . GLN A 1 188 ? -4.593 -0.281 -29.997 1.00 85.00 188 GLN A N 1
ATOM 1485 C CA . GLN A 1 188 ? -4.922 1.141 -30.102 1.00 85.00 188 GLN A CA 1
ATOM 1486 C C . GLN A 1 188 ? -4.510 1.759 -31.450 1.00 85.00 188 GLN A C 1
ATOM 1488 O O . GLN A 1 188 ? -5.250 2.569 -32.003 1.00 85.00 188 GLN A O 1
ATOM 1493 N N . ILE A 1 189 ? -3.351 1.377 -31.988 1.00 84.94 189 ILE A N 1
ATOM 1494 C CA . ILE A 1 189 ? -2.772 1.898 -33.230 1.00 84.94 189 ILE A CA 1
ATOM 1495 C C . ILE A 1 189 ? -2.739 0.762 -34.251 1.00 84.94 189 ILE A C 1
ATOM 1497 O O . ILE A 1 189 ? -1.795 -0.018 -34.310 1.00 84.94 189 ILE A O 1
ATOM 1501 N N . LYS A 1 190 ? -3.788 0.663 -35.074 1.00 84.06 190 LYS A N 1
ATOM 1502 C CA . LYS A 1 190 ? -3.935 -0.424 -36.062 1.00 84.06 190 LYS A CA 1
ATOM 1503 C C . LYS A 1 190 ? -2.862 -0.422 -37.153 1.00 84.06 190 LYS A C 1
ATOM 1505 O O . LYS A 1 190 ? -2.621 -1.465 -37.747 1.00 84.06 190 LYS A O 1
ATOM 1510 N N . SER A 1 191 ? -2.240 0.727 -37.418 1.00 84.06 191 SER A N 1
ATOM 1511 C CA . SER A 1 191 ? -1.134 0.870 -38.371 1.00 84.06 191 SER A CA 1
ATOM 1512 C C . SER A 1 191 ? 0.219 0.421 -37.814 1.00 84.06 191 SER A C 1
ATOM 1514 O O . SER A 1 191 ? 1.180 0.353 -38.576 1.00 84.06 191 SER A O 1
ATOM 1516 N N . PHE A 1 192 ? 0.322 0.132 -36.511 1.00 88.12 192 PHE A N 1
ATOM 1517 C CA . PHE A 1 192 ? 1.580 -0.278 -35.899 1.00 88.12 192 PHE A CA 1
ATOM 1518 C C . PHE A 1 192 ? 1.955 -1.703 -36.321 1.00 88.12 192 PHE A C 1
ATOM 1520 O O . PHE A 1 192 ? 1.224 -2.655 -36.055 1.00 88.12 192 PHE A O 1
ATOM 1527 N N . ASP A 1 193 ? 3.114 -1.842 -36.961 1.00 88.25 193 ASP A N 1
ATOM 1528 C CA . ASP A 1 193 ? 3.699 -3.122 -37.352 1.00 88.25 193 ASP A CA 1
ATOM 1529 C C . ASP A 1 193 ? 5.201 -3.081 -37.065 1.00 88.25 193 ASP A C 1
ATOM 1531 O O . ASP A 1 193 ? 5.978 -2.451 -37.786 1.00 88.25 193 ASP A O 1
ATOM 1535 N N . LEU A 1 194 ? 5.617 -3.771 -36.000 1.00 88.88 194 LEU A N 1
ATOM 1536 C CA . LEU A 1 194 ? 7.016 -3.806 -35.578 1.00 88.88 194 LEU A CA 1
ATOM 1537 C C . LEU A 1 194 ? 7.953 -4.322 -36.683 1.00 88.88 194 LEU A C 1
ATOM 1539 O O . LEU A 1 194 ? 9.088 -3.857 -36.787 1.00 88.88 194 LEU A O 1
ATOM 1543 N N . SER A 1 195 ? 7.488 -5.248 -37.530 1.00 89.19 195 SER A N 1
ATOM 1544 C CA . SER A 1 195 ? 8.302 -5.816 -38.612 1.00 89.19 195 SER A CA 1
ATOM 1545 C C . SER A 1 195 ? 8.583 -4.812 -39.733 1.00 89.19 195 SER A C 1
ATOM 1547 O O . SER A 1 195 ? 9.591 -4.931 -40.428 1.00 89.19 195 SER A O 1
ATOM 1549 N N . LYS A 1 196 ? 7.725 -3.793 -39.865 1.00 90.06 196 LYS A N 1
ATOM 1550 C CA . LYS A 1 196 ? 7.834 -2.713 -40.853 1.00 90.06 196 LYS A CA 1
ATOM 1551 C C . LYS A 1 196 ? 8.358 -1.412 -40.264 1.00 90.06 196 LYS A C 1
ATOM 1553 O O . LYS A 1 196 ? 8.486 -0.437 -40.993 1.00 90.06 196 LYS A O 1
ATOM 1558 N N . LEU A 1 197 ? 8.664 -1.381 -38.965 1.00 90.12 197 LEU A N 1
ATOM 1559 C CA . LEU A 1 197 ? 9.069 -0.151 -38.294 1.00 90.12 197 LEU A CA 1
ATOM 1560 C C . LEU A 1 197 ? 10.394 0.381 -38.860 1.00 90.12 197 LEU A C 1
ATOM 1562 O O . LEU A 1 197 ? 10.503 1.570 -39.145 1.00 90.12 197 LEU A O 1
ATOM 1566 N N . MET A 1 198 ? 11.358 -0.508 -39.118 1.00 93.38 198 MET A N 1
ATOM 1567 C CA . MET A 1 198 ? 12.594 -0.181 -39.837 1.00 93.38 198 MET A CA 1
ATOM 1568 C C . MET A 1 198 ? 12.294 0.281 -41.268 1.00 93.38 198 MET A C 1
ATOM 1570 O O . MET A 1 198 ? 11.650 -0.432 -42.032 1.00 93.38 198 MET A O 1
ATOM 1574 N N . GLY A 1 199 ? 12.795 1.457 -41.639 1.00 91.75 199 GLY A N 1
ATOM 1575 C CA . GLY A 1 199 ? 12.570 2.089 -42.938 1.00 91.75 199 GLY A CA 1
ATOM 1576 C C . GLY A 1 199 ? 11.219 2.797 -43.074 1.00 91.75 199 GLY A C 1
ATOM 1577 O O . GLY A 1 199 ? 11.031 3.534 -44.038 1.00 91.75 199 GLY A O 1
ATOM 1578 N N . SER A 1 200 ? 10.288 2.623 -42.129 1.00 92.81 200 SER A N 1
ATOM 1579 C CA . SER A 1 200 ? 9.038 3.389 -42.123 1.00 92.81 200 SER A CA 1
ATOM 1580 C C . SER A 1 200 ? 9.244 4.811 -41.616 1.00 92.81 200 SER A C 1
ATOM 1582 O O . SER A 1 200 ? 10.131 5.078 -40.801 1.00 92.81 200 SER A O 1
ATOM 1584 N N . ASN A 1 201 ? 8.382 5.715 -42.075 1.00 91.69 201 ASN A N 1
ATOM 1585 C CA . ASN A 1 201 ? 8.325 7.074 -41.568 1.00 91.69 201 ASN A CA 1
ATOM 1586 C C . ASN A 1 201 ? 7.521 7.137 -40.263 1.00 91.69 201 ASN A C 1
ATOM 1588 O O . ASN A 1 201 ? 6.394 6.623 -40.206 1.00 91.69 201 ASN A O 1
ATOM 1592 N N . ILE A 1 202 ? 8.068 7.790 -39.232 1.00 88.81 202 ILE A N 1
ATOM 1593 C CA . ILE A 1 202 ? 7.419 7.858 -37.912 1.00 88.81 202 ILE A CA 1
ATOM 1594 C C . ILE A 1 202 ? 6.116 8.668 -37.911 1.00 88.81 202 ILE A C 1
ATOM 1596 O O . ILE A 1 202 ? 5.308 8.505 -36.994 1.00 88.81 202 ILE A O 1
ATOM 1600 N N . ASP A 1 203 ? 5.882 9.511 -38.921 1.00 87.50 203 ASP A N 1
ATOM 1601 C CA . ASP A 1 203 ? 4.637 10.272 -39.087 1.00 87.50 203 ASP A CA 1
ATOM 1602 C C . ASP A 1 203 ? 3.405 9.365 -39.042 1.00 87.50 203 ASP A C 1
ATOM 1604 O O . ASP A 1 203 ? 2.376 9.722 -38.475 1.00 87.50 203 ASP A O 1
ATOM 1608 N N . THR A 1 204 ? 3.536 8.147 -39.573 1.00 83.81 204 THR A N 1
ATOM 1609 C CA . THR A 1 204 ? 2.471 7.135 -39.656 1.00 83.81 204 THR A CA 1
ATOM 1610 C C . THR A 1 204 ? 1.882 6.751 -38.292 1.00 83.81 204 THR A C 1
ATOM 1612 O O . THR A 1 204 ? 0.773 6.214 -38.220 1.00 83.81 204 THR A O 1
ATOM 1615 N N . TYR A 1 205 ? 2.617 7.003 -37.205 1.00 83.44 205 TYR A N 1
ATOM 1616 C CA . TYR A 1 205 ? 2.234 6.623 -35.844 1.00 83.44 205 TYR A CA 1
ATOM 1617 C C . TYR A 1 205 ? 1.789 7.814 -34.983 1.00 83.44 205 TYR A C 1
ATOM 1619 O O . TYR A 1 205 ? 1.393 7.622 -33.833 1.00 83.44 205 TYR A O 1
ATOM 1627 N N . HIS A 1 206 ? 1.817 9.035 -35.525 1.00 82.25 206 HIS A N 1
ATOM 1628 C CA . HIS A 1 206 ? 1.447 10.252 -34.808 1.00 82.25 206 HIS A CA 1
ATOM 1629 C C . HIS A 1 206 ? 0.127 10.831 -35.318 1.00 82.25 206 HIS A C 1
ATOM 1631 O O . HIS A 1 206 ? -0.170 10.817 -36.508 1.00 82.25 206 HIS A O 1
ATOM 1637 N N . LYS A 1 207 ? -0.678 11.379 -34.398 1.00 82.69 207 LYS A N 1
ATOM 1638 C CA . L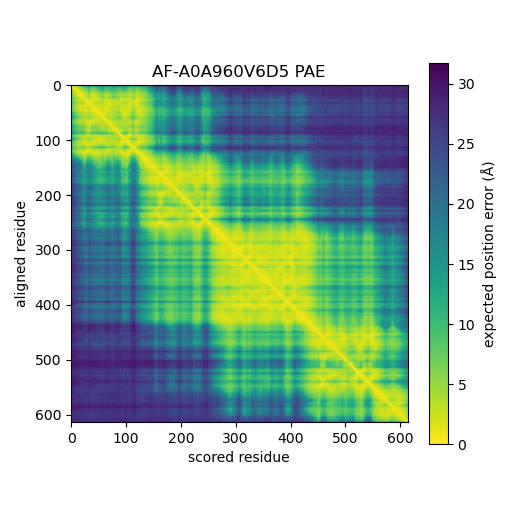YS A 1 207 ? -1.962 12.014 -34.745 1.00 82.69 207 LYS A CA 1
ATOM 1639 C C . LYS A 1 207 ? -1.793 13.328 -35.517 1.00 82.69 207 LYS A C 1
ATOM 1641 O O . LYS A 1 207 ? -2.646 13.642 -36.336 1.00 82.69 207 LYS A O 1
ATOM 1646 N N . ASP A 1 208 ? -0.727 14.079 -35.238 1.00 85.44 208 ASP A N 1
ATOM 1647 C CA . ASP A 1 208 ? -0.398 15.349 -35.902 1.00 85.44 208 ASP A CA 1
ATOM 1648 C C . ASP A 1 208 ? 1.077 15.359 -36.340 1.00 85.44 208 ASP A C 1
ATOM 1650 O O . ASP A 1 208 ? 1.912 15.955 -35.662 1.00 85.44 208 ASP A O 1
ATOM 1654 N N . PRO A 1 209 ? 1.420 14.715 -37.469 1.00 86.31 209 PRO A N 1
ATOM 1655 C CA . PRO A 1 209 ? 2.801 14.610 -37.943 1.00 86.31 209 PRO A CA 1
ATOM 1656 C C . PRO A 1 209 ? 3.545 15.946 -38.074 1.00 86.31 209 PRO A C 1
ATOM 1658 O O . PRO A 1 209 ? 4.751 16.028 -37.831 1.00 86.31 209 PRO A O 1
ATOM 1661 N N . SER A 1 210 ? 2.835 17.025 -38.427 1.00 87.62 210 SER A N 1
ATOM 1662 C CA . SER A 1 210 ? 3.426 18.360 -38.553 1.00 87.62 210 SER A CA 1
ATOM 1663 C C . SER A 1 210 ? 3.982 18.869 -37.222 1.00 87.62 210 SER A C 1
ATOM 1665 O O . SER A 1 210 ? 5.024 19.531 -37.203 1.00 87.62 210 SER A O 1
ATOM 1667 N N . HIS A 1 211 ? 3.340 18.523 -36.103 1.00 85.94 211 HIS A N 1
ATOM 1668 C CA . HIS A 1 211 ? 3.827 18.853 -34.768 1.00 85.94 211 HIS A CA 1
ATOM 1669 C C . HIS A 1 211 ? 5.162 18.164 -34.454 1.00 85.94 211 HIS A C 1
ATOM 1671 O O . HIS A 1 211 ? 6.115 18.840 -34.054 1.00 85.94 211 HIS A O 1
ATOM 1677 N N . GLN A 1 212 ? 5.277 16.848 -34.679 1.00 83.50 212 GLN A N 1
ATOM 1678 C CA . GLN A 1 212 ? 6.534 16.131 -34.430 1.00 83.50 212 GLN A CA 1
ATOM 1679 C C . GLN A 1 212 ? 7.644 16.563 -35.381 1.00 83.50 212 GLN A C 1
ATOM 1681 O O . GLN A 1 212 ? 8.770 16.743 -34.926 1.00 83.50 212 GLN A O 1
ATOM 1686 N N . ARG A 1 213 ? 7.341 16.816 -36.659 1.00 87.00 213 ARG A N 1
ATOM 1687 C CA . ARG A 1 213 ? 8.318 17.383 -37.603 1.00 87.00 213 ARG A CA 1
ATOM 1688 C C . ARG A 1 213 ? 8.891 18.701 -37.110 1.00 87.00 213 ARG A C 1
ATOM 1690 O O . ARG A 1 213 ? 10.103 18.891 -37.158 1.00 87.00 213 ARG A O 1
ATOM 1697 N N . LYS A 1 214 ? 8.042 19.591 -36.587 1.00 86.25 214 LYS A N 1
ATOM 1698 C CA . LYS A 1 214 ? 8.499 20.865 -36.028 1.00 86.25 214 LYS A CA 1
ATOM 1699 C C . LYS A 1 214 ? 9.426 20.645 -34.836 1.00 86.25 214 LYS A C 1
ATOM 1701 O O . LYS A 1 214 ? 10.503 21.221 -34.824 1.00 86.25 214 LYS A O 1
ATOM 1706 N N . ILE A 1 215 ? 9.037 19.800 -33.878 1.00 84.69 215 ILE A N 1
ATOM 1707 C CA . ILE A 1 215 ? 9.853 19.510 -32.688 1.00 84.69 215 ILE A CA 1
ATOM 1708 C C . ILE A 1 215 ? 11.185 18.883 -33.097 1.00 84.69 215 ILE A C 1
ATOM 1710 O O . ILE A 1 215 ? 12.242 19.433 -32.787 1.00 84.69 215 ILE A O 1
ATOM 1714 N N . LEU A 1 216 ? 11.133 17.757 -33.815 1.00 82.19 216 LEU A N 1
ATOM 1715 C CA . LEU A 1 216 ? 12.308 16.972 -34.175 1.00 82.19 216 LEU A CA 1
ATOM 1716 C C . LEU A 1 216 ? 13.240 17.717 -35.130 1.00 82.19 216 LEU A C 1
ATOM 1718 O O . LEU A 1 216 ? 14.437 17.475 -35.091 1.00 82.19 216 LEU A O 1
ATOM 1722 N N . GLY A 1 217 ? 12.722 18.630 -35.952 1.00 81.88 217 GLY A N 1
ATOM 1723 C CA . GLY A 1 217 ? 13.527 19.466 -36.840 1.00 81.88 217 GLY A CA 1
ATOM 1724 C C . GLY A 1 217 ? 14.135 20.704 -36.175 1.00 81.88 217 GLY A C 1
ATOM 1725 O O . GLY A 1 217 ? 15.091 21.250 -36.718 1.00 81.88 217 GLY A O 1
ATOM 1726 N N . SER A 1 218 ? 13.613 21.162 -35.027 1.00 81.88 218 SER A N 1
ATOM 1727 C CA . SER A 1 218 ? 14.019 22.446 -34.430 1.00 81.88 218 SER A CA 1
ATOM 1728 C C . SER A 1 218 ? 14.943 22.347 -33.220 1.00 81.88 218 SER A C 1
ATOM 1730 O O . SER A 1 218 ? 15.573 23.345 -32.877 1.00 81.88 218 SER A O 1
ATOM 1732 N N . PHE A 1 219 ? 14.996 21.209 -32.517 1.00 84.94 219 PHE A N 1
ATOM 1733 C CA . PHE A 1 219 ? 15.827 21.117 -31.315 1.00 84.94 219 PHE A CA 1
ATOM 1734 C C . PHE A 1 219 ? 17.315 20.942 -31.666 1.00 84.94 219 PHE A C 1
ATOM 1736 O O . PHE A 1 219 ? 17.692 20.113 -32.501 1.00 84.94 219 PHE A O 1
ATOM 1743 N N . THR A 1 220 ? 18.156 21.722 -30.989 1.00 84.19 220 THR A N 1
ATOM 1744 C CA . THR A 1 220 ? 19.627 21.669 -31.063 1.00 84.19 220 THR A CA 1
ATOM 1745 C C . THR A 1 220 ? 20.255 20.990 -29.845 1.00 84.19 220 THR A C 1
ATOM 1747 O O . THR A 1 220 ? 21.443 20.696 -29.864 1.00 84.19 220 THR A O 1
ATOM 1750 N N . ASP A 1 221 ? 19.450 20.724 -28.814 1.00 86.69 221 ASP A N 1
ATOM 1751 C CA . ASP A 1 221 ? 19.835 20.145 -27.525 1.00 86.69 221 ASP A CA 1
ATOM 1752 C C . ASP A 1 221 ? 18.894 18.997 -27.131 1.00 86.69 221 ASP A C 1
ATOM 1754 O O . ASP A 1 221 ? 17.908 18.721 -27.819 1.00 86.69 221 ASP A O 1
ATOM 1758 N N . VAL A 1 222 ? 19.190 18.340 -26.005 1.00 91.06 222 VAL A N 1
ATOM 1759 C CA . VAL A 1 222 ? 18.390 17.240 -25.443 1.00 91.06 222 VAL A CA 1
ATOM 1760 C C . VAL A 1 222 ? 16.912 17.640 -25.309 1.00 91.06 222 VAL A C 1
ATOM 1762 O O . VAL A 1 222 ? 16.564 18.534 -24.535 1.00 91.06 222 VAL A O 1
ATOM 1765 N N . TYR A 1 223 ? 16.020 16.916 -25.984 1.00 91.62 223 TYR A N 1
ATOM 1766 C CA . TYR A 1 223 ? 14.572 17.061 -25.846 1.00 91.62 223 TYR A CA 1
ATOM 1767 C C . TYR A 1 223 ? 13.993 15.895 -25.039 1.00 91.62 223 TYR A C 1
ATOM 1769 O O . TYR A 1 223 ? 14.175 14.734 -25.401 1.00 91.62 223 TYR A O 1
ATOM 1777 N N . LYS A 1 224 ? 13.284 16.195 -23.945 1.00 94.25 224 LYS A N 1
ATOM 1778 C CA . LYS A 1 224 ? 12.643 15.190 -23.083 1.00 94.25 224 LYS A CA 1
ATOM 1779 C C . LYS A 1 224 ? 11.132 15.309 -23.164 1.00 94.25 224 LYS A C 1
ATOM 1781 O O . LYS A 1 224 ? 10.595 16.409 -23.061 1.00 94.25 224 LYS A O 1
ATOM 1786 N N . THR A 1 225 ? 10.450 14.183 -23.308 1.00 93.12 225 THR A N 1
ATOM 1787 C CA . THR A 1 225 ? 8.987 14.136 -23.303 1.00 93.12 225 THR A CA 1
ATOM 1788 C C . THR A 1 225 ? 8.495 12.783 -22.811 1.00 93.12 225 THR A C 1
ATOM 1790 O O . THR A 1 225 ? 9.249 11.814 -22.804 1.00 93.12 225 THR A O 1
ATOM 1793 N N . SER A 1 226 ? 7.224 12.709 -22.436 1.00 94.50 226 SER A N 1
ATOM 1794 C CA . SER A 1 226 ? 6.555 11.454 -22.114 1.00 94.50 226 SER A CA 1
ATOM 1795 C C . SER A 1 226 ? 5.327 11.301 -22.997 1.00 94.50 226 SER A C 1
ATOM 1797 O O . SER A 1 226 ? 4.570 12.257 -23.183 1.00 94.50 226 SER A O 1
ATOM 1799 N N . ILE A 1 227 ? 5.097 10.095 -23.503 1.00 91.19 227 ILE A N 1
ATOM 1800 C CA . ILE A 1 227 ? 3.961 9.786 -24.369 1.00 91.19 227 ILE A CA 1
ATOM 1801 C C . ILE A 1 227 ? 3.192 8.571 -23.857 1.00 91.19 227 ILE A C 1
ATOM 1803 O O . ILE A 1 227 ? 3.772 7.647 -23.290 1.00 91.19 227 ILE A O 1
ATOM 1807 N N . ASP A 1 228 ? 1.882 8.563 -24.093 1.00 90.75 228 ASP A N 1
ATOM 1808 C CA . ASP A 1 228 ? 1.024 7.410 -23.832 1.00 90.75 228 ASP A CA 1
ATOM 1809 C C . ASP A 1 228 ? 0.695 6.699 -25.146 1.00 90.75 228 ASP A C 1
ATOM 1811 O O . ASP A 1 228 ? 0.095 7.281 -26.053 1.00 90.75 228 ASP A O 1
ATOM 1815 N N . MET A 1 229 ? 1.084 5.431 -25.254 1.00 88.31 229 MET A N 1
ATOM 1816 C CA . MET A 1 229 ? 0.903 4.624 -26.456 1.00 88.31 229 MET A CA 1
ATOM 1817 C C . MET A 1 229 ? 0.522 3.190 -26.088 1.00 88.31 229 MET A C 1
ATOM 1819 O O . MET A 1 229 ? 1.249 2.504 -25.379 1.00 88.31 229 MET A O 1
ATOM 1823 N N . GLY A 1 230 ? -0.629 2.717 -26.567 1.00 85.56 230 GLY A N 1
ATOM 1824 C CA . GLY A 1 230 ? -1.123 1.376 -26.246 1.00 85.56 230 GLY A CA 1
ATOM 1825 C C . GLY A 1 230 ? -1.463 1.192 -24.766 1.00 85.56 230 GLY A C 1
ATOM 1826 O O . GLY A 1 230 ? -1.257 0.113 -24.233 1.00 85.56 230 GLY A O 1
ATOM 1827 N N . GLY A 1 231 ? -1.890 2.239 -24.053 1.00 87.81 231 GLY A N 1
ATOM 1828 C CA . GLY A 1 231 ? -2.085 2.174 -22.594 1.00 87.81 231 GLY A CA 1
ATOM 1829 C C . GLY A 1 231 ? -0.791 2.006 -21.779 1.00 87.81 231 GLY A C 1
ATOM 1830 O O . GLY A 1 231 ? -0.856 1.657 -20.599 1.00 87.81 231 GLY A O 1
ATOM 1831 N N . ARG A 1 232 ? 0.371 2.237 -22.403 1.00 92.81 232 ARG A N 1
ATOM 1832 C CA . ARG A 1 232 ? 1.692 2.297 -21.768 1.00 92.81 232 ARG A CA 1
ATOM 1833 C C . ARG A 1 232 ? 2.231 3.720 -21.801 1.00 92.81 232 ARG A C 1
ATOM 1835 O O . ARG A 1 232 ? 1.966 4.446 -22.756 1.00 92.81 232 ARG A O 1
ATOM 1842 N N . ARG A 1 233 ? 3.013 4.079 -20.787 1.00 95.12 233 ARG A N 1
ATOM 1843 C CA . ARG A 1 233 ? 3.712 5.357 -20.661 1.00 95.12 233 ARG A CA 1
ATOM 1844 C C . ARG A 1 233 ? 5.176 5.169 -21.050 1.00 95.12 233 ARG A C 1
ATOM 1846 O O . ARG A 1 233 ? 5.879 4.385 -20.413 1.00 95.12 233 ARG A O 1
ATOM 1853 N N . PHE A 1 234 ? 5.628 5.898 -22.064 1.00 95.31 234 PHE A N 1
ATOM 1854 C CA . PHE A 1 234 ? 7.022 5.914 -22.497 1.00 95.31 234 PHE A CA 1
ATOM 1855 C C . PHE A 1 234 ? 7.649 7.278 -22.243 1.00 95.31 234 PHE A C 1
ATOM 1857 O O . PHE A 1 234 ? 7.128 8.288 -22.713 1.00 95.31 234 PHE A O 1
ATOM 1864 N N . ASP A 1 235 ? 8.790 7.292 -21.567 1.00 97.00 235 ASP A N 1
ATOM 1865 C CA . ASP A 1 235 ? 9.653 8.464 -21.475 1.00 97.00 235 ASP A CA 1
ATOM 1866 C C . ASP A 1 235 ? 10.674 8.432 -22.610 1.00 97.00 235 ASP A C 1
ATOM 1868 O O . ASP A 1 235 ? 11.300 7.402 -22.873 1.00 97.00 235 ASP A O 1
ATOM 1872 N N . LEU A 1 236 ? 10.816 9.566 -23.292 1.00 95.56 236 LEU A N 1
ATOM 1873 C CA . LEU A 1 236 ? 11.655 9.736 -24.468 1.00 95.56 236 LEU A CA 1
ATOM 1874 C C . LEU A 1 236 ? 12.706 10.808 -24.225 1.00 95.56 236 LEU A C 1
ATOM 1876 O O . LEU A 1 236 ? 12.391 11.909 -23.765 1.00 95.56 236 LEU A O 1
ATOM 1880 N N . ILE A 1 237 ? 13.941 10.506 -24.616 1.00 95.50 237 ILE A N 1
ATOM 1881 C CA . ILE A 1 237 ? 15.044 11.466 -24.653 1.00 95.50 237 ILE A CA 1
ATOM 1882 C C . ILE A 1 237 ? 15.590 11.493 -26.081 1.00 95.50 237 ILE A C 1
ATOM 1884 O O . ILE A 1 237 ? 16.218 10.539 -26.533 1.00 95.50 237 ILE A O 1
ATOM 1888 N N . ALA A 1 238 ? 15.337 12.582 -26.802 1.00 93.94 238 ALA A N 1
ATOM 1889 C CA . ALA A 1 238 ? 15.765 12.769 -28.183 1.00 93.94 238 ALA A CA 1
ATOM 1890 C C . ALA A 1 238 ? 16.970 13.718 -28.266 1.00 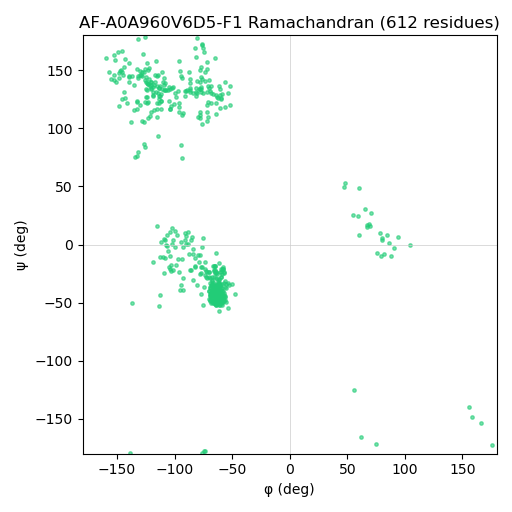93.94 238 ALA A C 1
ATOM 1892 O O . ALA A 1 238 ? 16.970 14.783 -27.651 1.00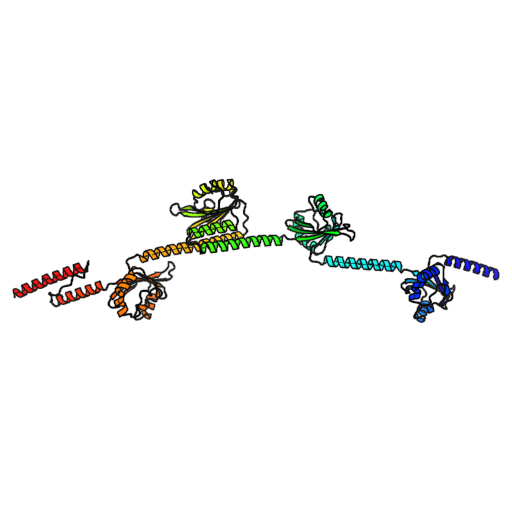 93.94 238 ALA A O 1
ATOM 1893 N N . ASN A 1 239 ? 17.983 13.341 -29.048 1.00 93.06 239 ASN A N 1
ATOM 1894 C CA . ASN A 1 239 ? 19.190 14.130 -29.308 1.00 93.06 239 ASN A CA 1
ATOM 1895 C C . ASN A 1 239 ? 19.441 14.261 -30.817 1.00 93.06 239 ASN A C 1
ATOM 1897 O O . ASN A 1 239 ? 19.141 13.323 -31.568 1.00 93.06 239 ASN A O 1
ATOM 1901 N N . PRO A 1 240 ? 19.972 15.407 -31.286 1.00 94.19 240 PRO A N 1
ATOM 1902 C CA . PRO A 1 240 ? 20.188 15.617 -32.704 1.00 94.19 240 PRO A CA 1
ATOM 1903 C C . PRO A 1 240 ? 21.480 14.908 -33.098 1.00 94.19 240 PRO A C 1
ATOM 1905 O O . PRO A 1 240 ? 22.462 14.925 -32.359 1.00 94.19 240 PRO A O 1
ATOM 1908 N N . ILE A 1 241 ? 21.488 14.284 -34.271 1.00 92.44 241 ILE A N 1
ATOM 1909 C CA . ILE A 1 241 ? 22.721 13.756 -34.853 1.00 92.44 241 ILE A CA 1
ATOM 1910 C C . ILE A 1 241 ? 23.252 14.854 -35.766 1.00 92.44 241 ILE A C 1
ATOM 1912 O O . ILE A 1 241 ? 22.614 15.172 -36.769 1.00 92.44 241 ILE A O 1
ATOM 1916 N N . LEU A 1 242 ? 24.376 15.458 -35.388 1.00 90.62 242 LEU A N 1
ATOM 1917 C CA . LEU A 1 242 ? 25.012 16.557 -36.112 1.00 90.62 242 LEU A CA 1
ATOM 1918 C C . LEU A 1 242 ? 26.372 16.107 -36.655 1.00 90.62 242 LEU A C 1
ATOM 1920 O O . LEU A 1 242 ? 27.062 15.309 -36.023 1.00 90.62 242 LEU A O 1
ATOM 1924 N N . THR A 1 243 ? 26.753 16.618 -37.822 1.00 90.38 243 THR A N 1
ATOM 1925 C CA . THR A 1 243 ? 28.124 16.524 -38.338 1.00 90.38 243 THR A CA 1
ATOM 1926 C C . THR A 1 243 ? 29.046 17.501 -37.606 1.00 90.38 243 THR A C 1
ATOM 1928 O O . THR A 1 243 ? 28.579 18.428 -36.941 1.00 90.38 243 THR A O 1
ATOM 1931 N N . ASP A 1 244 ? 30.358 17.366 -37.815 1.00 89.19 244 ASP A N 1
ATOM 1932 C CA . ASP A 1 244 ? 31.369 18.299 -37.291 1.00 89.19 244 ASP A CA 1
ATOM 1933 C C . ASP A 1 244 ? 31.140 19.755 -37.743 1.00 89.19 244 ASP A C 1
ATOM 1935 O O . ASP A 1 244 ? 31.535 20.695 -37.057 1.00 89.19 244 ASP A O 1
ATOM 1939 N N . ASN A 1 245 ? 30.450 19.952 -38.872 1.00 90.12 245 ASN A N 1
ATOM 1940 C CA . ASN A 1 245 ? 30.115 21.268 -39.419 1.00 90.12 245 ASN A CA 1
ATOM 1941 C C . ASN A 1 245 ? 28.759 21.805 -38.918 1.00 90.12 245 ASN A C 1
ATOM 1943 O O . ASN A 1 245 ? 28.308 22.853 -39.379 1.00 90.12 245 ASN A O 1
ATOM 1947 N N . GLY A 1 246 ? 28.081 21.087 -38.016 1.00 84.50 246 GLY A N 1
ATOM 1948 C CA . GLY A 1 246 ? 26.769 21.457 -37.477 1.00 84.50 246 GLY A CA 1
ATOM 1949 C C . GLY A 1 246 ? 25.578 21.117 -38.380 1.00 84.50 246 GLY A C 1
ATOM 1950 O O . GLY A 1 246 ? 24.442 21.439 -38.036 1.00 84.50 246 GLY A O 1
ATOM 1951 N N . GLU A 1 247 ? 25.799 20.452 -39.518 1.00 90.12 247 GLU A N 1
ATOM 1952 C CA . GLU A 1 247 ? 24.711 19.948 -40.363 1.00 90.12 247 GLU A CA 1
ATOM 1953 C C . GLU A 1 247 ? 23.995 18.787 -39.667 1.00 90.12 247 GLU A C 1
ATOM 1955 O O . GLU A 1 247 ? 24.632 17.870 -39.148 1.00 90.12 247 GLU A O 1
ATOM 1960 N N . ARG A 1 248 ? 22.663 18.803 -39.679 1.00 90.62 248 ARG A N 1
ATOM 1961 C CA . ARG A 1 248 ? 21.844 17.754 -39.076 1.00 90.62 248 ARG A CA 1
ATOM 1962 C C . ARG A 1 248 ? 21.739 16.549 -40.001 1.00 90.62 248 ARG A C 1
ATOM 1964 O O . ARG A 1 248 ? 21.388 16.701 -41.162 1.00 90.62 248 ARG A O 1
ATOM 1971 N N . LEU A 1 249 ? 21.988 15.358 -39.468 1.00 92.31 249 LEU A N 1
ATOM 1972 C CA . LEU A 1 249 ? 21.801 14.076 -40.156 1.00 92.31 249 LEU A CA 1
ATOM 1973 C C . LEU A 1 249 ? 20.515 13.358 -39.734 1.00 92.31 249 LEU A C 1
ATOM 1975 O O . LEU A 1 249 ? 20.024 12.491 -40.454 1.00 92.31 249 LEU A O 1
ATOM 1979 N N . GLY A 1 250 ? 19.985 13.689 -38.557 1.00 92.81 250 GLY A N 1
ATOM 1980 C CA . GLY A 1 250 ? 18.774 13.072 -38.039 1.00 92.81 250 GLY A CA 1
ATOM 1981 C C . GLY A 1 250 ? 18.650 13.202 -36.529 1.00 92.81 250 GLY A C 1
ATOM 1982 O O . GLY A 1 250 ? 19.089 14.182 -35.921 1.00 92.81 250 GLY A O 1
ATOM 1983 N N . SER A 1 251 ? 18.029 12.213 -35.898 1.00 93.44 251 SER A N 1
ATOM 1984 C CA . SER A 1 251 ? 17.842 12.166 -34.447 1.00 93.44 251 SER A CA 1
ATOM 1985 C C . SER A 1 251 ? 18.049 10.767 -33.902 1.00 93.44 251 SER A C 1
ATOM 1987 O O . SER A 1 251 ? 17.667 9.782 -34.530 1.00 93.44 251 SER A O 1
ATOM 1989 N N . VAL A 1 252 ? 18.601 10.696 -32.697 1.00 94.62 252 VAL A N 1
ATOM 1990 C CA . VAL A 1 252 ? 18.616 9.493 -31.869 1.00 94.62 252 VAL A CA 1
ATOM 1991 C C . VAL A 1 252 ? 17.647 9.689 -30.710 1.00 94.62 252 VAL A C 1
ATOM 1993 O O . VAL A 1 252 ? 17.644 10.737 -30.071 1.00 94.62 252 VAL A O 1
ATOM 1996 N N . VAL A 1 253 ? 16.807 8.692 -30.455 1.00 95.25 253 VAL A N 1
ATOM 1997 C CA . VAL A 1 253 ? 15.803 8.703 -29.393 1.00 95.25 253 VAL A CA 1
ATOM 1998 C C . VAL A 1 253 ? 16.030 7.502 -28.489 1.00 95.25 253 VAL A C 1
ATOM 2000 O O . VAL A 1 253 ? 16.013 6.353 -28.941 1.00 95.25 253 VAL A O 1
ATOM 2003 N N . GLU A 1 254 ? 16.226 7.783 -27.210 1.00 96.94 254 GLU A N 1
ATOM 2004 C CA . GLU A 1 254 ? 16.179 6.806 -26.132 1.00 96.94 254 GLU A CA 1
ATOM 2005 C C . GLU A 1 254 ? 14.738 6.645 -25.639 1.00 96.94 254 GLU A C 1
ATOM 2007 O O . GLU A 1 254 ? 14.039 7.640 -25.443 1.00 96.94 254 GLU A O 1
ATOM 2012 N N . TRP A 1 255 ? 14.307 5.397 -25.444 1.00 97.19 255 TRP A N 1
ATOM 2013 C CA . TRP A 1 255 ? 12.960 5.044 -24.987 1.00 97.19 255 TRP A CA 1
ATOM 2014 C C . TRP A 1 255 ? 12.992 4.315 -23.640 1.00 97.19 255 TRP A C 1
ATOM 2016 O O . TRP A 1 255 ? 13.761 3.373 -23.442 1.00 97.19 255 TRP A O 1
ATOM 2026 N N . SER A 1 256 ? 12.086 4.665 -22.734 1.00 96.62 256 SER A N 1
ATOM 2027 C CA . SER A 1 256 ? 11.895 3.954 -21.469 1.00 96.62 256 SER A CA 1
ATOM 2028 C C . SER A 1 256 ? 10.413 3.686 -21.227 1.00 96.62 256 SER A C 1
ATOM 2030 O O . SER A 1 256 ? 9.638 4.627 -21.100 1.00 96.62 256 SER A O 1
ATOM 2032 N N . ASP A 1 257 ? 9.999 2.416 -21.169 1.00 95.69 257 ASP A N 1
ATOM 2033 C CA . ASP A 1 257 ? 8.647 2.047 -20.722 1.00 95.69 257 ASP A CA 1
ATOM 2034 C C . ASP A 1 257 ? 8.577 2.156 -19.194 1.00 95.69 257 ASP A C 1
ATOM 2036 O O . ASP A 1 257 ? 9.078 1.294 -18.469 1.00 95.69 257 ASP A O 1
ATOM 2040 N N . VAL A 1 258 ? 7.945 3.221 -18.704 1.00 95.69 258 VAL A N 1
ATOM 2041 C CA . VAL A 1 258 ? 7.814 3.516 -17.269 1.00 95.69 258 VAL A CA 1
ATOM 2042 C C . VAL A 1 258 ? 6.470 3.061 -16.700 1.00 95.69 258 VAL A C 1
ATOM 2044 O O . VAL A 1 258 ? 6.158 3.333 -15.543 1.00 95.69 258 VAL A O 1
ATOM 2047 N N . THR A 1 259 ? 5.664 2.326 -17.472 1.00 93.81 259 THR A N 1
ATOM 2048 C CA . THR A 1 259 ? 4.297 1.942 -17.083 1.00 93.81 259 THR A CA 1
ATOM 2049 C C . THR A 1 259 ? 4.256 1.134 -15.788 1.00 93.81 259 THR A C 1
ATOM 2051 O O . THR A 1 259 ? 3.445 1.404 -14.903 1.00 93.81 259 THR A O 1
ATOM 2054 N N . GLU A 1 260 ? 5.107 0.111 -15.673 1.00 92.50 260 GLU A N 1
ATOM 2055 C CA . GLU A 1 260 ? 5.162 -0.744 -14.479 1.00 92.50 260 GLU A CA 1
ATOM 2056 C C . GLU A 1 260 ? 5.730 0.025 -13.278 1.00 92.50 260 GLU A C 1
ATOM 2058 O O . GLU A 1 260 ? 5.218 -0.114 -12.170 1.00 92.50 260 GLU A O 1
ATOM 2063 N N . ILE A 1 261 ? 6.719 0.894 -13.513 1.00 92.56 261 ILE A N 1
ATOM 2064 C CA . ILE A 1 261 ? 7.338 1.736 -12.481 1.00 92.56 261 ILE A CA 1
ATOM 2065 C C . ILE A 1 261 ? 6.301 2.689 -11.879 1.00 92.56 261 ILE A C 1
ATOM 2067 O O . ILE A 1 261 ? 6.136 2.714 -10.663 1.00 92.56 261 ILE A O 1
ATOM 2071 N N . LEU A 1 262 ? 5.540 3.401 -12.715 1.00 92.12 262 LEU A N 1
ATOM 2072 C CA . LEU A 1 262 ? 4.509 4.335 -12.253 1.00 92.12 262 LEU A CA 1
ATOM 2073 C C . LEU A 1 262 ? 3.382 3.633 -11.487 1.00 92.12 262 LEU A C 1
ATOM 2075 O O . LEU A 1 262 ? 2.924 4.152 -10.473 1.00 92.12 262 LEU A O 1
ATOM 2079 N N . LYS A 1 263 ? 2.969 2.430 -11.913 1.00 90.25 263 LYS A N 1
ATOM 2080 C CA . LYS A 1 263 ? 1.977 1.629 -11.172 1.00 90.25 263 LYS A CA 1
ATOM 2081 C C . LYS A 1 263 ? 2.484 1.221 -9.791 1.00 90.25 263 LYS A C 1
ATOM 2083 O O . LYS A 1 263 ? 1.731 1.280 -8.823 1.00 90.25 263 LYS A O 1
ATOM 2088 N N . ILE A 1 264 ? 3.746 0.801 -9.694 1.00 92.06 264 ILE A N 1
ATOM 2089 C CA . ILE A 1 264 ? 4.374 0.457 -8.411 1.00 92.06 264 ILE A CA 1
ATOM 2090 C C . ILE A 1 264 ? 4.471 1.699 -7.521 1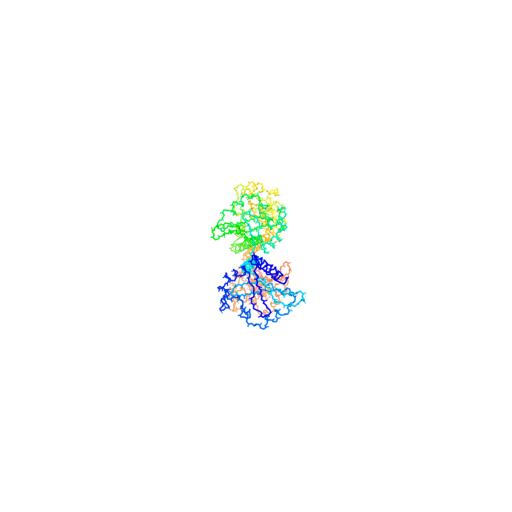.00 92.06 264 ILE A C 1
ATOM 2092 O O . ILE A 1 264 ? 4.199 1.618 -6.325 1.00 92.06 264 ILE A O 1
ATOM 2096 N N . GLU A 1 265 ? 4.827 2.850 -8.086 1.00 92.31 265 GLU A N 1
ATOM 2097 C CA . GLU A 1 265 ? 4.934 4.107 -7.347 1.00 92.31 265 GLU A CA 1
ATOM 2098 C C . GLU A 1 265 ? 3.575 4.582 -6.817 1.00 92.31 265 GLU A C 1
ATOM 2100 O O . GLU A 1 265 ? 3.458 4.916 -5.638 1.00 92.31 265 GLU A O 1
ATOM 2105 N N . GLU A 1 266 ? 2.519 4.509 -7.628 1.00 89.56 266 GLU A N 1
ATOM 2106 C CA . GLU A 1 266 ? 1.149 4.802 -7.200 1.00 89.56 266 GLU A CA 1
ATOM 2107 C C . GLU A 1 266 ? 0.695 3.868 -6.064 1.00 89.56 266 GLU A C 1
ATOM 2109 O O . GLU A 1 266 ? 0.205 4.333 -5.031 1.00 89.56 266 GLU A O 1
ATOM 2114 N N . GLN A 1 267 ? 0.939 2.558 -6.197 1.00 90.44 267 GLN A N 1
ATOM 2115 C CA . GLN A 1 267 ? 0.649 1.577 -5.144 1.00 90.44 267 GLN A CA 1
ATOM 2116 C C . GLN A 1 267 ? 1.452 1.842 -3.867 1.00 90.44 267 GLN A C 1
ATOM 2118 O O . GLN A 1 267 ? 0.928 1.687 -2.763 1.00 90.44 267 GLN A O 1
ATOM 2123 N N . LYS A 1 268 ? 2.715 2.257 -3.991 1.00 93.19 268 LYS A N 1
ATOM 2124 C CA . LYS A 1 268 ? 3.572 2.599 -2.853 1.00 93.19 268 LYS A CA 1
ATOM 2125 C C . LYS A 1 268 ? 3.060 3.843 -2.129 1.00 93.19 268 LYS A C 1
ATOM 2127 O O . LYS A 1 268 ? 2.995 3.835 -0.902 1.00 93.19 268 LYS A O 1
ATOM 2132 N N . ILE A 1 269 ? 2.647 4.878 -2.862 1.00 91.62 269 ILE A N 1
ATOM 2133 C CA . ILE A 1 269 ? 2.018 6.079 -2.292 1.00 91.62 269 ILE A CA 1
ATOM 2134 C C . ILE A 1 269 ? 0.723 5.702 -1.565 1.00 91.62 269 ILE A C 1
ATOM 2136 O O . ILE A 1 269 ? 0.471 6.165 -0.451 1.00 91.62 269 ILE A O 1
ATOM 2140 N N . GLU A 1 270 ? -0.095 4.835 -2.160 1.00 92.06 270 GLU A N 1
ATOM 2141 C CA . GLU A 1 270 ? -1.310 4.329 -1.528 1.00 92.06 270 GLU A CA 1
ATOM 2142 C C . GLU A 1 270 ? -1.010 3.558 -0.234 1.00 92.06 270 GLU A C 1
ATOM 2144 O O . GLU A 1 270 ? -1.635 3.831 0.792 1.00 92.06 270 GLU A O 1
ATOM 2149 N N . GLN A 1 271 ? -0.047 2.633 -0.255 1.00 93.25 271 GLN A N 1
ATOM 2150 C CA . GLN A 1 271 ? 0.386 1.875 0.923 1.00 93.25 271 GLN A CA 1
ATOM 2151 C C . GLN A 1 271 ? 0.948 2.785 2.018 1.00 93.25 271 GLN A C 1
ATOM 2153 O O . GLN A 1 271 ? 0.646 2.579 3.193 1.00 93.25 271 GLN A O 1
ATOM 2158 N N . GLN A 1 272 ? 1.714 3.812 1.650 1.00 94.44 272 GLN A N 1
ATOM 2159 C CA . GLN A 1 272 ? 2.235 4.794 2.594 1.00 94.44 272 GLN A CA 1
ATOM 2160 C C . GLN A 1 272 ? 1.098 5.553 3.285 1.00 94.44 272 GLN A C 1
ATOM 2162 O O . GLN A 1 272 ? 1.091 5.634 4.511 1.00 94.44 272 GLN A O 1
ATOM 2167 N N . LYS A 1 273 ? 0.098 6.031 2.532 1.00 93.88 273 LYS A N 1
ATOM 2168 C CA . LYS A 1 273 ? -1.095 6.675 3.110 1.00 93.88 273 LYS A CA 1
ATOM 2169 C C . LYS A 1 273 ? -1.897 5.719 3.997 1.00 93.88 273 LYS A C 1
ATOM 2171 O O . LYS A 1 273 ? -2.367 6.112 5.060 1.00 93.88 273 LYS A O 1
ATOM 2176 N N . ASN A 1 274 ? -2.029 4.455 3.592 1.00 94.94 274 ASN A N 1
ATOM 2177 C CA . ASN A 1 274 ? -2.696 3.420 4.387 1.00 94.94 274 ASN A CA 1
ATOM 2178 C C . ASN A 1 274 ? -1.987 3.192 5.733 1.00 94.94 274 ASN A C 1
ATOM 2180 O O . ASN A 1 274 ? -2.644 3.069 6.765 1.00 94.94 274 ASN A O 1
ATOM 2184 N N . LEU A 1 275 ? -0.653 3.151 5.740 1.00 94.81 275 LEU A N 1
ATOM 2185 C CA . LEU A 1 275 ? 0.129 3.025 6.969 1.00 94.81 275 LEU A CA 1
ATOM 2186 C C . LEU A 1 275 ? 0.040 4.288 7.831 1.00 94.81 275 LEU A C 1
ATOM 2188 O O . LEU A 1 275 ? -0.146 4.189 9.041 1.00 94.81 275 LEU A O 1
ATOM 2192 N N . GLU A 1 276 ? 0.128 5.464 7.212 1.00 96.88 276 GLU A N 1
ATOM 2193 C CA . GLU A 1 276 ? 0.048 6.745 7.911 1.00 96.88 276 GLU A CA 1
ATOM 2194 C C . GLU A 1 276 ? -1.269 6.888 8.682 1.00 96.88 276 GLU A C 1
ATOM 2196 O O . GLU A 1 276 ? -1.239 7.245 9.861 1.00 96.88 276 GLU A O 1
ATOM 2201 N N . VAL A 1 277 ? -2.414 6.556 8.067 1.00 96.50 277 VAL A N 1
ATOM 2202 C CA . VAL A 1 277 ? -3.704 6.626 8.769 1.00 96.50 277 VAL A CA 1
ATOM 2203 C C . VAL A 1 277 ? -3.769 5.636 9.930 1.00 96.50 277 VAL A C 1
ATOM 2205 O O . VAL A 1 277 ? -4.252 5.997 10.997 1.00 96.50 277 VAL A O 1
ATOM 2208 N N . MET A 1 278 ? -3.250 4.412 9.769 1.00 95.12 278 MET A N 1
ATOM 2209 C CA . MET A 1 278 ? -3.265 3.408 10.837 1.00 95.12 278 MET A CA 1
ATOM 2210 C C . MET A 1 278 ? -2.436 3.878 12.032 1.00 95.12 278 MET A C 1
ATOM 2212 O O . MET A 1 278 ? -2.882 3.747 13.171 1.00 95.12 278 MET A O 1
ATOM 2216 N N . THR A 1 279 ? -1.269 4.472 11.777 1.00 96.25 279 THR A N 1
ATOM 2217 C CA . THR A 1 279 ? -0.405 5.048 12.813 1.00 96.25 279 THR A CA 1
ATOM 2218 C C . THR A 1 279 ? -1.078 6.228 13.504 1.00 96.25 279 THR A C 1
ATOM 2220 O O . THR A 1 279 ? -1.178 6.229 14.729 1.00 96.25 279 THR A O 1
ATOM 2223 N N . LYS A 1 280 ? -1.595 7.203 12.743 1.00 96.75 280 LYS A N 1
ATOM 2224 C CA . LYS A 1 280 ? -2.254 8.392 13.306 1.00 96.75 280 LYS A CA 1
ATOM 2225 C C . LYS A 1 280 ? -3.489 8.032 14.123 1.00 96.75 280 LYS A C 1
ATOM 2227 O O . LYS A 1 280 ? -3.627 8.521 15.237 1.00 96.75 280 LYS A O 1
ATOM 2232 N N . VAL A 1 281 ? -4.341 7.141 13.614 1.00 96.69 281 VAL A N 1
ATOM 2233 C CA . VAL A 1 281 ? -5.512 6.655 14.356 1.00 96.69 281 VAL A CA 1
ATOM 2234 C C . VAL A 1 281 ? -5.071 5.928 15.624 1.00 96.69 281 VAL A C 1
ATOM 2236 O O . VAL A 1 281 ? -5.594 6.227 16.689 1.00 96.69 281 VAL A O 1
ATOM 2239 N N . SER A 1 282 ? -4.078 5.034 15.548 1.00 95.62 282 SER A N 1
ATOM 2240 C CA . SER A 1 282 ? -3.575 4.304 16.725 1.00 95.62 282 SER A CA 1
ATOM 2241 C C . SER A 1 282 ? -3.017 5.234 17.805 1.00 95.62 282 SER A C 1
ATOM 2243 O O . SER A 1 282 ? -3.282 5.024 18.985 1.00 95.62 282 SER A O 1
ATOM 2245 N N . MET A 1 283 ? -2.253 6.260 17.422 1.00 94.44 283 MET A N 1
ATOM 2246 C CA . MET A 1 283 ? -1.754 7.275 18.357 1.00 94.44 283 MET A CA 1
ATOM 2247 C C . MET A 1 283 ? -2.912 8.076 18.953 1.00 94.44 283 MET A C 1
ATOM 2249 O O . MET A 1 283 ? -3.040 8.147 20.172 1.00 94.44 283 MET A O 1
ATOM 2253 N N . GLY A 1 284 ? -3.808 8.574 18.100 1.00 93.75 284 GLY A N 1
ATOM 2254 C CA . GLY A 1 284 ? -4.968 9.360 18.502 1.00 93.75 284 GLY A CA 1
ATOM 2255 C C . GLY A 1 284 ? -5.870 8.647 19.506 1.00 93.75 284 GLY A C 1
ATOM 2256 O O . GLY A 1 284 ? -6.253 9.230 20.518 1.00 93.75 284 GLY A O 1
ATOM 2257 N N . VAL A 1 285 ? -6.172 7.362 19.285 1.00 94.19 285 VAL A N 1
ATOM 2258 C CA . VAL A 1 285 ? -7.010 6.590 20.217 1.00 94.19 285 VAL A CA 1
ATOM 2259 C C . VAL A 1 285 ? -6.290 6.207 21.512 1.00 94.19 285 VAL A C 1
ATOM 2261 O O . VAL A 1 285 ? -6.964 6.002 22.517 1.00 94.19 285 VAL A O 1
ATOM 2264 N N . ASN A 1 286 ? -4.957 6.092 21.509 1.00 91.19 286 ASN A N 1
ATOM 2265 C CA . ASN A 1 286 ? -4.175 5.767 22.708 1.00 91.19 286 ASN A CA 1
ATOM 2266 C C . ASN A 1 286 ? -3.937 6.992 23.603 1.00 91.19 286 ASN A C 1
ATOM 2268 O O . ASN A 1 286 ? -3.890 6.854 24.822 1.00 91.19 286 ASN A O 1
ATOM 2272 N N . GLU A 1 287 ? -3.774 8.173 23.008 1.00 93.00 287 GLU A N 1
ATOM 2273 C CA . GLU A 1 287 ? -3.561 9.436 23.728 1.00 93.00 287 GLU A CA 1
ATOM 2274 C C . GLU A 1 287 ? -4.874 10.060 24.224 1.00 93.00 287 GLU A C 1
ATOM 2276 O O . GLU A 1 287 ? -4.871 10.903 25.124 1.00 93.00 287 GLU A O 1
ATOM 2281 N N . ALA A 1 288 ? -6.010 9.646 23.659 1.00 93.00 288 ALA A N 1
ATOM 2282 C CA . ALA A 1 288 ? -7.317 10.155 24.036 1.00 93.00 288 ALA A CA 1
ATOM 2283 C C . ALA A 1 288 ? -7.679 9.835 25.496 1.00 93.00 288 ALA A C 1
ATOM 2285 O O . ALA A 1 288 ? -7.715 8.680 25.922 1.00 93.00 288 ALA A O 1
ATOM 2286 N N . LEU A 1 289 ? -8.048 10.880 26.242 1.00 88.38 289 LEU A N 1
ATOM 2287 C CA . LEU A 1 289 ? -8.498 10.781 27.636 1.00 88.38 289 LEU A CA 1
ATOM 2288 C C . LEU A 1 289 ? -9.941 10.271 27.768 1.00 88.38 289 LEU A C 1
ATOM 2290 O O . LEU A 1 289 ? -10.350 9.809 28.834 1.00 88.38 289 LEU A O 1
ATOM 2294 N N . ASP A 1 290 ? -10.719 10.365 26.692 1.00 90.50 290 ASP A N 1
ATOM 2295 C CA . ASP A 1 290 ? -12.114 9.955 26.637 1.00 90.50 290 ASP A CA 1
ATOM 2296 C C . ASP A 1 290 ? -12.510 9.464 25.235 1.00 90.50 290 ASP A C 1
ATOM 2298 O O . ASP A 1 290 ? -11.819 9.693 24.240 1.00 90.50 290 ASP A O 1
ATOM 2302 N N . ILE A 1 291 ? -13.668 8.804 25.168 1.00 91.94 291 ILE A N 1
ATOM 2303 C CA . ILE A 1 291 ? -14.207 8.192 23.947 1.00 91.94 291 ILE A CA 1
ATOM 2304 C C . ILE A 1 291 ? -14.463 9.226 22.839 1.00 91.94 291 ILE A C 1
ATOM 2306 O O . ILE A 1 291 ? -14.223 8.943 21.665 1.00 91.94 291 ILE A O 1
ATOM 2310 N N . SER A 1 292 ? -14.954 10.417 23.184 1.00 94.50 292 SER A N 1
ATOM 2311 C CA . SER A 1 292 ? -15.277 11.459 22.200 1.00 94.50 292 SER A CA 1
ATOM 2312 C C . SER A 1 292 ? -14.001 11.970 21.542 1.00 94.50 292 SER A C 1
ATOM 2314 O O . SER A 1 292 ? -13.946 12.077 20.319 1.00 94.50 292 SER A O 1
ATOM 2316 N N . SER A 1 293 ? -12.957 12.195 22.344 1.00 95.25 293 SER A N 1
ATOM 2317 C CA . SER A 1 293 ? -11.625 12.580 21.871 1.00 95.25 293 SER A CA 1
ATOM 2318 C C . SER A 1 293 ? -11.003 11.508 20.962 1.00 95.25 293 SER A C 1
ATOM 2320 O O . SER A 1 293 ? -10.465 11.837 19.904 1.00 95.25 293 SER A O 1
ATOM 2322 N N . ALA A 1 294 ? -11.144 10.221 21.309 1.00 94.44 294 ALA A N 1
ATOM 2323 C CA . ALA A 1 294 ? -10.656 9.108 20.486 1.00 94.44 294 ALA A CA 1
ATOM 2324 C C . ALA A 1 294 ? -11.360 9.045 19.118 1.00 94.44 294 ALA A C 1
ATOM 2326 O O . ALA A 1 294 ? -10.719 8.866 18.077 1.00 94.44 294 ALA A O 1
ATOM 2327 N N . ILE A 1 295 ? -12.684 9.224 19.112 1.00 96.06 295 ILE A N 1
ATOM 2328 C CA . ILE A 1 295 ? -13.498 9.262 17.893 1.00 96.06 295 ILE A CA 1
ATOM 2329 C C . ILE A 1 295 ? -13.124 10.463 17.028 1.00 96.06 295 ILE A C 1
ATOM 2331 O O . ILE A 1 295 ? -12.884 10.286 15.836 1.00 96.06 295 ILE A O 1
ATOM 2335 N N . GLN A 1 296 ? -13.048 11.660 17.615 1.00 97.25 296 GLN A N 1
ATOM 2336 C CA . GLN A 1 296 ? -12.726 12.886 16.888 1.00 97.25 296 GLN A CA 1
ATOM 2337 C C . GLN A 1 296 ? -11.356 12.777 16.212 1.00 97.25 296 GLN A C 1
ATOM 2339 O O . GLN A 1 296 ? -11.254 12.970 15.003 1.00 97.25 296 GLN A O 1
ATOM 2344 N N . SER A 1 297 ? -10.333 12.348 16.958 1.00 96.31 297 SER A N 1
ATOM 2345 C CA . SER A 1 297 ? -8.985 12.152 16.417 1.00 96.31 297 SER A CA 1
ATOM 2346 C C . SER A 1 297 ? -8.962 11.137 15.267 1.00 96.31 297 SER A C 1
ATOM 2348 O O . SER A 1 297 ? -8.277 11.337 14.262 1.00 96.31 297 SER A O 1
ATOM 2350 N N . SER A 1 298 ? -9.767 10.075 15.363 1.00 96.00 298 SER A N 1
ATOM 2351 C CA . SER A 1 298 ? -9.886 9.070 14.302 1.00 96.00 298 SER A CA 1
ATOM 2352 C C . SER A 1 298 ? -10.559 9.618 13.039 1.00 96.00 298 SER A C 1
ATOM 2354 O O . SER A 1 298 ? -10.108 9.333 11.926 1.00 96.00 298 SER A O 1
ATOM 2356 N N . LEU A 1 299 ? -11.623 10.414 13.203 1.00 97.25 299 LEU A N 1
ATOM 2357 C CA . LEU A 1 299 ? -12.314 11.094 12.106 1.00 97.25 299 LEU A CA 1
ATOM 2358 C C . LEU A 1 299 ? -11.377 12.066 11.384 1.00 97.25 299 LEU A C 1
ATOM 2360 O O . LEU A 1 299 ? -11.321 12.034 10.152 1.00 97.25 299 LEU A O 1
ATOM 2364 N N . ASP A 1 300 ? -10.634 12.879 12.140 1.00 97.44 300 ASP A N 1
ATOM 2365 C CA . ASP A 1 300 ? -9.670 13.851 11.619 1.00 97.44 300 ASP A CA 1
ATOM 2366 C C . ASP A 1 300 ? -8.554 13.143 10.838 1.00 97.44 300 ASP A C 1
ATOM 2368 O O . ASP A 1 300 ? -8.331 13.439 9.662 1.00 97.44 300 ASP A O 1
ATOM 2372 N N . ALA A 1 301 ? -7.917 12.135 11.446 1.00 96.62 301 ALA A N 1
ATOM 2373 C CA . ALA A 1 301 ? -6.810 11.402 10.840 1.00 96.62 301 ALA A CA 1
ATOM 2374 C C . ALA A 1 301 ? -7.203 10.726 9.518 1.00 96.62 301 ALA A C 1
ATOM 2376 O O . ALA A 1 301 ? -6.499 10.866 8.514 1.00 96.62 301 ALA A O 1
ATOM 2377 N N . ALA A 1 302 ? -8.328 10.005 9.491 1.00 95.06 302 ALA A N 1
ATOM 2378 C CA . ALA A 1 302 ? -8.778 9.317 8.283 1.00 95.06 302 ALA A CA 1
ATOM 2379 C C . ALA A 1 302 ? -9.204 10.294 7.180 1.00 95.06 302 ALA A C 1
ATOM 2381 O O . ALA A 1 302 ? -8.851 10.091 6.015 1.00 95.06 302 ALA A O 1
ATOM 2382 N N . ARG A 1 303 ? -9.907 11.375 7.540 1.00 96.06 303 ARG A N 1
ATOM 2383 C CA . ARG A 1 303 ? -10.318 12.422 6.599 1.00 96.06 303 ARG A CA 1
ATOM 2384 C C . ARG A 1 303 ? -9.105 13.091 5.949 1.00 96.06 303 ARG A C 1
ATOM 2386 O O . ARG A 1 303 ? -9.046 13.190 4.725 1.00 96.06 303 ARG A O 1
ATOM 2393 N N . GLU A 1 304 ? -8.134 13.519 6.749 1.00 96.12 304 GLU A N 1
ATOM 2394 C CA . GLU A 1 304 ? -6.976 14.282 6.276 1.00 96.12 304 GLU A CA 1
ATOM 2395 C C . GLU A 1 304 ? -6.023 13.440 5.428 1.00 96.12 304 GLU A C 1
ATOM 2397 O O . GLU A 1 304 ? -5.666 13.847 4.322 1.00 96.12 304 GLU A O 1
ATOM 2402 N N . VAL A 1 305 ? -5.650 12.243 5.893 1.00 96.25 305 VAL A N 1
ATOM 2403 C CA . VAL A 1 305 ? -4.676 11.391 5.187 1.00 96.25 305 VAL A CA 1
ATOM 2404 C C . VAL A 1 305 ? -5.221 10.906 3.841 1.00 96.25 305 VAL A C 1
ATOM 2406 O O . VAL A 1 305 ? -4.499 10.874 2.837 1.00 96.25 305 VAL A O 1
ATOM 2409 N N . PHE A 1 306 ? -6.509 10.556 3.779 1.00 93.56 306 PHE A N 1
ATOM 2410 C CA . PHE A 1 306 ? -7.141 10.147 2.522 1.00 93.56 306 PHE A CA 1
ATOM 2411 C C . PHE A 1 306 ? -7.622 11.318 1.661 1.00 93.56 306 PHE A C 1
ATOM 2413 O O . PHE A 1 306 ? -7.970 11.111 0.491 1.00 93.56 306 PHE A O 1
ATOM 2420 N N . GLY A 1 307 ? -7.574 12.543 2.188 1.00 93.81 307 GLY A N 1
ATOM 2421 C CA . GLY A 1 307 ? -8.021 13.746 1.497 1.00 93.81 307 GLY A CA 1
ATOM 2422 C C . GLY A 1 307 ? -9.500 13.663 1.138 1.00 93.81 307 GLY A C 1
ATOM 2423 O O . GLY A 1 307 ? -9.855 13.842 -0.030 1.00 93.81 307 GLY A O 1
ATOM 2424 N N . TRP A 1 308 ? -10.323 13.286 2.114 1.00 95.62 308 TRP A N 1
ATOM 2425 C CA . TRP A 1 308 ? -11.781 13.324 2.047 1.00 95.62 308 TRP A CA 1
ATOM 2426 C C . TRP A 1 308 ? -12.282 14.625 2.672 1.00 95.62 308 TRP A C 1
ATOM 2428 O O . TRP A 1 308 ? -11.640 15.191 3.554 1.00 95.62 308 TRP A O 1
ATOM 2438 N N . GLU A 1 309 ? -13.409 15.142 2.203 1.00 96.56 309 GLU A N 1
ATOM 2439 C CA . GLU A 1 309 ? -13.839 16.491 2.575 1.00 96.56 309 GLU A CA 1
ATOM 2440 C C . GLU A 1 309 ? -14.585 16.529 3.911 1.00 96.56 309 GLU A C 1
ATOM 2442 O O . GLU A 1 309 ? -14.482 17.514 4.647 1.00 96.56 309 GLU A O 1
ATOM 2447 N N . TYR A 1 310 ? -15.285 15.448 4.258 1.00 97.62 310 TYR A N 1
ATOM 2448 C CA . TYR A 1 310 ? -16.100 15.381 5.467 1.00 97.62 310 TYR A CA 1
ATOM 2449 C C . TYR A 1 310 ? -16.149 13.978 6.056 1.00 97.62 3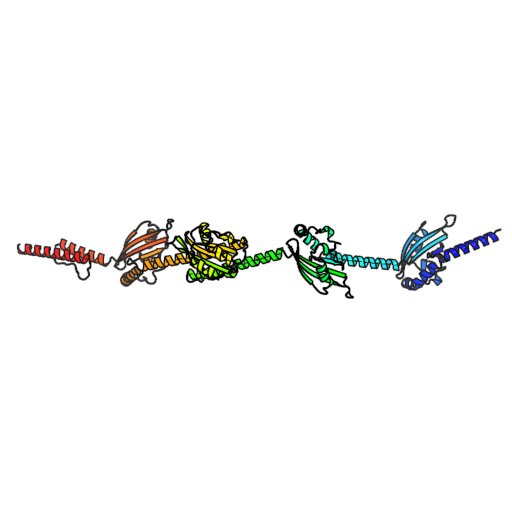10 TYR A C 1
ATOM 2451 O O . TYR A 1 310 ? -16.150 12.986 5.322 1.00 97.62 310 TYR A O 1
ATOM 2459 N N . SER A 1 311 ? -16.255 13.908 7.378 1.00 97.75 311 SER A N 1
ATOM 2460 C CA . SER A 1 311 ? -16.564 12.684 8.102 1.00 97.75 311 SER A CA 1
ATOM 2461 C C . SER A 1 311 ? -17.439 12.956 9.319 1.00 97.75 311 SER A C 1
ATOM 2463 O O . SER A 1 311 ? -17.427 14.053 9.877 1.00 97.75 311 SER A O 1
ATOM 2465 N N . SER A 1 312 ? -18.228 11.966 9.733 1.00 98.00 312 SER A N 1
ATOM 2466 C CA . SER A 1 312 ? -19.062 12.084 10.929 1.00 98.00 312 SER A CA 1
ATOM 2467 C C . SER A 1 312 ? -19.214 10.770 11.674 1.00 98.00 312 SER A C 1
ATOM 2469 O O . SER A 1 312 ? -19.188 9.691 11.082 1.00 98.00 312 SER A O 1
ATOM 2471 N N . PHE A 1 313 ? -19.391 10.867 12.989 1.00 98.38 313 PHE A N 1
ATOM 2472 C CA . PHE A 1 313 ? -19.720 9.741 13.847 1.00 98.38 313 PHE A CA 1
ATOM 2473 C C . PHE A 1 313 ? -21.160 9.845 14.346 1.00 98.38 313 PHE A C 1
ATOM 2475 O O . PHE A 1 313 ? -21.609 10.884 14.842 1.00 98.38 313 PHE A O 1
ATOM 2482 N N . TRP A 1 314 ? -21.863 8.720 14.247 1.00 98.44 314 TRP A N 1
ATOM 2483 C CA . TRP A 1 314 ? -23.256 8.561 14.622 1.00 98.44 314 TRP A CA 1
ATOM 2484 C C . TRP A 1 314 ? -23.355 7.592 15.785 1.00 98.44 314 TRP A C 1
ATOM 2486 O O . TRP A 1 314 ? -23.024 6.418 15.645 1.00 98.44 314 TRP A O 1
ATOM 2496 N N . LYS A 1 315 ? -23.832 8.063 16.932 1.00 97.88 315 LYS A N 1
ATOM 2497 C CA . LYS A 1 315 ? -23.961 7.258 18.144 1.00 97.88 315 LYS A CA 1
ATOM 2498 C C . LYS A 1 315 ? -25.296 6.525 18.164 1.00 97.88 315 LYS A C 1
ATOM 2500 O O . LYS A 1 315 ? -26.328 7.097 17.816 1.00 97.88 315 LYS A O 1
ATOM 2505 N N . TYR A 1 316 ? -25.290 5.267 18.590 1.00 98.12 316 TYR A N 1
ATOM 2506 C CA . TYR A 1 316 ? -26.524 4.519 18.797 1.00 98.12 316 TYR A CA 1
ATOM 2507 C C . TYR A 1 316 ? -27.284 5.045 20.021 1.00 98.12 316 TYR A C 1
ATOM 2509 O O . TYR A 1 316 ? -26.767 5.047 21.141 1.00 98.12 316 TYR A O 1
ATOM 2517 N N . ASP A 1 317 ? -28.532 5.454 19.805 1.00 97.75 317 ASP A N 1
ATOM 2518 C CA . ASP A 1 317 ? -29.469 5.829 20.855 1.00 97.75 317 ASP A CA 1
ATOM 2519 C C . ASP A 1 317 ? -30.371 4.637 21.215 1.00 97.75 317 ASP A C 1
ATOM 2521 O O . ASP A 1 317 ? -31.071 4.076 20.364 1.00 97.75 317 ASP A O 1
ATOM 2525 N N . LYS A 1 318 ? -30.349 4.239 22.494 1.00 94.12 318 LYS A N 1
ATOM 2526 C CA . LYS A 1 318 ? -31.099 3.076 22.999 1.00 94.12 318 LYS A CA 1
ATOM 2527 C C . LYS A 1 318 ? -32.608 3.324 23.087 1.00 94.12 318 LYS A C 1
ATOM 2529 O O . LYS A 1 318 ? -33.364 2.358 22.989 1.00 94.12 318 LYS A O 1
ATOM 2534 N N . THR A 1 319 ? -33.032 4.570 23.279 1.00 95.12 319 THR A N 1
ATOM 2535 C CA . THR A 1 319 ? -34.441 4.954 23.446 1.00 95.12 319 THR A CA 1
ATOM 2536 C C . THR A 1 319 ? -35.145 4.912 22.098 1.00 95.12 319 THR A C 1
ATOM 2538 O O . THR A 1 319 ? -36.127 4.192 21.920 1.00 95.12 319 THR A O 1
ATOM 2541 N N . ASP A 1 320 ? -34.565 5.592 21.113 1.00 93.88 320 ASP A N 1
ATOM 2542 C CA . ASP A 1 320 ? -35.103 5.676 19.761 1.00 93.88 320 ASP A CA 1
ATOM 2543 C C . ASP A 1 320 ? -34.741 4.456 18.914 1.00 93.88 320 ASP A C 1
ATOM 2545 O O . ASP A 1 320 ? -35.281 4.304 17.820 1.00 93.88 320 ASP A O 1
ATOM 2549 N N . LYS A 1 321 ? -33.820 3.589 19.364 1.00 96.50 321 LYS A N 1
ATOM 2550 C CA . LYS A 1 321 ? -33.258 2.466 18.589 1.00 96.50 321 LYS A CA 1
ATOM 2551 C C . LYS A 1 321 ? -32.816 2.928 17.198 1.00 96.50 321 LYS A C 1
ATOM 2553 O O . LYS A 1 321 ? -33.313 2.434 16.182 1.00 96.50 321 LYS A O 1
ATOM 2558 N N . SER A 1 322 ? -31.987 3.966 17.149 1.00 97.88 322 SER A N 1
ATOM 2559 C CA . SER A 1 322 ? -31.503 4.576 15.904 1.00 97.88 322 SER A CA 1
ATOM 2560 C C . SER A 1 322 ? -30.135 5.222 16.105 1.00 97.88 322 SER A C 1
ATOM 2562 O O . SER A 1 322 ? -29.751 5.533 17.228 1.00 97.88 322 SER A O 1
ATOM 2564 N N . LEU A 1 323 ? -29.402 5.421 15.016 1.00 98.50 323 LEU A N 1
ATOM 2565 C CA . LEU A 1 323 ? -28.155 6.176 14.995 1.00 98.50 323 LEU A CA 1
ATOM 2566 C C . LEU A 1 323 ? -28.469 7.674 14.929 1.00 98.50 323 LEU A C 1
ATOM 2568 O O . LEU A 1 323 ? -29.225 8.104 14.053 1.00 98.50 323 LEU A O 1
ATOM 2572 N N . LYS A 1 324 ? -27.883 8.455 15.838 1.00 98.19 324 LYS A N 1
ATOM 2573 C CA . LYS A 1 324 ? -28.009 9.915 15.931 1.00 98.19 324 LYS A CA 1
ATOM 2574 C C . LYS A 1 324 ? -26.655 10.571 15.714 1.00 98.19 324 LYS A C 1
ATOM 2576 O O . LYS A 1 324 ? -25.633 10.020 16.114 1.00 98.19 324 LYS A O 1
ATOM 2581 N N . PHE A 1 325 ? -26.654 11.743 15.096 1.00 98.00 325 PHE A N 1
ATOM 2582 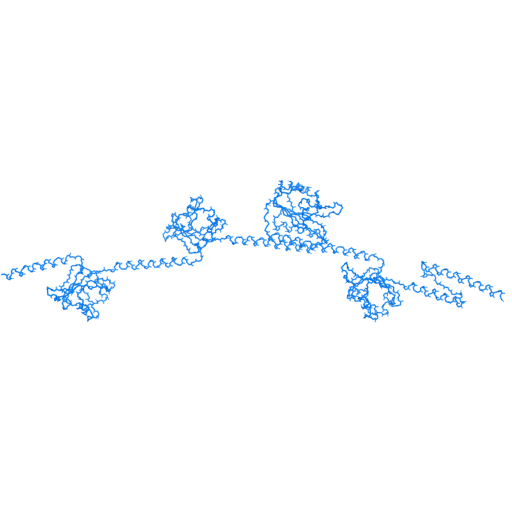C CA . PHE A 1 325 ? -25.444 12.538 14.926 1.00 98.00 325 PHE A CA 1
ATOM 2583 C C . PHE A 1 325 ? -24.775 12.830 16.282 1.00 98.00 325 PHE A C 1
ATOM 2585 O O . PHE A 1 325 ? -25.471 13.079 17.269 1.00 98.00 325 PHE A O 1
ATOM 2592 N N . TYR A 1 326 ? -23.441 12.776 16.341 1.00 97.69 326 TYR A N 1
ATOM 2593 C CA . TYR A 1 326 ? -22.690 13.029 17.575 1.00 97.69 326 TYR A CA 1
ATOM 2594 C C . TYR A 1 326 ? -21.447 13.899 17.360 1.00 97.69 326 TYR A C 1
ATOM 2596 O O . TYR A 1 326 ? -21.281 14.883 18.074 1.00 97.69 326 TYR A O 1
ATOM 2604 N N . LEU A 1 327 ? -20.590 13.559 16.391 1.00 97.62 327 LEU A N 1
ATOM 2605 C CA . LEU A 1 327 ? -19.347 14.288 16.093 1.00 97.62 327 LEU A CA 1
ATOM 2606 C C . LEU A 1 327 ? -19.129 14.400 14.581 1.00 97.62 327 LEU A C 1
ATOM 2608 O O . LEU A 1 327 ? -19.617 13.564 13.820 1.00 97.62 327 LEU A O 1
ATOM 2612 N N . GLU A 1 328 ? -18.356 15.398 14.154 1.00 97.44 328 GLU A N 1
ATOM 2613 C CA . GLU A 1 328 ? -17.957 15.588 12.756 1.00 97.44 328 GLU A CA 1
ATOM 2614 C C . GLU A 1 328 ? -16.528 16.113 12.615 1.00 97.44 328 GLU A C 1
ATOM 2616 O O . GLU A 1 328 ? -15.971 16.709 13.535 1.00 97.44 328 GLU A O 1
ATOM 2621 N N . SER A 1 329 ? -15.950 15.914 11.432 1.00 97.56 329 SER A N 1
ATOM 2622 C CA . SER A 1 329 ? -14.688 16.509 11.005 1.00 97.56 329 SER A CA 1
ATOM 2623 C C . SER A 1 329 ? -14.805 17.029 9.575 1.00 97.56 329 SER A C 1
ATOM 2625 O O . SER A 1 329 ? -15.345 16.364 8.686 1.00 97.56 329 SER A O 1
ATOM 2627 N N . GLY A 1 330 ? -14.263 18.223 9.337 1.00 95.81 330 GLY A N 1
ATOM 2628 C CA . GLY A 1 330 ? -14.380 18.916 8.056 1.00 95.81 330 GLY A CA 1
ATOM 2629 C C . GLY A 1 330 ? -15.766 19.521 7.820 1.00 95.81 330 GLY A C 1
ATOM 2630 O O . GLY A 1 330 ? -16.610 19.593 8.709 1.00 95.81 330 GLY A O 1
ATOM 2631 N N . SER A 1 331 ? -15.997 20.011 6.603 1.00 92.94 331 SER A N 1
ATOM 2632 C CA . SER A 1 331 ? -17.271 20.627 6.221 1.00 92.94 331 SER A CA 1
ATOM 2633 C C . SER A 1 331 ? -17.455 20.574 4.707 1.00 92.94 331 SER A C 1
ATOM 2635 O O . SER A 1 331 ? -16.476 20.654 3.968 1.00 92.94 331 SER A O 1
ATOM 2637 N N . VAL A 1 332 ? -18.706 20.460 4.253 1.00 90.44 332 VAL A N 1
ATOM 2638 C CA . VAL A 1 332 ? -19.061 20.544 2.824 1.00 90.44 332 VAL A CA 1
ATOM 2639 C C . VAL A 1 332 ? -19.893 21.795 2.549 1.00 90.44 332 VAL A C 1
ATOM 2641 O O . VAL A 1 332 ? -19.555 22.602 1.690 1.00 90.44 332 VAL A O 1
ATOM 2644 N N . SER A 1 333 ? -20.985 21.978 3.295 1.00 94.12 333 SER A N 1
ATOM 2645 C CA . SER A 1 333 ? -21.823 23.179 3.255 1.00 94.12 333 SER A CA 1
ATOM 2646 C C . SER A 1 333 ? -22.653 23.307 4.535 1.00 94.12 333 SER A C 1
ATOM 2648 O O . SER A 1 333 ? -22.886 22.323 5.242 1.00 94.12 333 SER A O 1
ATOM 2650 N N . SER A 1 334 ? -23.142 24.513 4.825 1.00 93.69 334 SER A N 1
ATOM 2651 C CA . SER A 1 334 ? -24.052 24.760 5.953 1.00 93.69 334 SER A CA 1
ATOM 2652 C C . SER A 1 334 ? -25.400 24.044 5.792 1.00 93.69 334 SER A C 1
ATOM 2654 O O . SER A 1 334 ? -25.947 23.540 6.772 1.00 93.69 334 SER A O 1
ATOM 2656 N N . GLU A 1 335 ? -25.913 23.939 4.559 1.00 94.12 335 GLU A N 1
ATOM 2657 C CA . GLU A 1 335 ? -27.129 23.176 4.231 1.00 94.12 335 GLU A CA 1
ATOM 2658 C C . GLU A 1 335 ? -26.943 21.686 4.566 1.00 94.12 335 GLU A C 1
ATOM 2660 O O . GLU A 1 335 ? -27.791 21.084 5.230 1.00 94.12 335 GLU A O 1
ATOM 2665 N N . PHE A 1 336 ? -25.798 21.110 4.181 1.00 95.25 336 PHE A N 1
ATOM 2666 C CA . PHE A 1 336 ? -25.460 19.717 4.477 1.00 95.25 336 PHE A CA 1
ATOM 2667 C C . PHE A 1 336 ? -25.261 19.458 5.979 1.00 95.25 336 PHE A C 1
ATOM 2669 O O . PHE A 1 336 ? -25.672 18.414 6.491 1.00 95.25 336 PHE A O 1
ATOM 2676 N N . ARG A 1 337 ? -24.686 20.413 6.714 1.00 94.75 337 ARG A N 1
ATOM 2677 C CA . ARG A 1 337 ? -24.538 20.300 8.169 1.00 94.75 337 ARG A CA 1
ATOM 2678 C C . ARG A 1 337 ? -25.890 20.279 8.887 1.00 94.75 337 ARG A C 1
ATOM 2680 O O . ARG A 1 337 ? -26.141 19.385 9.686 1.00 94.75 337 ARG A O 1
ATOM 2687 N N . ASN A 1 338 ? -26.797 21.195 8.545 1.00 94.38 338 ASN A N 1
ATOM 2688 C CA . ASN A 1 338 ? -28.113 21.292 9.192 1.00 94.38 338 ASN A CA 1
ATOM 2689 C C . ASN A 1 338 ? -28.963 20.019 8.994 1.00 94.38 338 ASN A C 1
ATOM 2691 O O . ASN A 1 338 ? -29.595 19.535 9.933 1.00 94.38 338 ASN A O 1
ATOM 2695 N N . ILE A 1 339 ? -28.952 19.431 7.787 1.00 95.06 339 ILE A N 1
ATOM 2696 C CA . ILE A 1 339 ? -29.637 18.147 7.550 1.00 95.06 339 ILE A CA 1
ATOM 2697 C C . ILE A 1 339 ? -28.956 17.000 8.315 1.00 95.06 339 ILE A C 1
ATOM 2699 O O . ILE A 1 339 ? -29.641 16.107 8.808 1.00 95.06 339 ILE A O 1
ATOM 2703 N N . THR A 1 340 ? -27.626 17.031 8.451 1.00 95.88 340 THR A N 1
ATOM 2704 C CA . THR A 1 340 ? -26.853 16.011 9.175 1.00 95.88 340 THR A CA 1
ATOM 2705 C C . THR A 1 340 ? -27.174 16.022 10.669 1.00 95.88 340 THR A C 1
ATOM 2707 O O . THR A 1 340 ? -27.537 14.979 11.205 1.00 95.88 340 THR A O 1
ATOM 2710 N N . GLU A 1 341 ? -27.170 17.186 11.319 1.00 95.38 341 GLU A N 1
ATOM 2711 C CA . GLU A 1 341 ? -27.459 17.321 12.756 1.00 95.38 341 GLU A CA 1
ATOM 2712 C C . GLU A 1 341 ? -28.866 16.820 13.146 1.00 95.38 341 GLU A C 1
ATOM 2714 O O . GLU A 1 341 ? -29.077 16.357 14.267 1.00 95.38 341 GLU A O 1
ATOM 2719 N N . ARG A 1 342 ? -29.837 16.878 12.223 1.00 95.44 342 ARG A N 1
ATOM 2720 C CA . ARG A 1 342 ? -31.233 16.455 12.456 1.00 95.44 342 ARG A CA 1
ATOM 2721 C C . ARG A 1 342 ? -31.543 15.036 11.985 1.00 95.44 342 ARG A C 1
ATOM 2723 O O . ARG A 1 342 ? -32.619 14.515 12.287 1.00 95.44 342 ARG A O 1
ATOM 2730 N N . ALA A 1 343 ? -30.657 14.424 11.204 1.00 96.31 343 ALA A N 1
ATOM 2731 C CA . ALA A 1 343 ? -30.904 13.109 10.638 1.00 96.31 343 ALA A CA 1
ATOM 2732 C C . ALA A 1 343 ? -30.826 12.010 11.707 1.00 96.31 343 ALA A C 1
ATOM 2734 O O . ALA A 1 343 ? -30.185 12.133 12.751 1.00 96.31 343 ALA A O 1
ATOM 2735 N N . SER A 1 344 ? -31.485 10.890 11.422 1.00 97.12 344 SER A N 1
ATOM 2736 C CA . SER A 1 344 ? -31.321 9.661 12.188 1.00 97.12 344 SER A CA 1
ATOM 2737 C C . SER A 1 344 ? -31.484 8.454 11.280 1.00 97.12 344 SER A C 1
ATOM 2739 O O . SER A 1 344 ? -32.222 8.515 10.294 1.00 97.12 344 SER A O 1
ATOM 2741 N N . PHE A 1 345 ? -30.789 7.363 11.598 1.00 97.81 345 PHE A N 1
ATOM 2742 C CA . PHE A 1 345 ? -30.785 6.164 10.761 1.00 97.81 345 PHE A CA 1
ATOM 2743 C C . PHE A 1 345 ? -31.195 4.932 11.561 1.00 97.81 345 PHE A C 1
ATOM 2745 O O . PHE A 1 345 ? -30.627 4.624 12.609 1.00 97.81 345 PHE A O 1
ATOM 2752 N N . LYS A 1 346 ? -32.194 4.213 11.052 1.00 97.75 346 LYS A N 1
ATOM 2753 C CA . LYS A 1 346 ? -32.529 2.860 11.504 1.00 97.75 346 LYS A CA 1
ATOM 2754 C C . LYS A 1 346 ? -31.596 1.850 10.842 1.00 97.75 346 LYS A C 1
ATOM 2756 O O . LYS A 1 346 ? -30.986 2.140 9.814 1.00 97.75 346 LYS A O 1
ATOM 2761 N N . GLU A 1 347 ? -31.512 0.658 11.417 1.00 98.12 347 GLU A N 1
ATOM 2762 C CA . GLU A 1 347 ? -30.788 -0.454 10.807 1.00 98.12 347 GLU A CA 1
ATOM 2763 C C . GLU A 1 347 ? -31.287 -0.703 9.372 1.00 98.12 347 GLU A C 1
ATOM 2765 O O . GLU A 1 347 ? -32.487 -0.762 9.109 1.00 98.12 347 GLU A O 1
ATOM 2770 N N . GLY A 1 348 ? -30.355 -0.803 8.428 1.00 96.94 348 GLY A N 1
ATOM 2771 C CA . GLY A 1 348 ? -30.613 -0.976 7.000 1.00 96.94 348 GLY A CA 1
ATOM 2772 C C . GLY A 1 348 ? -30.936 0.294 6.204 1.00 96.94 348 GLY A C 1
ATOM 2773 O O . GLY A 1 348 ? -30.980 0.193 4.983 1.00 96.94 348 GLY A O 1
ATOM 2774 N N . VAL A 1 349 ? -31.132 1.457 6.840 1.00 96.69 349 VAL A N 1
ATOM 2775 C CA . VAL A 1 349 ? -31.549 2.700 6.158 1.00 96.69 349 VAL A CA 1
ATOM 2776 C C . VAL A 1 349 ? -30.372 3.633 5.881 1.00 96.69 349 VAL A C 1
ATOM 2778 O O . VAL A 1 349 ? -29.638 4.029 6.792 1.00 96.69 349 VAL A O 1
ATOM 2781 N N . GLY A 1 350 ? -30.228 4.042 4.621 1.00 96.25 350 GLY A N 1
ATOM 2782 C CA . GLY A 1 350 ? -29.158 4.923 4.169 1.00 96.25 350 GLY A CA 1
ATOM 2783 C C . GLY A 1 350 ? -27.771 4.304 4.368 1.00 96.25 350 GLY A C 1
ATOM 2784 O O . GLY A 1 350 ? -27.627 3.109 4.612 1.00 96.25 350 GLY A O 1
ATOM 2785 N N . LEU A 1 351 ? -26.717 5.116 4.273 1.00 97.12 351 LEU A N 1
ATOM 2786 C CA . LEU A 1 351 ? -25.341 4.606 4.325 1.00 97.12 351 LEU A CA 1
ATOM 2787 C C . LEU A 1 351 ? -25.001 3.963 5.684 1.00 97.12 351 LEU A C 1
ATOM 2789 O O . LEU A 1 351 ? -24.565 2.815 5.744 1.00 97.12 351 LEU A O 1
ATOM 2793 N N . ASN A 1 352 ? -25.251 4.693 6.774 1.00 98.12 352 ASN A N 1
ATOM 2794 C CA . ASN A 1 352 ? -24.933 4.256 8.136 1.00 98.12 352 ASN A CA 1
ATOM 2795 C C . ASN A 1 352 ? -25.795 3.073 8.593 1.00 98.12 352 ASN A C 1
ATOM 2797 O O . ASN A 1 352 ? -25.289 2.127 9.190 1.00 98.12 352 ASN A O 1
ATOM 2801 N N . GLY A 1 353 ? -27.094 3.081 8.278 1.00 97.94 353 GLY A N 1
ATOM 2802 C CA . GLY A 1 353 ? -27.970 1.960 8.609 1.00 97.94 353 GLY A CA 1
ATOM 2803 C C . GLY A 1 353 ? -27.579 0.685 7.864 1.00 97.94 353 GLY A C 1
ATOM 2804 O O . GLY A 1 353 ? -27.603 -0.395 8.454 1.00 97.94 353 GLY A O 1
ATOM 2805 N N . ARG A 1 354 ? -27.173 0.787 6.591 1.00 97.94 354 ARG A N 1
ATOM 2806 C CA . ARG A 1 354 ? -26.663 -0.363 5.828 1.00 97.94 354 ARG A CA 1
ATOM 2807 C C . ARG A 1 354 ? -25.379 -0.924 6.437 1.00 97.94 354 ARG A C 1
ATOM 2809 O O . ARG A 1 354 ? -25.305 -2.139 6.581 1.00 97.94 354 ARG A O 1
ATOM 2816 N N . ALA A 1 355 ? -24.438 -0.069 6.847 1.00 98.00 355 ALA A N 1
ATOM 2817 C CA . ALA A 1 355 ? -23.212 -0.489 7.533 1.00 98.00 355 ALA A CA 1
ATOM 2818 C C . ALA A 1 355 ? -23.506 -1.191 8.869 1.00 98.00 355 ALA A C 1
ATOM 2820 O O . ALA A 1 355 ? -22.925 -2.229 9.178 1.00 98.00 355 ALA A O 1
ATOM 2821 N N . TRP A 1 356 ? -24.475 -0.683 9.637 1.00 98.06 356 TRP A N 1
ATOM 2822 C CA . TRP A 1 356 ? -24.965 -1.370 10.834 1.00 98.06 356 TRP A CA 1
ATOM 2823 C C . TRP A 1 356 ? -25.514 -2.765 10.485 1.00 98.06 356 TRP A C 1
ATOM 2825 O O . TRP A 1 356 ? -25.057 -3.755 11.058 1.00 98.06 356 TRP A O 1
ATOM 2835 N N . LYS A 1 357 ? -26.420 -2.874 9.508 1.00 97.88 357 LYS A N 1
ATOM 2836 C CA . LYS A 1 357 ? -27.041 -4.154 9.125 1.00 97.88 357 LYS A CA 1
ATOM 2837 C C . LYS A 1 357 ? -26.032 -5.184 8.604 1.00 97.88 357 LYS A C 1
ATOM 2839 O O . LYS A 1 357 ? -26.158 -6.368 8.904 1.00 97.88 357 LYS A O 1
ATOM 2844 N N . SER A 1 358 ? -25.063 -4.757 7.793 1.00 96.94 358 SER A N 1
ATOM 2845 C CA . SER A 1 358 ? -24.050 -5.648 7.210 1.00 96.94 358 SER A CA 1
ATOM 2846 C C . SER A 1 358 ? -22.998 -6.101 8.219 1.00 96.94 358 SER A C 1
ATOM 2848 O O . SER A 1 358 ? -22.336 -7.107 7.975 1.00 96.94 358 SER A O 1
ATOM 2850 N N . LYS A 1 359 ? -22.825 -5.360 9.323 1.00 96.31 359 LYS A N 1
ATOM 2851 C CA . LYS A 1 359 ? -21.685 -5.489 10.244 1.00 96.31 359 LYS A CA 1
ATOM 2852 C C . LYS A 1 359 ? -20.323 -5.353 9.550 1.00 96.31 359 LYS A C 1
ATOM 2854 O O . LYS A 1 359 ? -19.320 -5.866 10.036 1.00 96.31 359 LYS A O 1
ATOM 2859 N N . ASP A 1 360 ? -20.286 -4.662 8.416 1.00 96.00 360 ASP A N 1
ATOM 2860 C CA . ASP A 1 360 ? -19.087 -4.462 7.605 1.00 96.00 360 ASP A CA 1
ATOM 2861 C C . ASP A 1 360 ? -19.117 -3.080 6.942 1.00 96.00 360 ASP A C 1
ATOM 2863 O O . ASP A 1 360 ? -20.156 -2.415 6.900 1.00 96.00 360 ASP A O 1
ATOM 2867 N N . LEU A 1 361 ? -17.976 -2.658 6.400 1.00 96.06 361 LEU A N 1
ATOM 2868 C CA . LEU A 1 361 ? -17.866 -1.450 5.591 1.00 96.06 361 LEU A CA 1
ATOM 2869 C C . LEU A 1 361 ? -18.915 -1.455 4.470 1.00 96.06 361 LEU A C 1
ATOM 2871 O O . LEU A 1 361 ? -19.058 -2.436 3.740 1.00 96.06 361 LEU A O 1
ATOM 2875 N N . VAL A 1 362 ? -19.567 -0.310 4.266 1.00 97.12 362 VAL A N 1
ATOM 2876 C CA . VAL A 1 362 ? -20.362 -0.024 3.065 1.00 97.12 362 VAL A CA 1
ATOM 2877 C C . VAL A 1 362 ? -19.698 1.097 2.279 1.00 97.12 362 VAL A C 1
ATOM 2879 O O . VAL A 1 362 ? -19.442 2.171 2.817 1.00 97.12 362 VAL A O 1
ATOM 2882 N N . PHE A 1 363 ? -19.429 0.844 1.000 1.00 97.12 363 PHE A N 1
ATOM 2883 C CA . PHE A 1 363 ? -18.906 1.820 0.050 1.00 97.12 363 PHE A CA 1
ATOM 2884 C C . PHE A 1 363 ? -19.950 2.088 -1.028 1.00 97.12 363 PHE A C 1
ATOM 2886 O O . PHE A 1 363 ? -20.487 1.160 -1.629 1.00 97.12 363 PHE A O 1
ATOM 2893 N N . VAL A 1 364 ? -20.212 3.366 -1.270 1.00 96.38 364 VAL A N 1
ATOM 2894 C CA . VAL A 1 364 ? -21.056 3.862 -2.351 1.00 96.38 364 VAL A CA 1
ATOM 2895 C C . VAL A 1 364 ? -20.161 4.661 -3.287 1.00 96.38 364 VAL A C 1
ATOM 2897 O O . VAL A 1 364 ? -19.672 5.735 -2.924 1.00 96.38 364 VAL A O 1
ATOM 2900 N N . LYS A 1 365 ? -19.929 4.114 -4.484 1.00 95.50 365 LYS A N 1
ATOM 2901 C CA . LYS A 1 365 ? -19.094 4.745 -5.510 1.00 95.50 365 LYS A CA 1
ATOM 2902 C C . LYS A 1 365 ? -19.758 5.997 -6.066 1.00 95.50 365 LYS A C 1
ATOM 2904 O O . LYS A 1 365 ? -19.110 7.035 -6.135 1.00 95.50 365 LYS A O 1
ATOM 2909 N N . GLU A 1 366 ? -21.043 5.906 -6.383 1.00 94.38 366 GLU A N 1
ATOM 2910 C CA . GLU A 1 366 ? -21.843 7.014 -6.896 1.00 94.38 366 GLU A CA 1
ATOM 2911 C C . GLU A 1 366 ? -23.025 7.272 -5.955 1.00 94.38 366 GLU A C 1
ATOM 2913 O O . GLU A 1 366 ? -23.922 6.445 -5.806 1.00 94.38 366 GLU A O 1
ATOM 2918 N N . LEU A 1 367 ? -23.035 8.432 -5.294 1.00 93.56 367 LEU A N 1
ATOM 2919 C CA . LEU A 1 367 ? -23.982 8.760 -4.223 1.00 93.56 367 LEU A CA 1
ATOM 2920 C C . LEU A 1 367 ? -25.442 8.739 -4.686 1.00 93.56 367 LEU A C 1
ATOM 2922 O O . LEU A 1 367 ? -26.344 8.521 -3.880 1.00 93.56 367 LEU A O 1
ATOM 2926 N N . VAL A 1 368 ? -25.669 8.924 -5.986 1.00 88.56 368 VAL A N 1
ATOM 2927 C CA . VAL A 1 368 ? -26.991 8.860 -6.619 1.00 88.56 368 VAL A CA 1
ATOM 2928 C C . VAL A 1 368 ? -27.668 7.495 -6.444 1.00 88.56 368 VAL A C 1
ATOM 2930 O O . VAL A 1 368 ? -28.892 7.416 -6.468 1.00 88.56 368 VAL A O 1
ATOM 2933 N N . GLU A 1 369 ? -26.894 6.427 -6.223 1.00 90.31 369 GLU A N 1
ATOM 2934 C CA . GLU A 1 369 ? -27.405 5.073 -5.973 1.00 90.31 369 GLU A CA 1
ATOM 2935 C C . GLU A 1 369 ? -28.018 4.924 -4.567 1.00 90.31 369 GLU A C 1
ATOM 2937 O O . GLU A 1 369 ? -28.733 3.961 -4.278 1.00 90.31 369 GLU A O 1
ATOM 2942 N N . LEU A 1 370 ? -27.756 5.879 -3.669 1.00 92.12 370 LEU A N 1
ATOM 2943 C CA . LEU A 1 370 ? -28.201 5.847 -2.282 1.00 92.12 370 LEU A CA 1
ATOM 2944 C C . LEU A 1 370 ? -29.536 6.588 -2.099 1.00 92.12 370 LEU A C 1
ATOM 2946 O O . LEU A 1 370 ? -29.602 7.684 -1.541 1.00 92.12 370 LEU A O 1
ATOM 2950 N N . THR A 1 371 ? -30.621 5.963 -2.551 1.00 90.88 371 THR A N 1
ATOM 2951 C CA . THR A 1 371 ? -31.958 6.582 -2.612 1.00 90.88 371 THR A CA 1
ATOM 2952 C C . THR A 1 371 ? -32.686 6.690 -1.268 1.00 90.88 371 THR A C 1
ATOM 2954 O O . THR A 1 371 ? -33.616 7.478 -1.133 1.00 90.88 371 THR A O 1
ATOM 2957 N N . ASP A 1 372 ? -32.292 5.906 -0.265 1.00 93.25 372 ASP A N 1
ATOM 2958 C CA . ASP A 1 372 ? -32.923 5.820 1.061 1.00 93.25 372 ASP A CA 1
ATOM 2959 C C . ASP A 1 372 ? -32.180 6.629 2.141 1.00 93.25 372 ASP A C 1
ATOM 2961 O O . ASP A 1 372 ? -32.441 6.486 3.336 1.00 93.25 372 ASP A O 1
ATOM 2965 N N . CYS A 1 373 ? -31.237 7.486 1.742 1.00 93.88 373 CYS A N 1
ATOM 2966 C CA . CYS A 1 373 ? -30.497 8.350 2.653 1.00 93.88 373 CYS A CA 1
ATOM 2967 C C . CYS A 1 373 ? -31.007 9.788 2.579 1.00 93.88 373 CYS A C 1
ATOM 2969 O O . CYS A 1 373 ? -30.813 10.477 1.581 1.00 93.88 373 CYS A O 1
ATOM 2971 N N . VAL A 1 374 ? -31.556 10.289 3.688 1.00 93.75 374 VAL A N 1
ATOM 2972 C CA . VAL A 1 374 ? -32.061 11.672 3.800 1.00 93.75 374 VAL A CA 1
ATOM 2973 C C . VAL A 1 374 ? -31.005 12.742 3.498 1.00 93.75 374 VAL A C 1
ATOM 2975 O O . VAL A 1 374 ? -31.345 13.852 3.102 1.00 93.75 374 VAL A O 1
ATOM 2978 N N . ARG A 1 375 ? -29.717 12.410 3.655 1.00 94.69 375 ARG A N 1
ATOM 2979 C CA . ARG A 1 375 ? -28.599 13.314 3.355 1.00 94.69 375 ARG A CA 1
ATOM 2980 C C . ARG A 1 375 ? -28.164 13.288 1.887 1.00 94.69 375 ARG A C 1
ATOM 2982 O O . ARG A 1 375 ? -27.548 14.255 1.447 1.00 94.69 375 ARG A O 1
ATOM 2989 N N . ALA A 1 376 ? -28.461 12.224 1.135 1.00 94.06 376 ALA A N 1
ATOM 2990 C CA . ALA A 1 376 ? -27.940 12.040 -0.223 1.00 94.06 376 ALA A CA 1
ATOM 2991 C C . ALA A 1 376 ? -28.345 13.165 -1.198 1.00 94.06 376 ALA A C 1
ATOM 2993 O O . ALA A 1 376 ? -27.450 13.681 -1.863 1.00 94.06 376 ALA A O 1
ATOM 2994 N N . PRO A 1 377 ? -29.607 13.649 -1.241 1.00 94.06 377 PRO A N 1
ATOM 2995 C CA . PRO A 1 377 ? -29.987 14.720 -2.168 1.00 94.06 377 PRO A CA 1
ATOM 2996 C C . PRO A 1 377 ? -29.202 16.022 -1.953 1.00 94.06 377 PRO A C 1
ATOM 2998 O O . PRO A 1 377 ? -28.719 16.630 -2.909 1.00 94.06 377 PRO A O 1
ATOM 3001 N N . VAL A 1 378 ? -29.034 16.435 -0.690 1.00 94.25 378 VAL A N 1
ATOM 3002 C CA . VAL A 1 378 ? -28.281 17.650 -0.339 1.00 94.25 378 VAL A CA 1
ATOM 3003 C C . VAL A 1 378 ? -26.794 17.453 -0.616 1.00 94.25 378 VAL A C 1
ATOM 3005 O O . VAL A 1 378 ? -26.170 18.330 -1.206 1.00 94.25 378 VAL A O 1
ATOM 3008 N N . ALA A 1 379 ? -26.238 16.295 -0.250 1.00 94.31 379 ALA A N 1
ATOM 3009 C CA . ALA A 1 379 ? -24.844 15.944 -0.507 1.00 94.31 379 ALA A CA 1
ATOM 3010 C C . ALA A 1 379 ? -24.505 15.967 -2.009 1.00 94.31 379 ALA A C 1
ATOM 3012 O O . ALA A 1 379 ? -23.515 16.581 -2.407 1.00 94.31 379 ALA A O 1
ATOM 3013 N N . SER A 1 380 ? -25.352 15.376 -2.859 1.00 94.06 380 SER A N 1
ATOM 3014 C CA . SER A 1 380 ? -25.164 15.388 -4.314 1.00 94.06 380 SER A CA 1
ATOM 3015 C C . SER A 1 380 ? -25.216 16.804 -4.891 1.00 94.06 380 SER A C 1
ATOM 3017 O O . SER A 1 380 ? -24.391 17.148 -5.734 1.00 94.06 380 SER A O 1
ATOM 3019 N N . LYS A 1 381 ? -26.131 17.657 -4.407 1.00 93.75 381 LYS A N 1
ATOM 3020 C CA . LYS A 1 381 ? -26.242 19.066 -4.830 1.00 93.75 381 LYS A CA 1
ATOM 3021 C C . LYS A 1 381 ? -24.969 19.868 -4.538 1.00 93.75 381 LYS A C 1
ATOM 3023 O O . LYS A 1 381 ? -24.618 20.748 -5.317 1.00 93.75 381 LYS A O 1
ATOM 3028 N N . VAL A 1 382 ? -24.276 19.564 -3.439 1.00 93.06 382 VAL A N 1
ATOM 3029 C CA . VAL A 1 382 ? -23.018 20.230 -3.052 1.00 93.06 382 VAL A CA 1
ATOM 3030 C C . VAL A 1 382 ? -21.766 19.528 -3.601 1.00 93.06 382 VAL A C 1
ATOM 3032 O O . VAL A 1 382 ? -20.652 19.880 -3.230 1.00 93.06 382 VAL A O 1
ATOM 3035 N N . GLY A 1 383 ? -21.937 18.560 -4.510 1.00 94.06 383 GLY A N 1
ATOM 3036 C CA . GLY A 1 383 ? -20.850 17.942 -5.271 1.00 94.06 383 GLY A CA 1
ATOM 3037 C C . GLY A 1 383 ? -20.270 16.659 -4.677 1.00 94.06 383 GLY A C 1
ATOM 3038 O O . GLY A 1 383 ? -19.291 16.146 -5.215 1.00 94.06 383 GLY A O 1
ATOM 3039 N N . VAL A 1 384 ? -20.846 16.114 -3.603 1.00 95.88 384 VAL A N 1
ATOM 3040 C CA . VAL A 1 384 ? -20.415 14.820 -3.056 1.00 95.88 384 VAL A CA 1
ATOM 3041 C C . VAL A 1 384 ? -20.733 13.708 -4.050 1.00 95.88 384 VAL A C 1
ATOM 3043 O O . VAL A 1 384 ? -21.868 13.582 -4.515 1.00 95.88 384 VAL A O 1
ATOM 3046 N N . LYS A 1 385 ? -19.729 12.879 -4.343 1.00 96.38 385 LYS A N 1
ATOM 3047 C CA . LYS A 1 385 ? -19.822 11.785 -5.316 1.00 96.38 385 LYS A CA 1
ATOM 3048 C C . LYS A 1 385 ? -19.741 10.411 -4.683 1.00 96.38 385 LYS A C 1
ATOM 3050 O O . LYS A 1 385 ? -20.547 9.561 -5.029 1.00 96.38 385 LYS A O 1
ATOM 3055 N N . SER A 1 386 ? -18.828 10.193 -3.742 1.00 97.31 386 SER A N 1
ATOM 3056 C CA . SER A 1 386 ? -18.663 8.888 -3.093 1.00 97.31 386 SER A CA 1
ATOM 3057 C C . SER A 1 386 ? -18.793 8.986 -1.585 1.00 97.31 386 SER A C 1
ATOM 3059 O O . SER A 1 386 ? -18.536 10.035 -0.990 1.00 97.31 386 SER A O 1
ATOM 3061 N N . ALA A 1 387 ? -19.155 7.866 -0.965 1.00 96.88 387 ALA A N 1
ATOM 3062 C CA . ALA A 1 387 ? -19.286 7.774 0.477 1.00 96.88 387 ALA A CA 1
ATOM 3063 C C . ALA A 1 387 ? -18.886 6.397 1.007 1.00 96.88 387 ALA A C 1
ATOM 3065 O O . ALA A 1 387 ? -19.078 5.380 0.340 1.00 96.88 387 ALA A O 1
ATOM 3066 N N . ILE A 1 388 ? -18.346 6.359 2.220 1.00 97.38 388 ILE A N 1
ATOM 3067 C CA . ILE A 1 388 ? -17.959 5.131 2.920 1.00 97.38 388 ILE A CA 1
ATOM 3068 C C . ILE A 1 388 ? -18.516 5.201 4.338 1.00 97.38 388 ILE A C 1
ATOM 3070 O O . ILE A 1 388 ? -18.530 6.279 4.923 1.00 97.38 388 ILE A O 1
ATOM 3074 N N . SER A 1 389 ? -18.965 4.080 4.900 1.00 97.81 389 SER A N 1
ATOM 3075 C CA . SER A 1 389 ? -19.315 3.992 6.318 1.00 97.81 389 SER A CA 1
ATOM 3076 C C . SER A 1 389 ? -18.865 2.681 6.943 1.00 97.81 389 SER A C 1
ATOM 3078 O O . SER A 1 389 ? -18.918 1.631 6.301 1.00 97.81 389 SER A O 1
ATOM 3080 N N . PHE A 1 390 ? -18.442 2.755 8.201 1.00 96.31 390 PHE A N 1
ATOM 3081 C CA . PHE A 1 390 ? -18.049 1.623 9.029 1.00 96.31 390 PHE A CA 1
ATOM 3082 C C . PHE A 1 390 ? -18.924 1.552 10.270 1.00 96.31 390 PHE A C 1
ATOM 3084 O O . PHE A 1 390 ? -19.174 2.588 10.896 1.00 96.31 390 PHE A O 1
ATOM 3091 N N . PRO A 1 391 ? -19.338 0.350 10.685 1.00 97.88 391 PRO A N 1
ATOM 3092 C CA . PRO A 1 391 ? -19.958 0.169 11.978 1.00 97.88 391 PRO A CA 1
ATOM 3093 C C . PRO A 1 391 ? -18.913 -0.087 13.067 1.00 97.88 391 PRO A C 1
ATOM 3095 O O . PRO A 1 391 ? -17.888 -0.727 12.833 1.00 97.88 391 PRO A O 1
ATOM 3098 N N . ILE A 1 392 ? -19.222 0.359 14.279 1.00 96.94 392 ILE A N 1
ATOM 3099 C CA . ILE A 1 392 ? -18.437 0.109 15.485 1.00 96.94 392 ILE A CA 1
ATOM 3100 C C . ILE A 1 392 ? -19.316 -0.682 16.443 1.00 96.94 392 ILE A C 1
ATOM 3102 O O . ILE A 1 392 ? -20.340 -0.178 16.913 1.00 96.94 392 ILE A O 1
ATOM 3106 N N . PHE A 1 393 ? -18.915 -1.917 16.736 1.00 95.88 393 PHE A N 1
ATOM 3107 C CA . PHE A 1 393 ? -19.593 -2.805 17.676 1.00 95.88 393 PHE A CA 1
ATOM 3108 C C . PHE A 1 393 ? -18.772 -2.979 18.953 1.00 95.88 393 PHE A C 1
ATOM 3110 O O . PHE A 1 393 ? -17.568 -3.174 18.896 1.00 95.88 393 PHE A O 1
ATOM 3117 N N . ILE A 1 394 ? -19.422 -2.951 20.111 1.00 91.62 394 ILE A N 1
ATOM 3118 C CA . ILE A 1 394 ? -18.803 -3.251 21.408 1.00 91.62 394 ILE A CA 1
ATOM 3119 C C . ILE A 1 394 ? -19.621 -4.374 22.038 1.00 91.62 394 ILE A C 1
ATOM 3121 O O . ILE A 1 394 ? -20.846 -4.240 22.131 1.00 91.62 394 ILE A O 1
ATOM 3125 N N . ASN A 1 395 ? -18.979 -5.475 22.444 1.00 85.69 395 ASN A N 1
ATOM 3126 C CA . ASN A 1 395 ? -19.665 -6.664 22.968 1.00 85.69 395 ASN A CA 1
ATOM 3127 C C . ASN A 1 395 ? -20.861 -7.103 22.079 1.00 85.69 395 ASN A C 1
ATOM 3129 O O . ASN A 1 395 ? -21.993 -7.233 22.555 1.00 85.69 395 ASN A O 1
ATOM 3133 N N . ASP A 1 396 ? -20.634 -7.228 20.762 1.00 88.44 396 ASP A N 1
ATOM 3134 C CA . ASP A 1 396 ? -21.622 -7.575 19.716 1.00 88.44 396 ASP A CA 1
ATOM 3135 C C . ASP A 1 396 ? -22.827 -6.625 19.548 1.00 88.44 396 ASP A C 1
ATOM 3137 O O . ASP A 1 396 ? -23.742 -6.892 18.759 1.00 88.44 396 ASP A O 1
ATOM 3141 N N . LYS A 1 397 ? -22.832 -5.477 20.231 1.00 93.31 397 LYS A N 1
ATOM 3142 C CA . LYS A 1 397 ? -23.882 -4.455 20.124 1.00 93.31 397 LYS A CA 1
ATOM 3143 C C . LYS A 1 397 ? -23.360 -3.232 19.390 1.00 93.31 397 LYS A C 1
ATOM 3145 O O . LYS A 1 397 ? -22.240 -2.789 19.625 1.00 93.31 397 LYS A O 1
ATOM 3150 N N . ILE A 1 398 ? -24.184 -2.667 18.509 1.00 96.94 398 ILE A N 1
ATOM 3151 C CA . ILE A 1 398 ? -23.830 -1.438 17.797 1.00 96.94 398 ILE A CA 1
ATOM 3152 C C . ILE A 1 398 ? -23.584 -0.314 18.814 1.00 96.94 398 ILE A C 1
ATOM 3154 O O . ILE A 1 398 ? -24.423 -0.027 19.670 1.00 96.94 398 ILE A O 1
ATOM 3158 N N . TYR A 1 399 ? -22.415 0.308 18.731 1.00 96.31 399 TYR A N 1
ATOM 3159 C CA . TYR A 1 399 ? -22.077 1.512 19.482 1.00 96.31 399 TYR A CA 1
ATOM 3160 C C . TYR A 1 399 ? -22.331 2.762 18.636 1.00 96.31 399 TYR A C 1
ATOM 3162 O O . TYR A 1 399 ? -22.853 3.767 19.125 1.00 96.31 399 TYR A O 1
ATOM 3170 N N . GLY A 1 400 ? -22.007 2.681 17.347 1.00 97.75 400 GLY A N 1
ATOM 3171 C CA . GLY A 1 400 ? -22.216 3.751 16.386 1.00 97.75 400 GLY A CA 1
ATOM 3172 C C . GLY A 1 400 ? -21.662 3.419 15.006 1.00 97.75 400 GLY A C 1
ATOM 3173 O O . GLY A 1 400 ? -21.220 2.298 14.762 1.00 97.75 400 GLY A O 1
ATOM 3174 N N . THR A 1 401 ? -21.667 4.396 14.108 1.00 98.38 401 THR A N 1
ATOM 3175 C CA . THR A 1 401 ? -21.050 4.290 12.779 1.00 98.38 401 THR A CA 1
ATOM 3176 C C . THR A 1 401 ? -20.201 5.517 12.480 1.00 98.38 401 THR A C 1
ATOM 3178 O O . THR A 1 401 ? -20.501 6.609 12.958 1.00 98.38 401 THR A O 1
ATOM 3181 N N . MET A 1 402 ? -19.160 5.354 11.668 1.00 97.94 402 MET A N 1
ATOM 3182 C CA . MET A 1 402 ? -18.382 6.459 11.103 1.00 97.94 402 MET A CA 1
ATOM 3183 C C . MET A 1 402 ? -18.602 6.510 9.606 1.00 97.94 402 MET A C 1
ATOM 3185 O O . MET A 1 402 ? -18.397 5.495 8.947 1.00 97.94 402 MET A O 1
ATOM 3189 N N . ASP A 1 403 ? -18.976 7.665 9.067 1.00 97.56 403 ASP A N 1
ATOM 3190 C CA . ASP A 1 403 ? -19.036 7.876 7.626 1.00 97.56 403 ASP A CA 1
ATOM 3191 C C . ASP A 1 403 ? -18.049 8.929 7.135 1.00 97.56 403 ASP A C 1
ATOM 3193 O O . ASP A 1 403 ? -17.571 9.772 7.890 1.00 97.56 403 ASP A O 1
ATOM 3197 N N . PHE A 1 404 ? -17.739 8.832 5.848 1.00 97.62 404 PHE A N 1
ATOM 3198 C CA . PHE A 1 404 ? -16.806 9.685 5.134 1.00 97.62 404 PHE A CA 1
ATOM 3199 C C . PHE A 1 404 ? -17.372 9.993 3.752 1.00 97.62 404 PHE A C 1
ATOM 3201 O O . PHE A 1 404 ? -17.919 9.104 3.094 1.00 97.62 404 PHE A O 1
ATOM 3208 N N . PHE A 1 405 ? -17.208 11.231 3.298 1.00 97.00 405 PHE A N 1
ATOM 3209 C CA . PHE A 1 405 ? -17.684 11.695 1.998 1.00 97.00 405 PHE A CA 1
ATOM 3210 C C . PHE A 1 405 ? -16.561 12.316 1.180 1.00 97.00 405 PHE A C 1
ATOM 3212 O O . PHE A 1 405 ? -15.718 13.040 1.713 1.00 97.00 405 PHE A O 1
ATOM 3219 N N . ALA A 1 406 ? -16.597 12.043 -0.125 1.00 96.94 406 ALA A N 1
ATOM 3220 C CA . ALA A 1 406 ? -15.667 12.587 -1.098 1.00 96.94 406 ALA A CA 1
ATOM 3221 C C . ALA A 1 406 ? -16.384 13.398 -2.191 1.00 96.94 406 ALA A C 1
ATOM 3223 O O . ALA A 1 406 ? -17.390 12.945 -2.743 1.00 96.94 406 ALA A O 1
ATOM 3224 N N . LEU A 1 407 ? -15.832 14.554 -2.576 1.00 96.06 407 LEU A N 1
ATOM 3225 C CA . LEU A 1 407 ? -16.293 15.366 -3.722 1.00 96.06 407 LEU A CA 1
ATOM 3226 C C . LEU A 1 407 ? -15.863 14.800 -5.089 1.00 96.06 407 LEU A C 1
ATOM 3228 O O . LEU A 1 407 ? -16.191 15.331 -6.152 1.00 96.06 407 LEU A O 1
ATOM 3232 N N . ARG A 1 408 ? -15.114 13.697 -5.076 1.00 95.56 408 ARG A N 1
ATOM 3233 C CA . ARG A 1 408 ? -14.666 12.958 -6.258 1.00 95.56 408 ARG A CA 1
ATOM 3234 C C . ARG A 1 408 ? -15.139 11.515 -6.185 1.00 95.56 408 ARG A C 1
ATOM 3236 O O . ARG A 1 408 ? -15.288 10.976 -5.089 1.00 95.56 408 ARG A O 1
ATOM 3243 N N . THR A 1 409 ? -15.330 10.895 -7.347 1.00 95.94 409 THR A N 1
ATOM 3244 C CA . THR A 1 409 ? -15.570 9.454 -7.417 1.00 95.94 409 THR A CA 1
ATOM 3245 C C . THR A 1 409 ? -14.315 8.745 -6.916 1.00 95.94 409 THR A C 1
ATOM 3247 O O . THR A 1 409 ? -13.217 8.979 -7.427 1.00 95.94 409 THR A O 1
ATOM 3250 N N . LEU A 1 410 ? -14.462 7.931 -5.877 1.00 94.19 410 LEU A N 1
ATOM 3251 C CA . LEU A 1 410 ? -13.382 7.125 -5.328 1.00 94.19 410 LEU A CA 1
ATOM 3252 C C . LEU A 1 410 ? -13.289 5.795 -6.079 1.00 94.19 410 LEU A C 1
ATOM 3254 O O . LEU A 1 410 ? -14.300 5.172 -6.391 1.00 94.19 410 LEU A O 1
ATOM 3258 N N . GLU A 1 411 ? -12.063 5.328 -6.289 1.00 91.44 411 GLU A N 1
ATOM 3259 C CA . GLU A 1 411 ? -11.772 3.935 -6.627 1.00 91.44 411 GLU A CA 1
ATOM 3260 C C . GLU A 1 411 ? -11.033 3.331 -5.435 1.00 91.44 411 GLU A C 1
ATOM 3262 O O . GLU A 1 411 ? -9.957 3.798 -5.055 1.00 91.44 411 GLU A O 1
ATOM 3267 N N . LEU A 1 412 ? -11.632 2.328 -4.794 1.00 91.25 412 LEU A N 1
ATOM 3268 C CA . LEU A 1 412 ? -11.009 1.650 -3.663 1.00 91.25 412 LEU A CA 1
ATOM 3269 C C . LEU A 1 412 ? -10.315 0.387 -4.159 1.00 91.25 412 LEU A C 1
ATOM 3271 O O . LEU A 1 412 ? -10.969 -0.568 -4.575 1.00 91.25 412 LEU A O 1
ATOM 3275 N N . SER A 1 413 ? -8.986 0.366 -4.068 1.00 92.81 413 SER A N 1
ATOM 3276 C CA . SER A 1 413 ? -8.239 -0.877 -4.227 1.00 92.81 413 SER A CA 1
ATOM 3277 C C . SER A 1 413 ? -8.578 -1.849 -3.087 1.00 92.81 413 SER A C 1
ATOM 3279 O O . SER A 1 413 ? -9.011 -1.447 -1.998 1.00 92.81 413 SER A O 1
ATOM 3281 N N . ALA A 1 414 ? -8.312 -3.139 -3.299 1.00 92.75 414 ALA A N 1
ATOM 3282 C CA . ALA A 1 414 ? -8.430 -4.141 -2.240 1.00 92.75 414 ALA A CA 1
ATOM 3283 C C . ALA A 1 414 ? -7.565 -3.787 -1.011 1.00 92.75 414 ALA A C 1
ATOM 3285 O O . ALA A 1 414 ? -8.003 -3.962 0.127 1.00 92.75 414 ALA A O 1
ATOM 3286 N N . ASN A 1 415 ? -6.379 -3.207 -1.234 1.00 91.75 415 ASN A N 1
ATOM 3287 C CA . ASN A 1 415 ? -5.463 -2.799 -0.168 1.00 91.75 415 ASN A CA 1
ATOM 3288 C C . ASN A 1 415 ? -6.021 -1.623 0.648 1.00 91.75 415 ASN A C 1
ATOM 3290 O O . ASN A 1 415 ? -5.956 -1.650 1.879 1.00 91.75 415 ASN A O 1
ATOM 3294 N N . ARG A 1 416 ? -6.605 -0.602 -0.002 1.00 92.88 416 ARG A N 1
ATOM 3295 C CA . ARG A 1 416 ? -7.279 0.504 0.703 1.00 92.88 416 ARG A CA 1
ATOM 3296 C C . ARG A 1 416 ? -8.459 -0.001 1.514 1.00 92.88 416 ARG A C 1
ATOM 3298 O O . ARG A 1 416 ? -8.599 0.389 2.668 1.00 92.88 416 ARG A O 1
ATOM 3305 N N . LEU A 1 417 ? -9.280 -0.877 0.939 1.00 93.25 417 LEU A N 1
ATOM 3306 C CA . LEU A 1 417 ? -10.419 -1.467 1.638 1.00 93.25 417 LEU A CA 1
ATOM 3307 C C . LEU A 1 417 ? -9.974 -2.227 2.897 1.00 93.25 417 LEU A C 1
ATOM 3309 O O . LEU A 1 417 ? -10.563 -2.057 3.962 1.00 93.25 417 LEU A O 1
ATOM 3313 N N . GLN A 1 418 ? -8.908 -3.025 2.805 1.00 92.94 418 GLN A N 1
ATOM 3314 C CA . GLN A 1 418 ? -8.365 -3.746 3.956 1.00 92.94 418 GLN A CA 1
ATOM 3315 C C . GLN A 1 418 ? -7.796 -2.799 5.022 1.00 92.94 418 GLN A C 1
ATOM 3317 O O . GLN A 1 418 ? -8.068 -2.988 6.207 1.00 92.94 418 GLN A O 1
ATOM 3322 N N . SER A 1 419 ? -7.053 -1.764 4.617 1.00 94.44 419 SER A N 1
ATOM 3323 C CA . SER A 1 419 ? -6.525 -0.742 5.532 1.00 94.44 419 SER A CA 1
ATOM 3324 C C . SER A 1 419 ? -7.647 -0.026 6.283 1.00 94.44 419 SER A C 1
ATOM 3326 O O . SER A 1 419 ? -7.587 0.118 7.500 1.00 94.44 419 SER A O 1
ATOM 3328 N N . LEU A 1 420 ? -8.717 0.334 5.581 1.00 94.12 420 LEU A N 1
ATOM 3329 C CA . LEU A 1 420 ? -9.906 0.942 6.160 1.00 94.12 420 LEU A CA 1
ATOM 3330 C C . LEU A 1 420 ? -10.597 0.036 7.194 1.00 94.12 420 LEU A C 1
ATOM 3332 O O . LEU A 1 420 ? -10.949 0.490 8.282 1.00 94.12 420 LEU A O 1
ATOM 3336 N N . LYS A 1 421 ? -10.734 -1.263 6.902 1.00 94.44 421 LYS A N 1
ATOM 3337 C CA . LYS A 1 421 ? -11.251 -2.241 7.876 1.00 94.44 421 LYS A CA 1
ATOM 3338 C C . LYS A 1 421 ? -10.328 -2.395 9.090 1.00 94.44 421 LYS A C 1
ATOM 3340 O O . LYS A 1 421 ? -10.815 -2.528 10.210 1.00 94.44 421 LYS A O 1
ATOM 3345 N N . ALA A 1 422 ? -9.010 -2.352 8.889 1.00 94.88 422 ALA A N 1
ATOM 3346 C CA . ALA A 1 422 ? -8.039 -2.399 9.980 1.00 94.88 422 ALA A CA 1
ATOM 3347 C C . ALA A 1 422 ? -8.120 -1.151 10.876 1.00 94.88 422 ALA A C 1
ATOM 3349 O O . ALA A 1 422 ? -8.122 -1.291 12.096 1.00 94.88 422 ALA A O 1
ATOM 3350 N N . VAL A 1 423 ? -8.270 0.040 10.284 1.00 94.62 423 VAL A N 1
ATOM 3351 C CA . VAL A 1 423 ? -8.535 1.292 11.011 1.00 94.62 423 VAL A CA 1
ATOM 3352 C C . VAL A 1 423 ? -9.804 1.166 11.853 1.00 94.62 423 VAL A C 1
ATOM 3354 O O . VAL A 1 423 ? -9.759 1.434 13.050 1.00 94.62 423 VAL A O 1
ATOM 3357 N N . ASN A 1 424 ? -10.908 0.681 11.272 1.00 94.50 424 ASN A N 1
ATOM 3358 C CA . ASN A 1 424 ? -12.148 0.471 12.023 1.00 94.50 424 ASN A CA 1
ATOM 3359 C C . ASN A 1 424 ? -11.950 -0.469 13.222 1.00 94.50 424 ASN A C 1
ATOM 3361 O O . ASN A 1 424 ? -12.436 -0.190 14.314 1.00 94.50 424 ASN A O 1
ATOM 3365 N N . ARG A 1 425 ? -11.190 -1.556 13.045 1.00 94.50 425 ARG A N 1
ATOM 3366 C CA . ARG A 1 425 ? -10.888 -2.496 14.130 1.00 94.50 425 ARG A CA 1
ATOM 3367 C C . ARG A 1 425 ? -10.076 -1.852 15.258 1.00 94.50 425 ARG A C 1
ATOM 3369 O O . ARG A 1 425 ? -10.413 -2.064 16.415 1.00 94.50 425 ARG A O 1
ATOM 3376 N N . ILE A 1 426 ? -9.063 -1.041 14.940 1.00 95.12 426 ILE A N 1
ATOM 3377 C CA . ILE A 1 426 ? -8.265 -0.311 15.944 1.00 95.12 426 ILE A CA 1
ATOM 3378 C C . ILE A 1 426 ? -9.162 0.603 16.785 1.00 95.12 426 ILE A C 1
ATOM 3380 O O . ILE A 1 426 ? -9.083 0.605 18.014 1.00 95.12 426 ILE A O 1
ATOM 3384 N N . ILE A 1 427 ? -10.044 1.354 16.120 1.00 94.19 427 ILE A N 1
ATOM 3385 C CA . ILE A 1 427 ? -11.003 2.241 16.785 1.00 94.19 427 ILE A CA 1
ATOM 3386 C C . ILE A 1 427 ? -11.927 1.417 17.684 1.00 94.19 427 ILE A C 1
ATOM 3388 O O . ILE A 1 427 ? -12.088 1.736 18.859 1.00 94.19 427 ILE A O 1
ATOM 3392 N N . GLN A 1 428 ? -12.499 0.337 17.152 1.00 94.44 428 GLN A N 1
ATOM 3393 C CA . GLN A 1 428 ? -13.419 -0.524 17.884 1.00 94.44 428 GLN A CA 1
ATOM 3394 C C . GLN A 1 428 ? -12.780 -1.131 19.142 1.00 94.44 428 GLN A C 1
ATOM 3396 O O . GLN A 1 428 ? -13.353 -1.011 20.221 1.00 94.44 428 GLN A O 1
ATOM 3401 N N . GLU A 1 429 ? -11.588 -1.721 19.027 1.00 93.25 429 GLU A N 1
ATOM 3402 C CA . GLU A 1 429 ? -10.856 -2.330 20.149 1.00 93.25 429 GLU A CA 1
ATOM 3403 C C . GLU A 1 429 ? -10.501 -1.298 21.234 1.00 93.25 429 GLU A C 1
ATOM 3405 O O . GLU A 1 429 ? -10.584 -1.589 22.432 1.00 93.25 429 GLU A O 1
ATOM 3410 N N . SER A 1 430 ? -10.120 -0.078 20.836 1.00 92.19 430 SER A N 1
ATOM 3411 C CA . SER A 1 430 ? -9.837 1.000 21.790 1.00 92.19 430 SER A CA 1
ATOM 3412 C C . SER A 1 430 ? -11.102 1.457 22.519 1.00 92.19 430 SER A C 1
ATOM 3414 O O . SER A 1 430 ? -11.119 1.555 23.750 1.00 92.19 430 SER A O 1
ATOM 3416 N N . LEU A 1 431 ? -12.196 1.667 21.782 1.00 91.88 431 LEU A N 1
ATOM 3417 C CA . LEU A 1 431 ? -13.469 2.083 22.365 1.00 91.88 431 LEU A CA 1
ATOM 3418 C C . LEU A 1 431 ? -14.054 1.019 23.293 1.00 91.88 431 LEU A C 1
ATOM 3420 O O . LEU A 1 431 ? -14.527 1.357 24.375 1.00 91.88 431 LEU A O 1
ATOM 3424 N N . GLU A 1 432 ? -13.981 -0.257 22.920 1.00 92.25 432 GLU A N 1
ATOM 3425 C CA . GLU A 1 432 ? -14.388 -1.374 23.775 1.00 92.25 432 GLU A CA 1
ATOM 3426 C C . GLU A 1 432 ? -13.600 -1.388 25.088 1.00 92.25 432 GLU A C 1
ATOM 3428 O O . GLU A 1 432 ? -14.189 -1.459 26.168 1.00 92.25 432 GLU A O 1
ATOM 3433 N N . ARG A 1 433 ? -12.275 -1.208 25.021 1.00 90.31 433 ARG A N 1
ATOM 3434 C CA . ARG A 1 433 ? -11.423 -1.101 26.212 1.00 90.31 433 ARG A CA 1
ATOM 3435 C C . ARG A 1 433 ? -11.832 0.065 27.111 1.00 90.31 433 ARG A C 1
ATOM 3437 O O . ARG A 1 433 ? -11.932 -0.109 28.326 1.00 90.31 433 ARG A O 1
ATOM 3444 N N . GLN A 1 434 ? -12.071 1.244 26.539 1.00 88.75 434 GLN A N 1
ATOM 3445 C CA . GLN A 1 434 ? -12.470 2.428 27.302 1.00 88.75 434 GLN A CA 1
ATOM 3446 C C . GLN A 1 434 ? -13.863 2.271 27.927 1.00 88.75 434 GLN A C 1
ATOM 3448 O O . GLN A 1 434 ? -14.040 2.606 29.099 1.00 88.75 434 GLN A O 1
ATOM 3453 N N . VAL A 1 435 ? -14.836 1.726 27.190 1.00 88.38 435 VAL A N 1
ATOM 3454 C CA . VAL A 1 435 ? -16.193 1.465 27.700 1.00 88.38 435 VAL A CA 1
ATOM 3455 C C . VAL A 1 435 ? -16.152 0.462 28.851 1.00 88.38 435 VAL A C 1
ATOM 3457 O O . VAL A 1 435 ? -16.668 0.758 29.928 1.00 88.38 435 VAL A O 1
ATOM 3460 N N . ASN A 1 436 ? -15.470 -0.671 28.670 1.00 87.88 436 ASN A N 1
ATOM 3461 C CA . ASN A 1 436 ? -15.348 -1.694 29.710 1.00 87.88 436 ASN A CA 1
ATOM 3462 C C . ASN A 1 436 ? -14.613 -1.149 30.952 1.00 87.88 436 ASN A C 1
ATOM 3464 O O . ASN A 1 436 ? -15.001 -1.436 32.084 1.00 87.88 436 ASN A O 1
ATOM 3468 N N . SER A 1 437 ? -13.593 -0.303 30.763 1.00 87.44 437 SER A N 1
ATOM 3469 C CA . SER A 1 437 ? -12.896 0.381 31.863 1.00 87.44 437 SER A CA 1
ATOM 3470 C C . SER A 1 437 ? -13.826 1.318 32.646 1.00 87.44 437 SER A C 1
ATOM 3472 O O . SER A 1 437 ? -13.861 1.280 33.877 1.00 87.44 437 SER A O 1
ATOM 3474 N N . GLN A 1 438 ? -14.648 2.117 31.956 1.00 85.81 438 GLN A N 1
ATOM 3475 C CA . GLN A 1 438 ? -15.627 2.993 32.610 1.00 85.81 438 GLN A CA 1
ATOM 3476 C C . GLN A 1 438 ? -16.686 2.205 33.392 1.00 85.81 438 GLN A C 1
ATOM 3478 O O . GLN A 1 438 ? -17.073 2.620 34.487 1.00 85.81 438 GLN A O 1
ATOM 3483 N N . GLU A 1 439 ? -17.152 1.073 32.862 1.00 87.06 439 GLU A N 1
ATOM 3484 C CA . GLU A 1 439 ? -18.078 0.185 33.573 1.00 87.06 439 GLU A CA 1
ATOM 3485 C C . GLU A 1 439 ? -17.433 -0.416 34.829 1.00 87.06 439 GLU A C 1
ATOM 3487 O O . GLU A 1 439 ? -18.034 -0.369 35.904 1.00 87.06 439 GLU A O 1
ATOM 3492 N N . MET A 1 440 ? -16.181 -0.872 34.737 1.00 85.94 440 MET A N 1
ATOM 3493 C CA . MET A 1 440 ? -15.423 -1.381 35.883 1.00 85.94 440 MET A CA 1
ATOM 3494 C C . MET A 1 440 ? -15.254 -0.322 36.981 1.00 85.94 440 MET A C 1
ATOM 3496 O O . MET A 1 440 ? -15.464 -0.606 38.161 1.00 85.94 440 MET A O 1
ATOM 3500 N N . VAL A 1 441 ? -14.936 0.924 36.608 1.00 88.38 441 VAL A N 1
ATOM 3501 C CA . VAL A 1 441 ? -14.852 2.041 37.563 1.00 88.38 441 VAL A CA 1
ATOM 3502 C C . VAL A 1 441 ? -16.188 2.248 38.280 1.00 88.38 441 VAL A C 1
ATOM 3504 O O . VAL A 1 441 ? -16.196 2.427 39.497 1.00 88.38 441 VAL A O 1
ATOM 3507 N N . ARG A 1 442 ? -17.323 2.177 37.572 1.00 88.38 442 ARG A N 1
ATOM 3508 C CA . ARG A 1 442 ? -18.655 2.306 38.192 1.00 88.38 442 ARG A CA 1
ATOM 3509 C C . ARG A 1 442 ? -18.933 1.190 39.195 1.00 88.38 442 ARG A C 1
ATOM 3511 O O . ARG A 1 442 ? -19.394 1.487 40.295 1.00 88.38 442 ARG A O 1
ATOM 3518 N N . VAL A 1 443 ? -18.631 -0.061 38.844 1.00 90.00 443 VAL A N 1
ATOM 3519 C CA . VAL A 1 443 ? -18.795 -1.212 39.749 1.00 90.00 443 VAL A CA 1
ATOM 3520 C C . VAL A 1 443 ? -17.925 -1.046 40.992 1.00 90.00 443 VAL A C 1
ATOM 3522 O O . VAL A 1 443 ? -18.425 -1.168 42.109 1.00 90.00 443 VAL A O 1
ATOM 3525 N N . LYS A 1 444 ? -16.650 -0.683 40.819 1.00 89.56 444 LYS A N 1
ATOM 3526 C CA . LYS A 1 444 ? -15.731 -0.433 41.935 1.00 89.56 444 LYS A CA 1
ATOM 3527 C C . LYS A 1 444 ? -16.252 0.666 42.863 1.00 89.56 444 LYS A C 1
ATOM 3529 O O . LYS A 1 444 ? -16.272 0.487 44.074 1.00 89.56 444 LYS A O 1
ATOM 3534 N N . VAL A 1 445 ? -16.705 1.792 42.307 1.00 90.50 445 VAL A N 1
ATOM 3535 C CA . VAL A 1 445 ? -17.260 2.901 43.100 1.00 90.50 445 VAL A CA 1
ATOM 3536 C C . VAL A 1 445 ? -18.530 2.474 43.838 1.00 90.50 445 VAL A C 1
ATOM 3538 O O . VAL A 1 445 ? -18.724 2.882 44.981 1.00 90.50 445 VAL A O 1
ATOM 3541 N N . ALA A 1 446 ? -19.388 1.650 43.233 1.00 91.62 446 ALA A N 1
ATOM 3542 C CA . ALA A 1 446 ? -20.558 1.108 43.919 1.00 91.62 446 ALA A CA 1
ATOM 3543 C C . ALA A 1 446 ? -20.146 0.232 45.115 1.00 91.62 446 ALA A C 1
ATOM 3545 O O . ALA A 1 446 ? -20.600 0.486 46.230 1.00 91.62 446 ALA A O 1
ATOM 3546 N N . LEU A 1 447 ? -19.228 -0.721 44.910 1.00 92.50 447 LEU A N 1
ATOM 3547 C CA . LEU A 1 447 ? -18.690 -1.584 45.970 1.00 92.50 447 LEU A CA 1
ATOM 3548 C C . LEU A 1 447 ? -17.978 -0.789 47.075 1.00 92.50 447 LEU A C 1
ATOM 3550 O O . LEU A 1 447 ? -18.099 -1.122 48.251 1.00 92.50 447 LEU A O 1
ATOM 3554 N N . ASP A 1 448 ? -17.293 0.303 46.734 1.00 93.19 448 ASP A N 1
ATOM 3555 C CA . ASP A 1 448 ? -16.605 1.155 47.707 1.00 93.19 448 ASP A CA 1
ATOM 3556 C C . ASP A 1 448 ? -17.565 1.861 48.674 1.00 93.19 448 ASP A C 1
ATOM 3558 O O . ASP A 1 448 ? -17.133 2.279 49.748 1.00 93.19 448 ASP A O 1
ATOM 3562 N N . ASN A 1 449 ? -18.840 2.021 48.307 1.00 90.62 449 ASN A N 1
ATOM 3563 C CA . ASN A 1 449 ? -19.829 2.754 49.098 1.00 90.62 449 ASN A CA 1
ATOM 3564 C C . ASN A 1 449 ? -20.889 1.856 49.767 1.00 90.62 449 ASN A C 1
ATOM 3566 O O . ASN A 1 449 ? -21.783 2.388 50.426 1.00 90.62 449 ASN A O 1
ATOM 3570 N N . VAL A 1 450 ? -20.800 0.525 49.649 1.00 93.81 450 VAL A N 1
ATOM 3571 C CA . VAL A 1 450 ? -21.661 -0.385 50.432 1.00 93.81 450 VAL A CA 1
ATOM 3572 C C . VAL A 1 450 ? -21.160 -0.516 51.876 1.00 93.81 450 VAL A C 1
ATOM 3574 O O . VAL A 1 450 ? -19.963 -0.402 52.147 1.00 93.81 450 VAL A O 1
ATOM 3577 N N . SER A 1 451 ? -22.077 -0.759 52.816 1.00 92.50 451 SER A N 1
ATOM 3578 C CA . SER A 1 451 ? -21.765 -0.903 54.247 1.00 92.50 451 SER A CA 1
ATOM 3579 C C . SER A 1 451 ? -21.182 -2.269 54.613 1.00 92.50 451 SER A C 1
ATOM 3581 O O . SER A 1 451 ? -20.442 -2.366 55.591 1.00 92.50 451 SER A O 1
ATOM 3583 N N . THR A 1 452 ? -21.473 -3.319 53.844 1.00 94.44 452 THR A N 1
ATOM 3584 C CA . THR A 1 452 ? -20.889 -4.654 54.038 1.00 94.44 452 THR A CA 1
ATOM 3585 C C . THR A 1 452 ? -19.372 -4.597 53.871 1.00 94.44 452 THR A C 1
ATOM 3587 O O . THR A 1 452 ? -18.877 -3.951 52.950 1.00 94.44 452 THR A O 1
ATOM 3590 N N . ASN A 1 453 ? -18.612 -5.259 54.744 1.00 96.31 453 ASN A N 1
ATOM 3591 C CA . ASN A 1 453 ? -17.157 -5.341 54.610 1.00 96.31 453 ASN A CA 1
ATOM 3592 C C . ASN A 1 453 ? -16.809 -6.381 53.543 1.00 96.31 453 ASN A C 1
ATOM 3594 O O . ASN A 1 453 ? -17.064 -7.563 53.754 1.00 96.31 453 ASN A O 1
ATOM 3598 N N . ILE A 1 454 ? -16.230 -5.955 52.422 1.00 95.75 454 ILE A N 1
ATOM 3599 C CA . ILE A 1 454 ? -15.968 -6.832 51.275 1.00 95.75 454 ILE A CA 1
ATOM 3600 C C . ILE A 1 454 ? -14.470 -6.900 50.993 1.00 95.75 454 ILE A C 1
ATOM 3602 O O . ILE A 1 454 ? -13.812 -5.868 50.845 1.00 95.75 454 ILE A O 1
ATOM 3606 N N . MET A 1 455 ? -13.965 -8.123 50.846 1.00 95.44 455 MET A N 1
ATOM 3607 C CA . MET A 1 455 ? -12.627 -8.441 50.349 1.00 95.44 455 MET A CA 1
ATOM 3608 C C . MET A 1 455 ? -12.738 -9.370 49.140 1.00 95.44 455 MET A C 1
ATOM 3610 O O . MET A 1 455 ? -13.523 -10.312 49.164 1.00 95.44 455 MET A O 1
ATOM 3614 N N . ILE A 1 456 ? -11.946 -9.137 48.095 1.00 94.75 456 ILE A N 1
ATOM 3615 C CA . ILE A 1 456 ? -11.848 -10.033 46.937 1.00 94.75 456 ILE A CA 1
ATOM 3616 C C . ILE A 1 456 ? -10.402 -10.490 46.786 1.00 94.75 456 ILE A C 1
ATOM 3618 O O . ILE A 1 456 ? -9.478 -9.677 46.874 1.00 94.75 456 ILE A O 1
ATOM 3622 N N . SER A 1 457 ? -10.226 -11.783 46.523 1.00 93.31 457 SER A N 1
ATOM 3623 C CA . SER A 1 457 ? -8.938 -12.389 46.189 1.00 93.31 457 SER A CA 1
ATOM 3624 C C . SER A 1 457 ? -8.981 -13.100 44.839 1.00 93.31 457 SER A C 1
ATOM 3626 O O . SER A 1 457 ? -10.041 -13.587 44.435 1.00 93.31 457 SER A O 1
ATOM 3628 N N . ASP A 1 458 ? -7.841 -13.139 44.149 1.00 93.12 458 ASP A N 1
ATOM 3629 C CA . ASP A 1 458 ? -7.650 -13.928 42.927 1.00 93.12 458 ASP A CA 1
ATOM 3630 C C . ASP A 1 458 ? -7.481 -15.433 43.235 1.00 93.12 458 ASP A C 1
ATOM 3632 O O . ASP A 1 458 ? -7.543 -15.873 44.388 1.00 93.12 458 ASP A O 1
ATOM 3636 N N . ASN A 1 459 ? -7.287 -16.251 42.198 1.00 89.81 459 ASN A N 1
ATOM 3637 C CA . ASN A 1 459 ? -7.063 -17.695 42.352 1.00 89.81 459 ASN A CA 1
ATOM 3638 C C . ASN A 1 459 ? -5.761 -18.042 43.096 1.00 89.81 459 ASN A C 1
ATOM 3640 O O . ASN A 1 459 ? -5.675 -19.109 43.706 1.00 89.81 459 ASN A O 1
ATOM 3644 N N . ASP A 1 460 ? -4.782 -17.137 43.089 1.00 89.00 460 ASP A N 1
ATOM 3645 C CA . ASP A 1 460 ? -3.514 -17.280 43.806 1.00 89.00 460 ASP A CA 1
ATOM 3646 C C . ASP A 1 460 ? -3.616 -16.810 45.267 1.00 89.00 460 ASP A C 1
ATOM 3648 O O . ASP A 1 460 ? -2.636 -16.873 46.011 1.00 89.00 460 ASP A O 1
ATOM 3652 N N . ARG A 1 461 ? -4.826 -16.422 45.705 1.00 88.94 461 ARG A N 1
ATOM 3653 C CA . ARG A 1 461 ? -5.166 -15.924 47.046 1.00 88.94 461 ARG A CA 1
ATOM 3654 C C . ARG A 1 461 ? -4.598 -14.541 47.357 1.00 88.94 461 ARG A C 1
ATOM 3656 O O . ARG A 1 461 ? -4.619 -14.128 48.519 1.00 88.94 461 ARG A O 1
ATOM 3663 N N . ASN A 1 462 ? -4.152 -13.792 46.354 1.00 92.44 462 ASN A N 1
ATOM 3664 C CA . ASN A 1 462 ? -3.748 -12.405 46.547 1.00 92.44 462 ASN A CA 1
ATOM 3665 C C . ASN A 1 462 ? -4.985 -11.523 46.665 1.00 92.44 462 ASN A C 1
ATOM 3667 O O . ASN A 1 462 ? -5.933 -11.645 45.889 1.00 92.44 462 ASN A O 1
ATOM 3671 N N . ILE A 1 463 ? -4.982 -10.612 47.632 1.00 93.94 463 ILE A N 1
ATOM 3672 C CA . ILE A 1 463 ? -6.060 -9.646 47.829 1.00 93.94 463 ILE A CA 1
ATOM 3673 C C . ILE A 1 463 ? -5.997 -8.618 46.700 1.00 93.94 463 ILE A C 1
ATOM 3675 O O . ILE A 1 463 ? -5.060 -7.826 46.625 1.00 93.94 463 ILE A O 1
ATOM 3679 N N . ILE A 1 464 ? -7.011 -8.590 45.840 1.00 94.56 464 ILE A N 1
ATOM 3680 C CA . ILE A 1 464 ? -7.074 -7.674 44.690 1.00 94.56 464 ILE A CA 1
ATOM 3681 C C . ILE A 1 464 ? -8.014 -6.490 44.926 1.00 94.56 464 ILE A C 1
ATOM 3683 O O . ILE A 1 464 ? -7.928 -5.481 44.226 1.00 94.56 464 ILE A O 1
ATOM 3687 N N . TYR A 1 465 ? -8.908 -6.585 45.914 1.00 95.06 465 TYR A N 1
ATOM 3688 C CA . TYR A 1 465 ? -9.830 -5.504 46.246 1.00 95.06 465 TYR A CA 1
ATOM 3689 C C . TYR A 1 465 ? -10.307 -5.571 47.701 1.00 95.06 465 TYR A C 1
ATOM 3691 O O . TYR A 1 465 ? -10.571 -6.643 48.242 1.00 95.06 465 TYR A O 1
ATOM 3699 N N . MET A 1 466 ? -10.454 -4.396 48.313 1.00 95.81 466 MET A N 1
ATOM 3700 C CA . MET A 1 466 ? -11.024 -4.187 49.641 1.00 95.81 466 MET A CA 1
ATOM 3701 C C . MET A 1 466 ? -11.835 -2.897 49.615 1.00 95.81 466 MET A C 1
ATOM 3703 O O . MET A 1 466 ? -11.301 -1.847 49.250 1.00 95.81 466 MET A O 1
ATOM 3707 N N . ASN A 1 467 ? -13.104 -2.955 50.011 1.00 95.75 467 ASN A N 1
ATOM 3708 C CA . ASN A 1 467 ? -13.938 -1.758 50.010 1.00 95.75 467 ASN A CA 1
ATOM 3709 C C . ASN A 1 467 ? -13.630 -0.819 51.192 1.00 95.75 467 ASN A C 1
ATOM 3711 O O . ASN A 1 467 ? -12.858 -1.133 52.103 1.00 95.75 467 ASN A O 1
ATOM 3715 N N . LYS A 1 468 ? -14.232 0.376 51.213 1.00 95.56 468 LYS A N 1
ATOM 3716 C CA . LYS A 1 468 ? -13.989 1.346 52.300 1.00 95.56 468 LYS A CA 1
ATOM 3717 C C . LYS A 1 468 ? -14.438 0.822 53.669 1.00 95.56 468 LYS A C 1
ATOM 3719 O O . LYS A 1 468 ? -13.814 1.163 54.674 1.00 95.56 468 LYS A O 1
ATOM 3724 N N . SER A 1 469 ? -15.494 0.004 53.710 1.00 96.50 469 SER A N 1
ATOM 3725 C CA . SER A 1 469 ? -16.047 -0.521 54.962 1.00 96.50 469 SER A CA 1
ATOM 3726 C C . SER A 1 469 ? -15.072 -1.471 55.663 1.00 96.50 469 SER A C 1
ATOM 3728 O O . SER A 1 469 ? -14.712 -1.227 56.816 1.00 96.50 469 SER A O 1
ATOM 3730 N N . ILE A 1 470 ? -14.521 -2.463 54.945 1.00 95.00 470 ILE A N 1
ATOM 3731 C CA . ILE A 1 470 ? -13.570 -3.414 55.543 1.00 95.00 470 ILE A CA 1
ATOM 3732 C C . ILE A 1 470 ? -12.279 -2.730 56.008 1.00 95.00 470 ILE A C 1
ATOM 3734 O O . ILE A 1 470 ? -11.746 -3.070 57.061 1.00 95.00 470 ILE A O 1
ATOM 3738 N N . ASN A 1 471 ? -11.814 -1.711 55.279 1.00 94.25 471 ASN A N 1
ATOM 3739 C CA . ASN A 1 471 ? -10.670 -0.904 55.700 1.00 94.25 471 ASN A CA 1
ATOM 3740 C C . ASN A 1 471 ? -10.947 -0.190 57.033 1.00 94.25 471 ASN A C 1
ATOM 3742 O O . ASN A 1 471 ? -10.098 -0.173 57.922 1.00 94.25 471 ASN A O 1
ATOM 3746 N N . LYS A 1 472 ? -12.154 0.365 57.213 1.00 94.12 472 LYS A N 1
ATOM 3747 C CA . LYS A 1 472 ? -12.565 0.983 58.482 1.00 94.12 472 LYS A CA 1
ATOM 3748 C C . LYS A 1 472 ? -12.672 -0.051 59.606 1.00 94.12 472 LYS A C 1
ATOM 3750 O O . LYS A 1 472 ? -12.232 0.229 60.719 1.00 94.12 472 LYS A O 1
ATOM 3755 N N . MET A 1 473 ? -13.222 -1.231 59.320 1.00 94.19 473 MET A N 1
ATOM 3756 C CA . MET A 1 473 ? -13.327 -2.330 60.282 1.00 94.19 473 MET A CA 1
ATOM 3757 C C . MET A 1 473 ? -11.941 -2.785 60.760 1.00 94.19 473 MET A C 1
ATOM 3759 O O . MET A 1 473 ? -11.687 -2.765 61.964 1.00 94.19 473 MET A O 1
ATOM 3763 N N . PHE A 1 474 ? -11.010 -3.083 59.845 1.00 92.69 474 PHE A N 1
ATOM 3764 C CA . PHE A 1 474 ? -9.649 -3.476 60.222 1.00 92.69 474 PHE A CA 1
ATOM 3765 C C . PHE A 1 474 ? -8.902 -2.374 60.965 1.00 92.69 474 PHE A C 1
ATOM 3767 O O . PHE A 1 474 ? -8.196 -2.672 61.923 1.00 92.69 474 PHE A O 1
ATOM 3774 N N . LYS A 1 475 ? -9.112 -1.104 60.603 1.00 91.81 475 LYS A N 1
ATOM 3775 C CA . LYS A 1 475 ? -8.536 0.026 61.338 1.00 91.81 475 LYS A CA 1
ATOM 3776 C C . LYS A 1 475 ? -9.026 0.089 62.785 1.00 91.81 475 LYS A C 1
ATOM 3778 O O . LYS A 1 475 ? -8.228 0.342 63.683 1.00 91.81 475 LYS A O 1
ATOM 3783 N N . ASN A 1 476 ? -10.311 -0.173 63.021 1.00 90.81 476 ASN A N 1
ATOM 3784 C CA . ASN A 1 476 ? -10.882 -0.233 64.369 1.00 90.81 476 ASN A CA 1
ATOM 3785 C C . ASN A 1 476 ? -10.391 -1.455 65.161 1.00 90.81 476 ASN A C 1
ATOM 3787 O O . ASN A 1 476 ? -10.319 -1.393 66.384 1.00 90.81 476 ASN A O 1
ATOM 3791 N N . ALA A 1 477 ? -10.065 -2.546 64.466 1.00 90.50 477 ALA A N 1
ATOM 3792 C CA . ALA A 1 477 ? -9.585 -3.803 65.034 1.00 90.50 477 ALA A CA 1
ATOM 3793 C C . ALA A 1 477 ? -8.053 -3.937 65.085 1.00 90.50 477 ALA A C 1
ATOM 3795 O O . ALA A 1 477 ? -7.529 -4.980 65.481 1.00 90.50 477 ALA A O 1
ATOM 3796 N N . LEU A 1 478 ? -7.324 -2.902 64.661 1.00 89.50 478 LEU A N 1
ATOM 3797 C CA . LEU A 1 478 ? -5.896 -2.978 64.364 1.00 89.50 478 LEU A CA 1
ATOM 3798 C C . LEU A 1 478 ? -5.063 -3.401 65.574 1.00 89.50 478 LEU A C 1
ATOM 3800 O O . LEU A 1 478 ? -4.159 -4.224 65.441 1.00 89.50 478 LEU A O 1
ATOM 3804 N N . THR A 1 479 ? -5.364 -2.834 66.743 1.00 89.38 479 THR A N 1
ATOM 3805 C CA . THR A 1 479 ? -4.644 -3.113 67.989 1.00 89.38 479 THR A CA 1
ATOM 3806 C C . THR A 1 479 ? -4.780 -4.582 68.373 1.00 89.38 479 THR A C 1
ATOM 3808 O O . THR A 1 479 ? -3.781 -5.251 68.622 1.00 89.38 479 THR A O 1
ATOM 3811 N N . GLU A 1 480 ? -6.006 -5.107 68.366 1.00 91.12 480 GLU A N 1
ATOM 3812 C CA . GLU A 1 480 ? -6.279 -6.503 68.701 1.00 91.12 480 GLU A CA 1
ATOM 3813 C C . GLU A 1 480 ? -5.640 -7.458 67.692 1.00 91.12 480 GLU A C 1
ATOM 3815 O O . GLU A 1 480 ? -4.966 -8.411 68.082 1.00 91.12 480 GLU A O 1
ATOM 3820 N N . ILE A 1 481 ? -5.785 -7.181 66.394 1.00 88.25 481 ILE A N 1
ATOM 3821 C CA . ILE A 1 481 ? -5.205 -8.015 65.334 1.00 88.25 481 ILE A CA 1
ATOM 3822 C C . ILE A 1 481 ? -3.676 -8.062 65.464 1.00 88.25 481 ILE A C 1
ATOM 3824 O O . ILE A 1 481 ? -3.096 -9.148 65.393 1.00 88.25 481 ILE A O 1
ATOM 3828 N N . LYS A 1 482 ? -3.018 -6.924 65.729 1.00 88.00 482 LYS A N 1
ATOM 3829 C CA . LYS A 1 482 ? -1.558 -6.857 65.919 1.00 88.00 482 LYS A CA 1
ATOM 3830 C C . LYS A 1 482 ? -1.058 -7.630 67.138 1.00 88.00 482 LYS A C 1
ATOM 3832 O O . LYS A 1 482 ? 0.062 -8.133 67.093 1.00 88.00 482 LYS A O 1
ATOM 3837 N N . ASN A 1 483 ? -1.873 -7.781 68.185 1.00 87.19 483 ASN A N 1
ATOM 3838 C CA . ASN A 1 483 ? -1.507 -8.607 69.343 1.00 87.19 483 ASN A CA 1
ATOM 3839 C C . ASN A 1 483 ? -1.326 -10.086 68.967 1.00 87.19 483 ASN A C 1
ATOM 3841 O O . ASN A 1 483 ? -0.529 -10.781 69.591 1.00 87.19 483 ASN A O 1
ATOM 3845 N N . GLN A 1 484 ? -2.048 -10.570 67.951 1.00 85.31 484 GLN A N 1
ATOM 3846 C CA . GLN A 1 484 ? -1.903 -11.937 67.444 1.00 85.31 484 GLN A CA 1
ATOM 3847 C C . GLN A 1 484 ? -0.943 -12.025 66.250 1.00 85.31 484 GLN A C 1
ATOM 3849 O O . GLN A 1 484 ? -0.226 -13.015 66.110 1.00 85.31 484 GLN A O 1
ATOM 3854 N N . PHE A 1 485 ? -0.925 -11.005 65.393 1.00 83.44 485 PHE A N 1
ATOM 3855 C CA . PHE A 1 485 ? -0.145 -10.965 64.161 1.00 83.44 485 PHE A CA 1
ATOM 3856 C C . PHE A 1 485 ? 0.725 -9.702 64.128 1.00 83.44 485 PHE A C 1
ATOM 3858 O O . PHE A 1 485 ? 0.347 -8.677 63.565 1.00 83.44 485 PHE A O 1
ATOM 3865 N N . SER A 1 486 ? 1.919 -9.773 64.722 1.00 79.25 486 SER A N 1
ATOM 3866 C CA . SER A 1 486 ? 2.819 -8.619 64.901 1.00 79.25 486 SER A CA 1
ATOM 3867 C C . SER A 1 486 ? 3.250 -7.934 63.596 1.00 79.25 486 SER A C 1
ATOM 3869 O O . SER A 1 486 ? 3.496 -6.730 63.590 1.00 79.25 486 SER A O 1
ATOM 3871 N N . ASN A 1 487 ? 3.291 -8.678 62.486 1.00 81.25 487 ASN A N 1
ATOM 3872 C CA . ASN A 1 487 ? 3.643 -8.175 61.153 1.00 81.25 487 ASN A CA 1
ATOM 3873 C C . ASN A 1 487 ? 2.432 -7.674 60.342 1.00 81.25 487 ASN A C 1
ATOM 3875 O O . ASN A 1 487 ? 2.570 -7.398 59.152 1.00 81.25 487 ASN A O 1
ATOM 3879 N N . PHE A 1 488 ? 1.242 -7.592 60.942 1.00 84.56 488 PHE A N 1
ATOM 3880 C CA . PHE A 1 488 ? 0.044 -7.137 60.245 1.00 84.56 488 PHE A CA 1
ATOM 3881 C C . PHE A 1 488 ? 0.132 -5.645 59.891 1.00 84.56 488 PHE A C 1
ATOM 3883 O O . PHE A 1 488 ? 0.247 -4.784 60.771 1.00 84.56 488 PHE A O 1
ATOM 3890 N N . ASP A 1 489 ? 0.027 -5.344 58.597 1.00 85.19 489 ASP A N 1
ATOM 3891 C CA . ASP A 1 489 ? 0.001 -3.989 58.050 1.00 85.19 489 ASP A CA 1
ATOM 3892 C C . ASP A 1 489 ? -1.213 -3.822 57.129 1.00 85.19 489 ASP A C 1
ATOM 3894 O O . ASP A 1 489 ? -1.243 -4.349 56.016 1.00 85.19 489 ASP A O 1
ATOM 3898 N N . GLN A 1 490 ? -2.218 -3.084 57.609 1.00 84.75 490 GLN A N 1
ATOM 3899 C CA . GLN A 1 490 ? -3.469 -2.865 56.881 1.00 84.75 490 GLN A CA 1
ATOM 3900 C C . GLN A 1 490 ? -3.247 -2.138 55.545 1.00 84.75 490 GLN A C 1
ATOM 3902 O O . GLN A 1 490 ? -3.946 -2.415 54.573 1.00 84.75 490 GLN A O 1
ATOM 3907 N N . ASP A 1 491 ? -2.263 -1.233 55.483 1.00 87.19 491 ASP A N 1
ATOM 3908 C CA . ASP A 1 491 ? -2.035 -0.373 54.318 1.00 87.19 491 ASP A CA 1
ATOM 3909 C C . ASP A 1 491 ? -1.325 -1.144 53.193 1.00 87.19 491 ASP A C 1
ATOM 3911 O O . ASP A 1 491 ? -1.221 -0.670 52.062 1.00 87.19 491 ASP A O 1
ATOM 3915 N N . ARG A 1 492 ? -0.864 -2.365 53.495 1.00 88.19 492 ARG A N 1
ATOM 3916 C CA . ARG A 1 492 ? -0.196 -3.280 52.568 1.00 88.19 492 ARG A CA 1
ATOM 3917 C C . ARG A 1 492 ? -0.983 -4.562 52.320 1.00 88.19 492 ARG A C 1
ATOM 3919 O O . ARG A 1 492 ? -0.414 -5.511 51.802 1.00 88.19 492 ARG A O 1
ATOM 3926 N N . LEU A 1 493 ? -2.271 -4.633 52.654 1.00 90.06 493 LEU A N 1
ATOM 3927 C CA . LEU A 1 493 ? -3.043 -5.860 52.413 1.00 90.06 493 LEU A CA 1
ATOM 3928 C C . LEU A 1 493 ? -3.300 -6.122 50.925 1.00 90.06 493 LEU A C 1
ATOM 3930 O O . LEU A 1 493 ? -3.182 -7.261 50.485 1.00 90.06 493 LEU A O 1
ATOM 3934 N N . ILE A 1 494 ? -3.599 -5.086 50.136 1.00 92.81 494 ILE A N 1
ATOM 3935 C CA . ILE A 1 494 ? -3.795 -5.238 48.687 1.00 92.81 494 ILE A CA 1
ATOM 3936 C C . ILE A 1 494 ? -2.481 -5.698 48.036 1.00 92.81 494 ILE A C 1
ATOM 3938 O O . ILE A 1 494 ? -1.429 -5.095 48.241 1.00 92.81 494 ILE A O 1
ATOM 3942 N N . GLY A 1 495 ? -2.556 -6.766 47.242 1.00 91.25 495 GLY A N 1
ATOM 3943 C CA . GLY A 1 495 ? -1.427 -7.431 46.593 1.00 91.25 495 GLY A CA 1
ATOM 3944 C C . GLY A 1 495 ? -0.751 -8.515 47.437 1.00 91.25 495 GLY A C 1
ATOM 3945 O O . GLY A 1 495 ? 0.059 -9.260 46.896 1.00 91.25 495 GLY A O 1
ATOM 3946 N N . ASN A 1 496 ? -1.079 -8.642 48.728 1.00 90.75 496 ASN A N 1
ATOM 3947 C CA . ASN A 1 496 ? -0.581 -9.721 49.584 1.00 90.75 496 ASN A CA 1
ATOM 3948 C C . ASN A 1 496 ? -1.573 -10.887 49.667 1.00 90.75 496 ASN A C 1
ATOM 3950 O O . ASN A 1 496 ? -2.773 -10.724 49.438 1.00 90.75 496 ASN A O 1
ATOM 3954 N N . SER A 1 497 ? -1.065 -12.070 50.017 1.00 89.12 497 SER A N 1
ATOM 3955 C CA . SER A 1 497 ? -1.895 -13.262 50.207 1.00 89.12 497 SER A CA 1
ATOM 3956 C C . SER A 1 497 ? -2.767 -13.146 51.461 1.00 89.12 497 SER A C 1
ATOM 3958 O O . SER A 1 497 ? -2.301 -12.711 52.516 1.00 89.12 497 SER A O 1
ATOM 3960 N N . ILE A 1 498 ? -4.010 -13.629 51.391 1.00 85.62 498 ILE A N 1
ATOM 3961 C CA . ILE A 1 498 ? -4.899 -13.778 52.561 1.00 85.62 498 ILE A CA 1
ATOM 3962 C C . ILE A 1 498 ? -4.383 -14.787 53.601 1.00 85.62 498 ILE A C 1
ATOM 3964 O O . ILE A 1 498 ? -4.939 -14.899 54.695 1.00 85.62 498 ILE A O 1
ATOM 3968 N N . ASP A 1 499 ? -3.312 -15.523 53.299 1.00 82.31 499 ASP A N 1
ATOM 3969 C CA . ASP A 1 499 ? -2.675 -16.460 54.227 1.00 82.31 499 ASP A CA 1
ATOM 3970 C C . ASP A 1 499 ? -2.201 -15.760 55.520 1.00 82.31 499 ASP A C 1
ATOM 3972 O O . ASP A 1 499 ? -2.109 -16.404 56.563 1.00 82.31 499 ASP A O 1
ATOM 3976 N N . VAL A 1 500 ? -2.010 -14.432 55.496 1.00 76.69 500 VAL A N 1
ATOM 3977 C CA . VAL A 1 500 ? -1.669 -13.611 56.677 1.00 76.69 500 VAL A CA 1
ATOM 3978 C C . VAL A 1 500 ? -2.685 -13.706 57.823 1.00 76.69 500 VAL A C 1
ATOM 3980 O O . VAL A 1 500 ? -2.335 -13.432 58.968 1.00 76.69 500 VAL A O 1
ATOM 3983 N N . PHE A 1 501 ? -3.927 -14.111 57.542 1.00 77.12 501 PHE A N 1
ATOM 3984 C CA . PHE A 1 501 ? -4.985 -14.261 58.546 1.00 77.12 501 PHE A CA 1
ATOM 3985 C C . PHE A 1 501 ? -5.083 -15.681 59.129 1.00 77.12 501 PHE A C 1
ATOM 3987 O O . PHE A 1 501 ? -5.905 -15.928 60.015 1.00 77.12 501 PHE A O 1
ATOM 3994 N N . HIS A 1 502 ? -4.264 -16.630 58.660 1.00 75.88 502 HIS A N 1
ATOM 3995 C CA . HIS A 1 502 ? -4.456 -18.056 58.916 1.00 75.88 502 HIS A CA 1
ATOM 3996 C C . HIS A 1 502 ? -3.240 -18.715 59.573 1.00 75.88 502 HIS A C 1
ATOM 3998 O O . HIS A 1 502 ? -2.108 -18.591 59.119 1.00 75.88 502 HIS A O 1
ATOM 4004 N N . LYS A 1 503 ? -3.485 -19.506 60.627 1.00 70.56 503 LYS A N 1
ATOM 4005 C CA . LYS A 1 503 ? -2.431 -20.271 61.319 1.00 70.56 503 LYS A CA 1
ATOM 4006 C C . LYS A 1 503 ? -1.904 -21.467 60.501 1.00 70.56 503 LYS A C 1
ATOM 4008 O O . LYS A 1 503 ? -0.791 -21.907 60.760 1.00 70.56 503 LYS A O 1
ATOM 4013 N N . ASN A 1 504 ? -2.682 -22.000 59.546 1.00 72.44 504 ASN A N 1
ATOM 4014 C CA . ASN A 1 504 ? -2.297 -23.138 58.692 1.00 72.44 504 ASN A CA 1
ATOM 4015 C C . ASN A 1 504 ? -2.626 -22.902 57.198 1.00 72.44 504 ASN A C 1
ATOM 4017 O O . ASN A 1 504 ? -3.549 -23.523 56.669 1.00 72.44 504 ASN A O 1
ATOM 4021 N N . PRO A 1 505 ? -1.849 -22.064 56.491 1.00 75.12 505 PRO A N 1
ATOM 4022 C CA . PRO A 1 505 ? -2.130 -21.653 55.110 1.00 75.12 505 PRO A CA 1
ATOM 4023 C C . PRO A 1 505 ? -2.431 -22.788 54.114 1.00 75.12 505 PRO A C 1
ATOM 4025 O O . PRO A 1 505 ? -3.268 -22.631 53.228 1.00 75.12 505 PRO A O 1
ATOM 4028 N N . ALA A 1 506 ? -1.802 -23.960 54.265 1.00 75.56 506 ALA A N 1
ATOM 4029 C CA . ALA A 1 506 ? -2.004 -25.097 53.361 1.00 75.56 506 ALA A CA 1
ATOM 4030 C C . ALA A 1 506 ? -3.442 -25.650 53.406 1.00 75.56 506 ALA A C 1
ATOM 4032 O O . ALA A 1 506 ? -3.987 -26.061 52.380 1.00 75.56 506 ALA A O 1
ATOM 4033 N N . HIS A 1 507 ? -4.077 -25.635 54.582 1.00 76.19 507 HIS A N 1
ATOM 4034 C CA . HIS A 1 507 ? -5.464 -26.067 54.737 1.00 76.19 507 HIS A CA 1
ATOM 4035 C C . HIS A 1 507 ? -6.435 -25.081 54.071 1.00 76.19 507 HIS A C 1
ATOM 4037 O O . HIS A 1 507 ? -7.299 -25.500 53.299 1.00 76.19 507 HIS A O 1
ATOM 4043 N N . GLN A 1 508 ? -6.260 -23.775 54.308 1.00 73.19 508 GLN A N 1
ATOM 4044 C CA . GLN A 1 508 ? -7.096 -22.749 53.680 1.00 73.19 508 GLN A CA 1
ATOM 4045 C C . GLN A 1 508 ? -6.897 -22.662 52.173 1.00 73.19 508 GLN A C 1
ATOM 4047 O O . GLN A 1 508 ? -7.876 -22.478 51.458 1.00 73.19 508 GLN A O 1
ATOM 4052 N N . SER A 1 509 ? -5.676 -22.870 51.683 1.00 73.88 509 SER A N 1
ATOM 4053 C CA . SER A 1 509 ? -5.401 -22.954 50.250 1.00 73.88 509 SER A CA 1
ATOM 4054 C C . SER A 1 509 ? -6.261 -24.021 49.568 1.00 73.88 509 SER A C 1
ATOM 4056 O O . SER A 1 509 ? -6.967 -23.726 48.607 1.00 73.88 509 SER A O 1
ATOM 4058 N N . ASN A 1 510 ? -6.298 -25.239 50.120 1.00 76.19 510 ASN A N 1
ATOM 4059 C CA . ASN A 1 510 ? -7.101 -26.329 49.564 1.00 76.19 510 ASN A CA 1
ATOM 4060 C C . ASN A 1 510 ? -8.610 -26.079 49.665 1.00 76.19 510 ASN A C 1
ATOM 4062 O O . ASN A 1 510 ? -9.342 -26.402 48.731 1.00 76.19 510 ASN A O 1
ATOM 4066 N N . LEU A 1 511 ? -9.088 -25.513 50.775 1.00 77.75 511 LEU A N 1
ATOM 4067 C CA . LEU A 1 511 ? -10.503 -25.180 50.935 1.00 77.75 511 LEU A CA 1
ATOM 4068 C C . LEU A 1 511 ? -10.923 -24.108 49.926 1.00 77.75 511 LEU A C 1
ATOM 4070 O O . LEU A 1 511 ? -11.880 -24.291 49.173 1.00 77.75 511 LEU A O 1
ATOM 4074 N N . LEU A 1 512 ? -10.148 -23.026 49.861 1.00 74.50 512 LEU A N 1
ATOM 4075 C CA . LEU A 1 512 ? -10.413 -21.912 48.973 1.00 74.50 512 LEU A CA 1
ATOM 4076 C C . LEU A 1 512 ? -10.243 -22.294 47.516 1.00 74.50 512 LEU A C 1
ATOM 4078 O O . LEU A 1 512 ? -11.003 -21.774 46.726 1.00 74.50 512 LEU A O 1
ATOM 4082 N N . ALA A 1 513 ? -9.362 -23.219 47.135 1.00 73.50 513 ALA A N 1
ATOM 4083 C CA . ALA A 1 513 ? -9.229 -23.674 45.749 1.00 73.50 513 ALA A CA 1
ATOM 4084 C C . ALA A 1 513 ? -10.419 -24.521 45.255 1.00 73.50 513 ALA A C 1
ATOM 4086 O O . ALA A 1 513 ? -10.685 -24.550 44.054 1.00 73.50 513 ALA A O 1
ATOM 4087 N N . ASN A 1 514 ? -11.175 -25.159 46.157 1.00 78.25 514 ASN A N 1
ATOM 4088 C CA . ASN A 1 514 ? -12.129 -26.209 45.776 1.00 78.25 514 ASN A CA 1
ATOM 4089 C C . ASN A 1 514 ? -13.602 -25.923 46.100 1.00 78.25 514 ASN A C 1
ATOM 4091 O O . ASN A 1 514 ? -14.471 -26.621 45.574 1.00 78.25 514 ASN A O 1
ATOM 4095 N N . PHE A 1 515 ? -13.914 -24.935 46.943 1.00 82.31 515 PHE A N 1
ATOM 4096 C CA . PHE A 1 515 ? -15.307 -24.640 47.282 1.00 82.31 515 PHE A CA 1
ATOM 4097 C C . PHE A 1 515 ? -16.074 -24.041 46.084 1.00 82.31 515 PHE A C 1
ATOM 4099 O O . PHE A 1 515 ? -15.580 -23.151 45.390 1.00 82.31 515 PHE A O 1
ATOM 4106 N N . LYS A 1 516 ? -17.272 -24.581 45.818 1.00 82.12 516 LYS A N 1
ATOM 4107 C CA . LYS A 1 516 ? -18.136 -24.227 44.671 1.00 82.12 516 LYS A CA 1
ATOM 4108 C C . LYS A 1 516 ? -19.431 -23.516 45.068 1.00 82.12 516 LYS A C 1
ATOM 4110 O O . LYS A 1 516 ? -20.124 -22.999 44.200 1.00 82.12 516 LYS A O 1
ATOM 4115 N N . GLU A 1 517 ? -19.741 -23.502 46.356 1.00 87.38 517 GLU A N 1
ATOM 4116 C CA . GLU A 1 517 ? -20.947 -22.914 46.942 1.00 87.38 517 GLU A CA 1
ATOM 4117 C C . GLU A 1 517 ? -20.553 -21.925 48.040 1.00 87.38 517 GLU A C 1
ATOM 4119 O O . GLU A 1 517 ? -19.372 -21.756 48.318 1.00 87.38 517 GLU A O 1
ATOM 4124 N N . GLU A 1 518 ? -21.518 -21.261 48.665 1.00 91.38 518 GLU A N 1
ATOM 4125 C CA . GLU A 1 518 ? -21.253 -20.368 49.791 1.00 91.38 518 GLU A CA 1
ATOM 4126 C C . GLU A 1 518 ? -20.564 -21.117 50.950 1.00 91.38 518 GLU A C 1
ATOM 4128 O O . GLU A 1 518 ? -21.035 -22.157 51.412 1.00 91.38 518 GLU A O 1
ATOM 4133 N N . TYR A 1 519 ? -19.454 -20.574 51.450 1.00 89.31 519 TYR A N 1
ATOM 4134 C CA . TYR A 1 519 ? -18.742 -21.087 52.617 1.00 89.31 519 TYR A CA 1
ATOM 4135 C C . TYR A 1 519 ? -18.859 -20.107 53.783 1.00 89.31 519 TYR A C 1
ATOM 4137 O O . TYR A 1 519 ? -18.471 -18.944 53.675 1.00 89.31 519 TYR A O 1
ATOM 4145 N N . ARG A 1 520 ? -19.367 -20.584 54.922 1.00 91.25 520 ARG A N 1
ATOM 4146 C CA . ARG A 1 520 ? -19.512 -19.792 56.149 1.00 91.25 520 ARG A CA 1
ATOM 4147 C C . ARG A 1 520 ? -18.542 -20.279 57.209 1.00 91.25 520 ARG A C 1
ATOM 4149 O O . ARG A 1 520 ? -18.463 -21.475 57.476 1.00 91.25 520 ARG A O 1
ATOM 4156 N N . SER A 1 521 ? -17.848 -19.352 57.856 1.00 88.38 521 SER A N 1
ATOM 4157 C CA . SER A 1 521 ? -16.979 -19.684 58.984 1.00 88.38 521 SER A CA 1
ATOM 4158 C C . SER A 1 521 ? -16.906 -18.556 59.994 1.00 88.38 521 SER A C 1
ATOM 4160 O O . SER A 1 521 ? -16.821 -17.391 59.613 1.00 88.38 521 SER A O 1
ATOM 4162 N N . THR A 1 522 ? -16.846 -18.909 61.272 1.00 88.88 522 THR A N 1
ATOM 4163 C CA . THR A 1 522 ? -16.518 -17.977 62.351 1.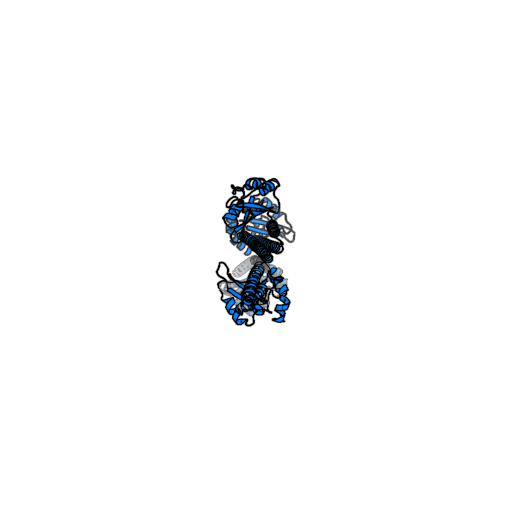00 88.88 522 THR A CA 1
ATOM 4164 C C . THR A 1 522 ? -15.054 -18.153 62.724 1.00 88.88 522 THR A C 1
ATOM 4166 O O . THR A 1 522 ? -14.599 -19.274 62.955 1.00 88.88 522 THR A O 1
ATOM 4169 N N . ILE A 1 523 ? -14.310 -17.054 62.789 1.00 87.88 523 ILE A N 1
ATOM 4170 C CA . ILE A 1 523 ? -12.899 -17.050 63.172 1.00 87.88 523 ILE A CA 1
ATOM 4171 C C . ILE A 1 523 ? -12.660 -16.087 64.331 1.00 87.88 523 ILE A C 1
ATOM 4173 O O . ILE A 1 523 ? -13.357 -15.084 64.472 1.00 87.88 523 ILE A O 1
ATOM 4177 N N . ASN A 1 524 ? -11.651 -16.380 65.152 1.00 87.62 524 ASN A N 1
ATOM 4178 C CA . ASN A 1 524 ? -11.189 -15.470 66.193 1.00 87.62 524 ASN A CA 1
ATOM 4179 C C . ASN A 1 524 ? -9.790 -14.944 65.850 1.00 87.62 524 ASN A C 1
ATOM 4181 O O . ASN A 1 524 ? -8.862 -15.731 65.638 1.00 87.62 524 ASN A O 1
ATOM 4185 N N . ILE A 1 525 ? -9.651 -13.620 65.786 1.00 87.12 525 ILE A N 1
ATOM 4186 C CA . ILE A 1 525 ? -8.381 -12.937 65.544 1.00 87.12 525 ILE A CA 1
ATOM 4187 C C . ILE A 1 525 ? -8.199 -11.851 66.601 1.00 87.12 525 ILE A C 1
ATOM 4189 O O . ILE A 1 525 ? -8.999 -10.924 66.694 1.00 87.12 525 ILE A O 1
ATOM 4193 N N . GLY A 1 526 ? -7.128 -11.936 67.387 1.00 84.38 526 GLY A N 1
ATOM 4194 C CA . GLY A 1 526 ? -6.786 -10.912 68.370 1.00 84.38 526 GLY A CA 1
ATOM 4195 C C . GLY A 1 526 ? -7.778 -10.798 69.530 1.00 84.38 526 GLY A C 1
ATOM 4196 O O . GLY A 1 526 ? -7.799 -9.779 70.209 1.00 84.38 526 GLY A O 1
ATOM 4197 N N . GLY A 1 527 ? -8.633 -11.805 69.744 1.00 86.50 527 GLY A N 1
ATOM 4198 C CA . GLY A 1 527 ? -9.759 -11.726 70.679 1.00 86.50 527 GLY A CA 1
ATOM 4199 C C . GLY A 1 527 ? -11.036 -11.131 70.075 1.00 86.50 527 GLY A C 1
ATOM 4200 O O . GLY A 1 527 ? -12.043 -11.040 70.778 1.00 86.50 527 GLY A O 1
ATOM 4201 N N . ARG A 1 528 ? -11.028 -10.767 68.786 1.00 90.56 528 ARG A N 1
ATOM 4202 C CA . ARG A 1 528 ? -12.226 -10.392 68.026 1.00 90.56 528 ARG A CA 1
ATOM 4203 C C . ARG A 1 528 ? -12.807 -11.588 67.292 1.00 90.56 528 ARG A C 1
ATOM 4205 O O . ARG A 1 528 ? -12.062 -12.419 66.779 1.00 90.56 528 ARG A O 1
ATOM 4212 N N . THR A 1 529 ? -14.130 -11.651 67.227 1.00 91.62 529 THR A N 1
ATOM 4213 C CA . THR A 1 529 ? -14.876 -12.719 66.560 1.00 91.62 529 THR A CA 1
ATOM 4214 C C . THR A 1 529 ? -15.414 -12.203 65.235 1.00 91.62 529 THR A C 1
ATOM 4216 O O . THR A 1 529 ? -16.243 -11.298 65.218 1.00 91.62 529 THR A O 1
ATOM 4219 N N . PHE A 1 530 ? -14.962 -12.790 64.130 1.00 92.69 530 PHE A N 1
ATOM 4220 C CA . PHE A 1 530 ? -15.398 -12.438 62.784 1.00 92.69 530 PHE A CA 1
ATOM 4221 C C . PHE A 1 530 ? -16.204 -13.570 62.162 1.00 92.69 530 PHE A C 1
ATOM 4223 O O . PHE A 1 530 ? -15.744 -14.710 62.105 1.00 92.69 530 PHE A O 1
ATOM 4230 N N . ASN A 1 531 ? -17.377 -13.238 61.638 1.00 93.56 531 ASN A N 1
ATOM 4231 C CA . ASN A 1 531 ? -18.127 -14.109 60.749 1.00 93.56 531 ASN A CA 1
ATOM 4232 C C . ASN A 1 531 ? -17.741 -13.806 59.305 1.00 93.56 531 ASN A C 1
ATOM 4234 O O . ASN A 1 531 ? -17.783 -12.653 58.875 1.00 93.56 531 ASN A O 1
ATOM 4238 N N . LEU A 1 532 ? -17.371 -14.856 58.578 1.00 92.69 532 LEU A N 1
ATOM 4239 C CA . LEU A 1 532 ? -16.993 -14.806 57.176 1.00 92.69 532 LEU A CA 1
ATOM 4240 C C . LEU A 1 532 ? -18.018 -15.545 56.332 1.00 92.69 532 LEU A C 1
ATOM 4242 O O . LEU A 1 532 ? -18.390 -16.676 56.656 1.00 92.69 532 LEU A O 1
ATOM 4246 N N . ILE A 1 533 ? -18.415 -14.922 55.229 1.00 93.94 533 ILE A N 1
ATOM 4247 C CA . ILE A 1 533 ? -19.199 -15.554 54.170 1.00 93.94 533 ILE A CA 1
ATOM 4248 C C . ILE A 1 533 ? -18.386 -15.427 52.886 1.00 93.94 533 ILE A C 1
ATOM 4250 O O . ILE A 1 533 ? -18.193 -14.326 52.380 1.00 93.94 533 ILE A O 1
ATOM 4254 N N . ALA A 1 534 ? -17.872 -16.541 52.381 1.00 92.25 534 ALA A N 1
ATOM 4255 C CA . ALA A 1 534 ? -17.071 -16.593 51.168 1.00 92.25 534 ALA A CA 1
ATOM 4256 C C . ALA A 1 534 ? -17.881 -17.197 50.017 1.00 92.25 534 ALA A C 1
ATOM 4258 O O . ALA A 1 534 ? -18.488 -18.253 50.170 1.00 92.25 534 ALA A O 1
ATOM 4259 N N . ASN A 1 535 ? -17.846 -16.559 48.850 1.00 92.88 535 ASN A N 1
ATOM 4260 C CA . ASN A 1 535 ? -18.466 -17.043 47.619 1.00 92.88 535 ASN A CA 1
ATOM 4261 C C . ASN A 1 535 ? -17.420 -17.107 46.489 1.00 92.88 535 ASN A C 1
ATOM 4263 O O . ASN A 1 535 ? -16.582 -16.202 46.380 1.00 92.88 535 ASN A O 1
ATOM 4267 N N . PRO A 1 536 ? -17.426 -18.149 45.635 1.00 93.44 536 PRO A N 1
ATOM 4268 C CA . PRO A 1 536 ? -16.523 -18.213 44.492 1.00 93.44 536 PRO A CA 1
ATOM 4269 C C . PRO A 1 536 ? -16.975 -17.238 43.395 1.00 93.44 536 PRO A C 1
ATOM 4271 O O . PRO A 1 536 ? -18.164 -17.110 43.111 1.00 93.44 536 PRO A O 1
ATOM 4274 N N . ILE A 1 537 ? -16.022 -16.567 42.744 1.00 92.62 537 ILE A N 1
ATOM 4275 C CA . ILE A 1 537 ? -16.304 -15.722 41.574 1.00 92.62 537 ILE A CA 1
ATOM 4276 C C . ILE A 1 537 ? -16.118 -16.587 40.331 1.00 92.62 537 ILE A C 1
ATOM 4278 O O . ILE A 1 537 ? -14.998 -17.015 40.046 1.00 92.62 537 ILE A O 1
ATOM 4282 N N . ILE A 1 538 ? -17.206 -16.864 39.615 1.00 90.38 538 ILE A N 1
ATOM 4283 C CA . ILE A 1 538 ? -17.230 -17.754 38.449 1.00 90.38 538 ILE A CA 1
ATOM 4284 C C . ILE A 1 538 ? -17.819 -16.987 37.262 1.00 90.38 538 ILE A C 1
ATOM 4286 O O . ILE A 1 538 ? -18.826 -16.298 37.407 1.00 90.38 538 ILE A O 1
ATOM 4290 N N . THR A 1 539 ? -17.176 -17.074 36.099 1.00 87.69 539 THR A N 1
ATOM 4291 C CA . THR A 1 539 ? -17.663 -16.463 34.855 1.00 87.69 539 THR A CA 1
ATOM 4292 C C . THR A 1 539 ? -18.838 -17.243 34.269 1.00 87.69 539 THR A C 1
ATOM 4294 O O . THR A 1 539 ? -19.038 -18.416 34.580 1.00 87.69 539 THR A O 1
ATOM 4297 N N . ASP A 1 540 ? -19.550 -16.647 33.311 1.00 85.38 540 ASP A N 1
ATOM 4298 C CA . ASP A 1 540 ? -20.623 -17.320 32.558 1.00 85.38 540 ASP A CA 1
ATOM 4299 C C . ASP A 1 540 ? -20.149 -18.588 31.818 1.00 85.38 540 ASP A C 1
ATOM 4301 O O . ASP A 1 540 ? -20.950 -19.449 31.461 1.00 85.38 540 ASP A O 1
ATOM 4305 N N . LYS A 1 541 ? -18.835 -18.721 31.588 1.00 87.94 541 LYS A N 1
ATOM 4306 C CA . LYS A 1 541 ? -18.205 -19.898 30.967 1.00 87.94 541 LYS A CA 1
ATOM 4307 C C . LYS A 1 541 ? -17.822 -20.984 31.982 1.00 87.94 541 LYS A C 1
ATOM 4309 O O . LYS A 1 541 ? -17.256 -22.000 31.590 1.00 87.94 541 LYS A O 1
ATOM 4314 N N . GLY A 1 542 ? -18.096 -20.775 33.270 1.00 85.69 542 GLY A N 1
ATOM 4315 C CA . GLY A 1 542 ? -17.724 -21.686 34.355 1.00 85.69 542 GLY A CA 1
ATOM 4316 C C . GLY A 1 542 ? -16.269 -21.563 34.818 1.00 85.69 542 GLY A C 1
ATOM 4317 O O . GLY A 1 542 ? -15.826 -22.355 35.647 1.00 85.69 542 GLY A O 1
ATOM 4318 N N . GLU A 1 543 ? -15.512 -20.590 34.305 1.00 90.56 543 GLU A N 1
ATOM 4319 C CA . GLU A 1 543 ? -14.134 -20.339 34.735 1.00 90.56 543 GLU A CA 1
ATOM 4320 C C . GLU A 1 543 ? -14.124 -19.614 36.079 1.00 90.56 543 GLU A C 1
ATOM 4322 O O . GLU A 1 543 ? -14.841 -18.632 36.271 1.00 90.56 543 GLU A O 1
ATOM 4327 N N . ARG A 1 544 ? -13.289 -20.073 37.010 1.00 90.19 544 ARG A N 1
ATOM 4328 C CA . ARG A 1 544 ? -13.144 -19.438 38.313 1.00 90.19 544 ARG A CA 1
ATOM 4329 C C . ARG A 1 544 ? -12.120 -18.307 38.266 1.00 90.19 544 ARG A C 1
ATOM 4331 O O . ARG A 1 544 ? -11.001 -18.522 37.818 1.00 90.19 544 ARG A O 1
ATOM 4338 N N . LEU A 1 545 ? -12.481 -17.143 38.800 1.00 91.19 545 LEU A N 1
ATOM 4339 C CA . LEU A 1 545 ? -11.610 -15.965 38.883 1.00 91.19 545 LEU A CA 1
ATOM 4340 C C . LEU A 1 545 ? -11.050 -15.705 40.288 1.00 91.19 545 LEU A C 1
ATOM 4342 O O . LEU A 1 545 ? -10.069 -14.980 40.427 1.00 91.19 545 LEU A O 1
ATOM 4346 N N . GLY A 1 546 ? -11.674 -16.267 41.325 1.00 92.06 546 GLY A N 1
ATOM 4347 C CA . GLY A 1 546 ? -11.213 -16.107 42.700 1.00 92.06 546 GLY A CA 1
ATOM 4348 C C . GLY A 1 546 ? -12.321 -16.303 43.727 1.00 92.06 546 GLY A C 1
ATOM 4349 O O . GLY A 1 546 ? -13.163 -17.202 43.589 1.00 92.06 546 GLY A O 1
ATOM 4350 N N . SER A 1 547 ? -12.319 -15.472 44.769 1.00 92.56 547 SER A N 1
ATOM 4351 C CA . SER A 1 547 ? -13.362 -15.460 45.800 1.00 92.56 547 SER A CA 1
ATOM 4352 C C . SER A 1 547 ? -13.662 -14.058 46.318 1.00 92.56 547 SER A C 1
ATOM 4354 O O . SER A 1 547 ? -12.768 -13.221 46.437 1.00 92.56 547 SER A O 1
ATOM 4356 N N . VAL A 1 548 ? -14.929 -13.822 46.650 1.00 94.38 548 VAL A N 1
ATOM 4357 C CA . VAL A 1 548 ? -15.383 -12.667 47.427 1.00 94.38 548 VAL A CA 1
ATOM 4358 C C . VAL A 1 548 ? -15.700 -13.129 48.844 1.00 94.38 548 VAL A C 1
ATOM 4360 O O . VAL A 1 548 ? -16.323 -14.172 49.027 1.00 94.38 548 VAL A O 1
ATOM 4363 N N . VAL A 1 549 ? -15.255 -12.373 49.843 1.00 94.06 549 VAL A N 1
ATOM 4364 C CA . VAL A 1 549 ? -15.470 -12.657 51.262 1.00 94.06 549 VAL A CA 1
ATOM 4365 C C . VAL A 1 549 ? -16.114 -11.449 51.924 1.00 94.06 549 VAL A C 1
ATOM 4367 O O . VAL A 1 549 ? -15.561 -10.346 51.912 1.00 94.06 549 VAL A O 1
ATOM 4370 N N . GLU A 1 550 ? -17.271 -11.677 52.529 1.00 95.88 550 GLU A N 1
ATOM 4371 C CA . GLU A 1 550 ? -17.942 -10.732 53.407 1.00 95.88 550 GLU A CA 1
ATOM 4372 C C . GLU A 1 550 ? -17.480 -10.952 54.846 1.00 95.88 550 GLU A C 1
ATOM 4374 O O . GLU A 1 550 ? -17.453 -12.086 55.326 1.00 95.88 550 GLU A O 1
ATOM 4379 N N . TRP A 1 551 ? -17.125 -9.866 55.529 1.00 95.50 551 TRP A N 1
ATOM 4380 C CA . TRP A 1 551 ? -16.679 -9.884 56.920 1.00 95.50 551 TRP A CA 1
ATOM 4381 C C . TRP A 1 551 ? -17.700 -9.193 57.823 1.00 95.50 551 TRP A C 1
ATOM 4383 O O . TRP A 1 551 ? -18.159 -8.084 57.542 1.00 95.50 551 TRP A O 1
ATOM 4393 N N . ALA A 1 552 ? -17.993 -9.786 58.971 1.00 93.94 552 ALA A N 1
ATOM 4394 C CA . ALA A 1 552 ? -18.767 -9.135 60.018 1.00 93.94 552 ALA A CA 1
ATOM 4395 C C . ALA A 1 552 ? -18.076 -9.315 61.370 1.00 93.94 552 ALA A C 1
ATOM 4397 O O . ALA A 1 552 ? -17.810 -10.442 61.781 1.00 93.94 552 ALA A O 1
ATOM 4398 N N . ASP A 1 553 ? -17.773 -8.207 62.050 1.00 92.50 553 ASP A N 1
ATOM 4399 C CA . ASP A 1 553 ? -17.273 -8.230 63.427 1.00 92.50 553 ASP A CA 1
ATOM 4400 C C . ASP A 1 553 ? -18.461 -8.479 64.364 1.00 92.50 553 ASP A C 1
ATOM 4402 O O . ASP A 1 553 ? -19.317 -7.613 64.507 1.00 92.50 553 ASP A O 1
ATOM 4406 N N . TYR A 1 554 ? -18.516 -9.677 64.943 1.00 90.44 554 TYR A N 1
ATOM 4407 C CA . TYR A 1 554 ? -19.539 -10.144 65.885 1.00 90.44 554 TYR A CA 1
ATOM 4408 C C . TYR A 1 554 ? -19.032 -10.111 67.336 1.00 90.44 554 TYR A C 1
ATOM 4410 O O . TYR A 1 554 ? -19.590 -10.759 68.224 1.00 90.44 554 TYR A O 1
ATOM 4418 N N . THR A 1 555 ? -17.914 -9.426 67.604 1.00 89.44 555 THR A N 1
ATOM 4419 C CA . THR A 1 555 ? -17.258 -9.468 68.918 1.00 89.44 555 THR A CA 1
ATOM 4420 C C . THR A 1 555 ? -18.180 -8.999 70.040 1.00 89.44 555 THR A C 1
ATOM 4422 O O . THR A 1 555 ? -18.195 -9.614 71.106 1.00 89.44 555 THR A O 1
ATOM 4425 N N . ASN A 1 556 ? -18.944 -7.927 69.825 1.00 84.88 556 ASN A N 1
ATOM 4426 C CA . ASN A 1 556 ? -19.816 -7.368 70.859 1.00 84.88 556 ASN A CA 1
ATOM 4427 C C . ASN A 1 556 ? -21.058 -8.238 71.079 1.00 84.88 556 ASN A C 1
ATOM 4429 O O . ASN A 1 556 ? -21.492 -8.426 72.215 1.00 84.88 556 ASN A O 1
ATOM 4433 N N . GLU A 1 557 ? -21.588 -8.819 70.009 1.00 86.00 557 GLU A N 1
ATOM 4434 C CA . GLU A 1 557 ? -22.711 -9.747 70.013 1.00 86.00 557 GLU A CA 1
ATOM 4435 C C . GLU A 1 557 ? -22.353 -11.018 70.783 1.00 86.00 557 GLU A C 1
ATOM 4437 O O . GLU A 1 557 ? -23.083 -11.407 71.690 1.00 86.00 557 GLU A O 1
ATOM 4442 N N . VAL A 1 558 ? -21.191 -11.614 70.494 1.00 87.81 558 VAL A N 1
ATOM 4443 C CA . VAL A 1 558 ? -20.700 -12.811 71.197 1.00 87.81 558 VAL A CA 1
ATOM 4444 C C . VAL A 1 558 ? -20.408 -12.503 72.668 1.00 87.81 558 VAL A C 1
ATOM 4446 O O . VAL A 1 558 ? -20.768 -13.291 73.537 1.00 87.81 558 VAL A O 1
ATOM 4449 N N . LYS A 1 559 ? -19.809 -11.343 72.981 1.00 85.62 559 LYS A N 1
ATOM 4450 C CA . LYS A 1 559 ? -19.595 -10.915 74.377 1.00 85.62 559 LYS A CA 1
ATOM 4451 C C . LYS A 1 559 ? -20.910 -10.766 75.136 1.00 85.62 559 LYS A C 1
ATOM 4453 O O . LYS A 1 559 ? -21.014 -11.236 76.263 1.00 85.62 559 LYS A O 1
ATOM 4458 N N . THR A 1 560 ? -21.903 -10.140 74.510 1.00 83.88 560 THR A N 1
ATOM 4459 C CA . THR A 1 560 ? -23.222 -9.939 75.115 1.00 83.88 560 THR A CA 1
ATOM 4460 C C . THR A 1 560 ? -23.944 -11.264 75.320 1.00 83.88 560 THR A C 1
ATOM 4462 O O . THR A 1 560 ? -24.570 -11.462 76.354 1.00 83.88 560 THR A O 1
ATOM 4465 N N . GLN A 1 561 ? -23.841 -12.180 74.357 1.00 85.75 561 GLN A N 1
ATOM 4466 C CA . GLN A 1 561 ? -24.414 -13.513 74.479 1.00 85.75 561 GLN A CA 1
ATOM 4467 C C . GLN A 1 561 ? -23.799 -14.278 75.656 1.00 85.75 561 GLN A C 1
ATOM 4469 O O . GLN A 1 561 ? -24.544 -14.778 76.490 1.00 85.75 561 GLN A O 1
ATOM 4474 N N . ASN A 1 562 ? -22.469 -14.291 75.779 1.00 87.44 562 ASN A N 1
ATOM 4475 C CA . ASN A 1 562 ? -21.800 -14.952 76.901 1.00 87.44 562 ASN A CA 1
ATOM 4476 C C . ASN A 1 562 ? -22.192 -14.326 78.253 1.00 87.44 562 ASN A C 1
ATOM 4478 O O . ASN A 1 562 ? -22.452 -15.055 79.200 1.00 87.44 562 ASN A O 1
ATOM 4482 N N . GLU A 1 563 ? -22.299 -12.992 78.341 1.00 86.12 563 GLU A N 1
ATOM 4483 C CA . GLU A 1 563 ? -22.772 -12.318 79.564 1.00 86.12 563 GLU A CA 1
ATOM 4484 C C . GLU A 1 563 ? -24.200 -12.746 79.933 1.00 86.12 563 GLU A C 1
ATOM 4486 O O . GLU A 1 563 ? -24.504 -12.963 81.104 1.00 86.12 563 GLU A O 1
ATOM 4491 N N . ILE A 1 564 ? -25.085 -12.879 78.941 1.00 86.62 564 ILE A N 1
ATOM 4492 C CA . ILE A 1 564 ? -26.449 -13.369 79.157 1.00 86.62 564 ILE A CA 1
ATOM 4493 C C . ILE A 1 564 ? -26.426 -14.820 79.648 1.00 86.62 564 ILE A C 1
ATOM 4495 O O . ILE A 1 564 ? -27.095 -15.123 80.635 1.00 86.62 564 ILE A O 1
ATOM 4499 N N . ASP A 1 565 ? -25.655 -15.692 78.996 1.00 88.00 565 ASP A N 1
ATOM 4500 C CA . ASP A 1 565 ? -25.540 -17.106 79.360 1.00 88.00 565 ASP A CA 1
ATOM 4501 C C . ASP A 1 565 ? -25.005 -17.272 80.793 1.00 88.00 565 ASP A C 1
ATOM 4503 O O . ASP A 1 565 ? -25.557 -18.051 81.571 1.00 88.00 565 ASP A O 1
ATOM 4507 N N . ASP A 1 566 ? -24.004 -16.482 81.189 1.00 89.38 566 ASP A N 1
ATOM 4508 C CA . ASP A 1 566 ? -23.454 -16.479 82.549 1.00 89.38 566 ASP A CA 1
ATOM 4509 C C . ASP A 1 566 ? -24.515 -16.085 83.591 1.00 89.38 566 ASP A C 1
ATOM 4511 O O . ASP A 1 566 ? -24.673 -16.754 84.615 1.00 89.38 566 ASP A O 1
ATOM 4515 N N . ILE A 1 567 ? -25.289 -15.025 83.330 1.00 89.12 567 ILE A N 1
ATOM 4516 C CA . ILE A 1 567 ? -26.358 -14.573 84.234 1.00 89.12 567 ILE A CA 1
ATOM 4517 C C . ILE A 1 567 ? -27.483 -15.608 84.334 1.00 89.12 567 ILE A C 1
ATOM 4519 O O . ILE A 1 567 ? -28.010 -15.846 85.424 1.00 89.12 567 ILE A O 1
ATOM 4523 N N . VAL A 1 568 ? -27.848 -16.238 83.217 1.00 87.12 568 VAL A N 1
ATOM 4524 C CA . VAL A 1 568 ? -28.853 -17.307 83.193 1.00 87.12 568 VAL A CA 1
ATOM 4525 C C . VAL A 1 568 ? -28.370 -18.520 83.990 1.00 87.12 568 VAL A C 1
ATOM 4527 O O . VAL A 1 568 ? -29.135 -19.048 84.795 1.00 87.12 568 VAL A O 1
ATOM 4530 N N . ASN A 1 569 ? -27.109 -18.929 83.837 1.00 88.69 569 ASN A N 1
ATOM 4531 C CA . ASN A 1 569 ? -26.535 -20.039 84.598 1.00 88.69 569 ASN A CA 1
ATOM 4532 C C . ASN A 1 569 ? -26.513 -19.752 86.106 1.00 88.69 569 ASN A C 1
ATOM 4534 O O . ASN A 1 569 ? -26.942 -20.596 86.891 1.00 88.69 569 ASN A O 1
ATOM 4538 N N . LEU A 1 570 ? -26.127 -18.539 86.519 1.00 89.50 570 LEU A N 1
ATOM 4539 C CA . LEU A 1 570 ? -26.195 -18.126 87.926 1.00 89.50 570 LEU A CA 1
ATOM 4540 C C . LEU A 1 570 ? -27.626 -18.194 88.477 1.00 89.50 570 LEU A C 1
ATOM 4542 O O . LEU A 1 570 ? -27.841 -18.655 89.598 1.00 89.50 570 LEU A O 1
ATOM 4546 N N . ALA A 1 571 ? -28.621 -17.790 87.686 1.00 87.94 571 ALA A N 1
ATOM 4547 C CA . ALA A 1 571 ? -30.023 -17.894 88.078 1.00 87.94 571 ALA A CA 1
ATOM 4548 C C . ALA A 1 571 ? -30.492 -19.356 88.217 1.00 87.94 571 ALA A C 1
ATOM 4550 O O . ALA A 1 571 ? -31.239 -19.665 89.145 1.00 87.94 571 ALA A O 1
ATOM 4551 N N . ILE A 1 572 ? -30.032 -20.264 87.344 1.00 87.31 572 ILE A N 1
ATOM 4552 C CA . ILE A 1 572 ? -30.290 -21.714 87.449 1.00 87.31 572 ILE A CA 1
ATOM 4553 C C . ILE A 1 572 ? -29.691 -22.283 88.744 1.00 87.31 572 ILE A C 1
ATOM 4555 O O . ILE A 1 572 ? -30.318 -23.115 89.398 1.00 87.31 572 ILE A O 1
ATOM 4559 N N . GLU A 1 573 ? -28.524 -21.792 89.160 1.00 89.12 573 GLU A N 1
ATOM 4560 C CA . GLU A 1 573 ? -27.875 -22.138 90.433 1.00 89.12 573 GLU A CA 1
ATOM 4561 C C . GLU A 1 573 ? -28.523 -21.465 91.662 1.00 89.12 573 GLU A C 1
ATOM 4563 O O . GLU A 1 573 ? -28.029 -21.594 92.783 1.00 89.12 573 GLU A O 1
ATOM 4568 N N . GLY A 1 574 ? -29.641 -20.753 91.479 1.00 85.38 574 GLY A N 1
ATOM 4569 C CA . GLY A 1 574 ? -30.389 -20.092 92.550 1.00 85.38 574 GLY A CA 1
ATOM 4570 C C . GLY A 1 574 ? -29.863 -18.705 92.936 1.00 85.38 574 GLY A C 1
ATOM 4571 O O . GLY A 1 574 ? -30.324 -18.124 93.920 1.00 85.38 574 GLY A O 1
ATOM 4572 N N . GLN A 1 575 ? -28.914 -18.143 92.185 1.00 86.19 575 GLN A N 1
ATOM 4573 C CA . GLN A 1 575 ? -28.325 -16.830 92.451 1.00 86.19 575 GLN A CA 1
ATOM 4574 C C . GLN A 1 575 ? -29.031 -15.726 91.648 1.00 86.19 575 GLN A C 1
ATOM 4576 O O . GLN A 1 575 ? -28.589 -15.307 90.581 1.00 86.19 575 GLN A O 1
ATOM 4581 N N . PHE A 1 576 ? -30.124 -15.187 92.194 1.00 88.06 576 PHE A N 1
ATOM 4582 C CA . PHE A 1 576 ? -30.964 -14.190 91.507 1.00 88.06 576 PHE A CA 1
ATOM 4583 C C . PHE A 1 576 ? -30.550 -12.726 91.715 1.00 88.06 576 PHE A C 1
ATOM 4585 O O . PHE A 1 576 ? -31.313 -11.825 91.368 1.00 88.06 576 PHE A O 1
ATOM 4592 N N . ASN A 1 577 ? -29.375 -12.445 92.285 1.00 86.38 577 ASN A N 1
ATOM 4593 C CA . ASN A 1 577 ? -28.925 -11.069 92.566 1.00 86.38 577 ASN A CA 1
ATOM 4594 C C . ASN A 1 577 ? -28.062 -10.461 91.450 1.00 86.38 577 ASN A C 1
ATOM 4596 O O . ASN A 1 577 ? -27.845 -9.251 91.431 1.00 86.38 577 ASN A O 1
ATOM 4600 N N . SER A 1 578 ? -27.600 -11.275 90.503 1.00 88.50 578 SER A N 1
ATOM 4601 C CA . SER A 1 578 ? -26.803 -10.815 89.365 1.00 88.50 578 SER A CA 1
ATOM 4602 C C . SER A 1 578 ? -27.687 -10.151 88.305 1.00 88.50 578 SER A C 1
ATOM 4604 O O . SER A 1 578 ? -28.830 -10.556 88.098 1.00 88.50 578 SER A O 1
ATOM 4606 N N . ARG A 1 579 ? -27.188 -9.107 87.636 1.00 88.50 579 ARG A N 1
ATOM 4607 C CA . ARG A 1 579 ? -27.922 -8.371 86.591 1.00 88.50 579 ARG A CA 1
ATOM 4608 C C . ARG A 1 579 ? -27.046 -8.184 85.358 1.00 88.50 579 ARG A C 1
ATOM 4610 O O . ARG A 1 579 ? -25.844 -7.964 85.486 1.00 88.50 579 ARG A O 1
ATOM 4617 N N . ILE A 1 580 ? -27.674 -8.221 84.187 1.00 88.06 580 ILE A N 1
ATOM 4618 C CA . ILE A 1 580 ? -27.052 -7.853 82.912 1.00 88.06 580 ILE A CA 1
ATOM 4619 C C . ILE A 1 580 ? -26.867 -6.337 82.894 1.00 88.06 580 ILE A C 1
ATOM 4621 O O . ILE A 1 580 ? -27.818 -5.598 83.173 1.00 88.06 580 ILE A O 1
ATOM 4625 N N . LYS A 1 581 ? -25.666 -5.869 82.543 1.00 88.06 581 LYS A N 1
ATOM 4626 C CA . LYS A 1 581 ? -25.395 -4.433 82.375 1.00 88.06 581 LYS A CA 1
ATOM 4627 C C . LYS A 1 581 ? -26.083 -3.928 81.116 1.00 88.06 581 LYS A C 1
ATOM 4629 O O . LYS A 1 581 ? -26.047 -4.608 80.098 1.00 88.06 581 LYS A O 1
ATOM 4634 N N . LEU A 1 582 ? -26.725 -2.765 81.157 1.00 87.50 582 LEU A N 1
ATOM 4635 C CA . LEU A 1 582 ? -27.528 -2.269 80.026 1.00 87.50 582 LEU A CA 1
ATOM 4636 C C . LEU A 1 582 ? -26.898 -1.061 79.329 1.00 87.50 582 LEU A C 1
ATOM 4638 O O . LEU A 1 582 ? -27.368 -0.664 78.264 1.00 87.50 582 LEU A O 1
ATOM 4642 N N . GLU A 1 583 ? -25.864 -0.467 79.924 1.00 85.06 583 GLU A N 1
ATOM 4643 C CA . GLU A 1 583 ? -25.258 0.789 79.479 1.00 85.06 583 GLU A CA 1
ATOM 4644 C C . GLU A 1 583 ? -24.533 0.661 78.133 1.00 85.06 583 GLU A C 1
ATOM 4646 O O . GLU A 1 583 ? -24.458 1.636 77.390 1.00 85.06 583 GLU A O 1
ATOM 4651 N N . ASP A 1 584 ? -24.028 -0.529 77.809 1.00 81.75 584 ASP A N 1
ATOM 4652 C CA . ASP A 1 584 ? -23.268 -0.829 76.592 1.00 81.75 584 ASP A CA 1
ATOM 4653 C C . ASP A 1 584 ? -24.058 -1.643 75.553 1.00 81.75 584 ASP A C 1
ATOM 4655 O O . ASP A 1 584 ? -23.498 -2.080 74.547 1.00 81.75 584 ASP A O 1
ATOM 4659 N N . LYS A 1 585 ? -25.365 -1.842 75.773 1.00 82.38 585 LYS A N 1
ATOM 4660 C CA . LYS A 1 585 ? -26.229 -2.663 74.913 1.00 82.38 585 LYS A CA 1
ATOM 4661 C C . LYS A 1 585 ? -27.222 -1.801 74.153 1.00 82.38 585 LYS A C 1
ATOM 4663 O O . LYS A 1 585 ? -27.848 -0.896 74.702 1.00 82.38 585 LYS A O 1
ATOM 4668 N N . GLU A 1 586 ? -27.439 -2.148 72.890 1.00 80.38 586 GLU A N 1
ATOM 4669 C CA . GLU A 1 586 ? -28.385 -1.465 72.008 1.00 80.38 586 GLU A CA 1
ATOM 4670 C C . GLU A 1 586 ? -29.370 -2.450 71.356 1.00 80.38 586 GLU A C 1
ATOM 4672 O O . GLU A 1 586 ? -29.186 -3.671 71.371 1.00 80.38 586 GLU A O 1
ATOM 4677 N N . GLY A 1 587 ? -30.461 -1.915 70.799 1.00 87.12 587 GLY A N 1
ATOM 4678 C CA . GLY A 1 587 ? -31.420 -2.674 69.992 1.00 87.12 587 GLY A CA 1
ATOM 4679 C C . GLY A 1 587 ? -32.014 -3.902 70.694 1.00 87.12 587 GLY A C 1
ATOM 4680 O O . GLY A 1 587 ? -32.615 -3.799 71.765 1.00 87.12 587 GLY A O 1
ATOM 4681 N N . PHE A 1 588 ? -31.890 -5.064 70.046 1.00 86.25 588 PHE A N 1
ATOM 4682 C CA . PHE A 1 588 ? -32.419 -6.342 70.532 1.00 86.25 588 PHE A CA 1
ATOM 4683 C C . PHE A 1 588 ? -31.815 -6.750 71.882 1.00 86.25 588 PHE A C 1
ATOM 4685 O O . PHE A 1 588 ? -32.559 -7.082 72.805 1.00 86.25 588 PHE A O 1
ATOM 4692 N N . PHE A 1 589 ? -30.489 -6.674 72.021 1.00 84.56 589 PHE A N 1
ATOM 4693 C CA . PHE A 1 589 ? -29.795 -7.135 73.223 1.00 84.56 589 PHE A CA 1
ATOM 4694 C C . PHE A 1 589 ? -30.132 -6.303 74.459 1.00 84.56 589 PHE A C 1
ATOM 4696 O O . PHE A 1 589 ? -30.269 -6.861 75.545 1.00 84.56 589 PHE A O 1
ATOM 4703 N N . LYS A 1 590 ? -30.354 -4.991 74.302 1.00 88.00 590 LYS A N 1
ATOM 4704 C CA . LYS A 1 590 ? -30.832 -4.142 75.401 1.00 88.00 590 LYS A CA 1
ATOM 4705 C C . LYS A 1 590 ? -32.203 -4.589 75.909 1.00 88.00 590 LYS A C 1
ATOM 4707 O O . LYS A 1 590 ? -32.374 -4.799 77.104 1.00 88.00 590 LYS A O 1
ATOM 4712 N N . LYS A 1 591 ? -33.159 -4.797 74.994 1.00 89.00 591 LYS A N 1
ATOM 4713 C CA . LYS A 1 591 ? -34.515 -5.263 75.339 1.00 89.00 591 LYS A CA 1
ATOM 4714 C C . LYS A 1 591 ? -34.498 -6.641 75.997 1.00 89.00 591 LYS A C 1
ATOM 4716 O O . LYS A 1 591 ? -35.248 -6.881 76.939 1.00 89.00 591 LYS A O 1
ATOM 4721 N N . LEU A 1 592 ? -33.652 -7.543 75.499 1.00 88.44 592 LEU A N 1
ATOM 4722 C CA . LEU A 1 592 ? -33.477 -8.869 76.082 1.00 88.44 592 LEU A CA 1
ATOM 4723 C C . LEU A 1 592 ? -32.906 -8.775 77.505 1.00 88.44 592 LEU A C 1
ATOM 4725 O O . LEU A 1 592 ? -33.465 -9.376 78.419 1.00 88.44 592 LEU A O 1
ATOM 4729 N N . GLY A 1 593 ? -31.862 -7.966 77.706 1.00 89.50 593 GLY A N 1
ATOM 4730 C CA . GLY A 1 593 ? -31.275 -7.723 79.025 1.00 89.50 593 GLY A CA 1
ATOM 4731 C C . GLY A 1 593 ? -32.266 -7.118 80.024 1.00 89.50 593 GLY A C 1
ATOM 4732 O O . GLY A 1 593 ? -32.359 -7.592 81.153 1.00 89.50 593 GLY A O 1
ATOM 4733 N N . GLU A 1 594 ? -33.065 -6.128 79.607 1.00 91.88 594 GLU A N 1
ATOM 4734 C CA . GLU A 1 594 ? -34.148 -5.548 80.420 1.00 91.88 594 GLU A CA 1
ATOM 4735 C C . GLU A 1 594 ? -35.179 -6.610 80.838 1.00 91.88 594 GLU A C 1
ATOM 4737 O O . GLU A 1 594 ? -35.587 -6.667 82.001 1.00 91.88 594 GLU A O 1
ATOM 4742 N N . GLY A 1 595 ? -35.580 -7.477 79.902 1.00 91.44 595 GLY A N 1
ATOM 4743 C CA . GLY A 1 595 ? -36.522 -8.566 80.159 1.00 91.44 595 GLY A CA 1
ATOM 4744 C C . GLY A 1 595 ? -35.990 -9.594 81.158 1.00 91.44 595 GLY A C 1
ATOM 4745 O O . GLY A 1 595 ? -36.705 -9.964 82.091 1.00 91.44 595 GLY A O 1
ATOM 4746 N N . ILE A 1 596 ? -34.734 -10.016 80.998 1.00 89.94 596 ILE A N 1
ATOM 4747 C CA . ILE A 1 596 ? -34.080 -10.969 81.905 1.00 89.94 596 ILE A CA 1
ATOM 4748 C C . ILE A 1 596 ? -33.915 -10.356 83.298 1.00 89.94 596 ILE A C 1
ATOM 4750 O O . ILE A 1 596 ? -34.304 -10.981 84.280 1.00 89.94 596 ILE A O 1
ATOM 4754 N N . ASN A 1 597 ? -33.430 -9.116 83.406 1.00 92.56 597 ASN A N 1
ATOM 4755 C CA . ASN A 1 597 ? -33.287 -8.440 84.698 1.00 92.56 597 ASN A CA 1
ATOM 4756 C C . ASN A 1 597 ? -34.623 -8.356 85.450 1.00 92.56 597 ASN A C 1
ATOM 4758 O O . ASN A 1 597 ? -34.681 -8.688 86.633 1.00 92.56 597 ASN A O 1
ATOM 4762 N N . LYS A 1 598 ? -35.714 -8.016 84.752 1.00 92.75 598 LYS A N 1
ATOM 4763 C CA . LYS A 1 598 ? -37.060 -7.983 85.338 1.00 92.75 598 LYS A CA 1
ATOM 4764 C C . LYS A 1 598 ? -37.533 -9.362 85.811 1.00 92.75 598 LYS A C 1
ATOM 4766 O O . LYS A 1 598 ? -38.163 -9.463 86.862 1.00 92.75 598 LYS A O 1
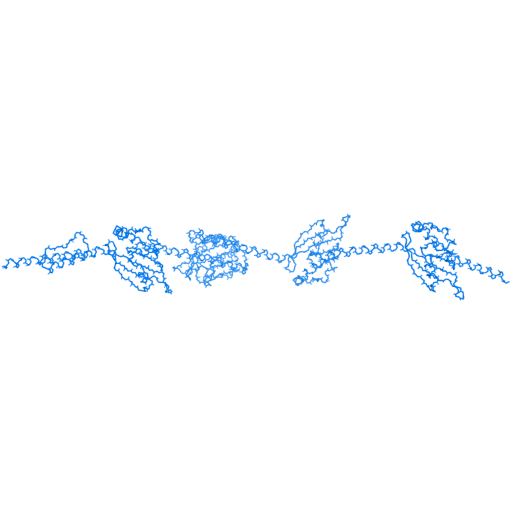ATOM 4771 N N . LEU A 1 599 ? -37.252 -10.423 85.050 1.00 90.81 599 LEU A N 1
ATOM 4772 C CA . LEU A 1 599 ? -37.561 -11.800 85.451 1.00 90.81 599 LEU A CA 1
ATOM 4773 C C . LEU A 1 599 ? -36.817 -12.175 86.744 1.00 90.81 599 LEU A C 1
ATOM 4775 O O . LEU A 1 599 ? -37.415 -12.744 87.660 1.00 90.81 599 LEU A O 1
ATOM 4779 N N . LEU A 1 600 ? -35.531 -11.822 86.833 1.00 91.62 600 LEU A N 1
ATOM 4780 C CA . LEU A 1 600 ? -34.707 -12.060 88.019 1.00 91.62 600 LEU A CA 1
ATOM 4781 C C . LEU A 1 600 ? -35.202 -11.257 89.227 1.00 91.62 600 LEU A C 1
ATOM 4783 O O . LEU A 1 600 ? -35.240 -11.804 90.326 1.00 91.62 600 LEU A O 1
ATOM 4787 N N . ASP A 1 601 ? -35.647 -10.010 89.037 1.00 90.69 601 ASP A N 1
ATOM 4788 C CA . ASP A 1 601 ? -36.261 -9.200 90.101 1.00 90.69 601 ASP A CA 1
ATOM 4789 C C . ASP A 1 601 ? -37.527 -9.864 90.660 1.00 90.69 601 ASP A C 1
ATOM 4791 O O . ASP A 1 601 ? -37.669 -10.015 91.873 1.00 90.69 601 ASP A O 1
ATOM 4795 N N . VAL A 1 602 ? -38.441 -10.299 89.783 1.00 90.12 602 VAL A N 1
ATOM 4796 C CA . VAL A 1 602 ? -39.691 -10.967 90.188 1.00 90.12 602 VAL A CA 1
ATOM 4797 C C . VAL A 1 602 ? -39.400 -12.270 90.932 1.00 90.12 602 VAL A C 1
ATOM 4799 O O . VAL A 1 602 ? -40.005 -12.536 91.969 1.00 90.12 602 VAL A O 1
ATOM 4802 N N . THR A 1 603 ? -38.454 -13.063 90.428 1.00 88.12 603 THR A N 1
ATOM 4803 C CA . THR A 1 603 ? -38.101 -14.361 91.019 1.00 88.12 603 THR A CA 1
ATOM 4804 C C . THR A 1 603 ? -37.405 -14.194 92.372 1.00 88.12 603 THR A C 1
ATOM 4806 O O . THR A 1 603 ? -37.777 -14.866 93.332 1.00 88.12 603 THR A O 1
ATOM 4809 N N . SER A 1 604 ? -36.454 -13.256 92.479 1.00 88.00 604 SER A N 1
ATOM 4810 C CA . SER A 1 604 ? -35.753 -12.940 93.732 1.00 88.00 604 SER A CA 1
ATOM 4811 C C . SER A 1 604 ? -36.722 -12.450 94.812 1.00 88.00 604 SER A C 1
ATOM 4813 O O . SER A 1 604 ? -36.709 -12.955 95.934 1.00 88.00 604 SER A O 1
ATOM 4815 N N . ASN A 1 605 ? -37.629 -11.530 94.466 1.00 85.69 605 ASN A N 1
ATOM 4816 C CA . ASN A 1 605 ? -38.646 -11.038 95.398 1.00 85.69 605 ASN A CA 1
ATOM 4817 C C . ASN A 1 605 ? -39.585 -12.159 95.863 1.00 85.69 605 ASN A C 1
ATOM 4819 O O . ASN A 1 605 ? -39.810 -12.297 97.061 1.00 85.69 605 ASN A O 1
ATOM 4823 N N . GLY A 1 606 ? -40.061 -13.009 94.946 1.00 84.69 606 GLY A N 1
ATOM 4824 C CA . GLY A 1 606 ? -40.912 -14.147 95.298 1.00 84.69 606 GLY A CA 1
ATOM 4825 C C . GLY A 1 606 ? -40.224 -15.158 96.222 1.00 84.69 606 GLY A C 1
ATOM 4826 O O . GLY A 1 606 ? -40.842 -15.639 97.170 1.00 84.69 606 GLY A O 1
ATOM 4827 N N . MET A 1 607 ? -38.938 -15.455 96.001 1.00 81.81 607 MET A N 1
ATOM 4828 C CA . MET A 1 607 ? -38.167 -16.314 96.909 1.00 81.81 607 MET A CA 1
ATOM 4829 C C . MET A 1 607 ? -37.965 -15.677 98.284 1.00 81.81 607 MET A C 1
ATOM 4831 O O . MET A 1 607 ? -38.111 -16.367 99.291 1.00 81.81 607 MET A O 1
ATOM 4835 N N . ASN A 1 608 ? -37.675 -14.375 98.342 1.00 81.44 608 ASN A N 1
ATOM 4836 C CA . ASN A 1 608 ? -37.546 -13.650 99.605 1.00 81.44 608 ASN A CA 1
ATOM 4837 C C . ASN A 1 608 ? -38.868 -13.617 100.383 1.00 81.44 608 ASN A C 1
ATOM 4839 O O . ASN A 1 608 ? -38.855 -13.764 101.602 1.00 81.44 608 ASN A O 1
ATOM 4843 N N . ASP A 1 609 ? -40.005 -13.477 99.698 1.00 82.94 609 ASP A N 1
ATOM 4844 C CA . ASP A 1 609 ? -41.327 -13.529 100.324 1.00 82.94 609 ASP A CA 1
ATOM 4845 C C . ASP A 1 609 ? -41.624 -14.923 100.899 1.00 82.94 609 ASP A C 1
ATOM 4847 O O . ASP A 1 609 ? -42.080 -15.028 102.036 1.00 82.94 609 ASP A O 1
ATOM 4851 N N . ILE A 1 610 ? -41.296 -16.000 100.174 1.00 78.00 610 ILE A N 1
ATOM 4852 C CA . ILE A 1 610 ? -41.425 -17.379 100.681 1.00 78.00 610 ILE A CA 1
ATOM 4853 C C . ILE A 1 610 ? -40.498 -17.609 101.882 1.00 78.00 610 ILE A C 1
ATOM 4855 O O . ILE A 1 610 ? -40.939 -18.141 102.899 1.00 78.00 610 ILE A O 1
ATOM 4859 N N . ALA A 1 611 ? -39.240 -17.171 101.799 1.00 73.12 611 ALA A N 1
ATOM 4860 C CA . ALA A 1 611 ? -38.264 -17.280 102.884 1.00 73.12 611 ALA A CA 1
ATOM 4861 C C . ALA A 1 611 ? -38.633 -16.450 104.126 1.00 73.12 611 ALA A C 1
ATOM 4863 O O . ALA A 1 611 ? -38.096 -16.695 105.198 1.00 73.12 611 ALA A O 1
ATOM 4864 N N . ARG A 1 612 ? -39.521 -15.457 103.990 1.00 75.75 612 ARG A N 1
ATOM 4865 C CA . ARG A 1 612 ? -40.049 -14.649 105.099 1.00 75.75 612 ARG A CA 1
ATOM 4866 C C . ARG A 1 612 ? -41.268 -15.284 105.774 1.00 75.75 612 ARG A C 1
ATOM 4868 O O . ARG A 1 612 ? -41.610 -14.892 106.888 1.00 75.75 612 ARG A O 1
ATOM 4875 N N . VAL A 1 613 ? -41.960 -16.180 105.069 1.00 76.31 613 VAL A N 1
ATOM 4876 C CA . VAL A 1 613 ? -43.160 -16.896 105.536 1.00 76.31 613 VAL A CA 1
ATOM 4877 C C . VAL A 1 613 ? -42.803 -18.246 106.175 1.00 76.31 613 VAL A C 1
ATOM 4879 O O . VAL A 1 613 ? -43.537 -18.702 107.053 1.00 76.31 613 VAL A O 1
ATOM 4882 N N . LEU A 1 614 ? -41.701 -18.866 105.741 1.00 58.25 614 LEU A N 1
ATOM 4883 C CA . LEU A 1 614 ? -41.039 -20.001 106.402 1.00 58.25 614 LEU A CA 1
ATOM 4884 C C . LEU A 1 614 ? -40.228 -19.531 107.613 1.00 58.25 614 LEU A C 1
ATOM 4886 O O . LEU A 1 614 ? -40.184 -20.302 108.600 1.00 58.25 614 LEU A O 1
#

Solvent-accessible surface area (backbone atoms only — not comparable to full-atom values): 32959 Å² total; per-residue (Å²): 112,72,70,60,56,52,53,49,54,52,52,52,54,50,50,53,49,54,51,55,41,67,40,83,66,19,36,40,30,24,37,79,83,37,25,25,77,45,69,21,55,37,32,53,49,54,45,54,77,39,33,74,37,35,30,76,67,39,82,80,63,50,72,92,62,42,71,66,34,50,57,51,84,80,44,96,54,38,73,57,54,52,50,53,63,74,66,52,89,54,81,43,75,49,75,49,77,49,37,90,40,33,34,42,36,43,35,35,64,35,60,48,100,85,66,49,75,56,26,36,38,34,39,54,40,84,44,38,70,63,51,52,54,50,51,53,51,51,53,53,50,52,51,52,48,51,53,52,54,52,57,36,69,40,79,68,19,37,38,30,26,38,78,87,37,29,24,75,44,69,22,54,34,35,51,52,54,45,60,76,42,38,67,44,29,37,72,71,38,78,82,61,46,82,90,52,45,70,68,31,52,58,52,79,81,45,98,55,42,69,58,54,51,51,53,73,71,64,54,89,54,83,42,76,50,75,48,80,55,37,94,32,38,34,40,36,44,35,37,61,38,61,48,99,85,67,50,74,58,24,36,40,34,38,56,41,82,44,44,67,58,53,53,50,50,51,52,48,54,51,51,50,41,45,51,50,30,44,51,46,27,54,50,31,44,69,71,34,91,45,69,67,51,20,51,50,37,34,39,43,32,49,25,61,61,70,68,36,50,29,24,37,34,24,38,52,37,82,87,78,61,28,32,31,59,74,51,74,29,78,67,89,47,73,72,47,48,58,52,47,68,71,40,71,30,41,79,57,36,29,64,57,8,36,4,53,63,66,73,36,74,37,78,36,54,53,39,85,78,47,80,68,24,91,58,37,68,55,37,45,75,75,43,37,24,15,38,39,18,36,45,32,54,44,94,92,36,76,49,28,29,43,38,38,36,23,69,48,74,62,83,79,50,73,66,56,52,51,40,54,54,51,42,50,48,54,54,27,57,47,48,38,52,53,51,52,49,53,52,50,53,51,54,51,55,53,53,40,69,40,80,68,18,37,38,30,26,37,78,86,37,28,24,76,45,67,24,54,33,33,54,52,52,49,63,76,40,39,71,37,38,34,73,67,36,79,84,68,52,80,95,57,41,71,74,31,55,62,50,82,82,47,98,55,48,73,60,52,51,57,51,69,75,65,55,84,56,83,44,76,49,78,48,76,51,43,89,37,34,34,41,36,43,34,37,57,39,63,48,100,86,70,49,75,58,26,35,40,34,38,53,39,83,41,38,66,61,53,51,51,49,51,54,49,51,53,50,51,50,38,40,75,74,68,45,44,85,70,70,65,82,55,91,89,43,59,75,68,60,28,57,50,38,54,51,52,40,51,52,32,51,55,50,40,51,52,49,53,53,50,65,70,74,106

Nearest PDB structures (foldseek):
  3vol-assembly1_A-2  TM=8.876E-01  e=5.843E-15  Pseudomonas aeruginosa PAO1
  4hi4-assembly1_B  TM=9.499E-01  e=1.483E-13  Pseudomonas aeruginosa
  3trc-assembly1_A-2  TM=8.035E-01  e=1.056E-07  Coxiella burnetii
  3p01-assembly2_C  TM=7.501E-01  e=3.647E-07  Nostoc sp. PCC 7120 = FACHB-418
  8avx-assembly1_B  TM=3.256E-01  e=1.232E-11  Deinococcus radiodurans R1 = ATCC 13939 = DSM 20539

Secondary structure (DSSP, 8-state):
-HHHHHHHHHHHHHHHHHHHHT-SSEEEEEETT-BEEEE-HHHHHHHHHTHHHHHTTSTT--GGG-TT-BGGGG-SSHHHHHHHHHH-SS-EEEEEEETTEEEEEEEEEEE-TTS-EEEEEEEEEE-HHHHHHHHHHHHHHHHHHHHHHHHHH-SSEEEEEETT-BEEEE-HHHHHHHHHHHHHHHHH-TT--GGG-TT-BGGGG-S-HHHHHHHHHH-SS-EEEEEEETTEEEEEEEEEEE-TTS-EEEEEEEEEE-HHHHHHHHHHHHHHHHHHHHHHHHHHHHH-SSHHHHHHHHHHHHHHHHT-SEEEEEEEETTTTEEEEEEEEE-S-HHHHHHHHH-EE-TTSHHHHHHHHHTS-EEESSGGG-TT-TTHHHHHHTT--EEEEEEEEETTEEEEEEEEEESS-----HHHHHHHHHHHHHHHHHHHHHHHHHHHHHHHHHHHT-SSEEEEEETT-BEEEE-HHHHHHHHHTHHHHHHH-TT--GGG-TTSBGGGG-S-HHHHHHHHHH--S-EEEEEEETTEEEEEEEEEEE-TTS-EEEEEEEEEE-HHHHHHHHHHHHHHHHHHTT-TT-----TT--HHHHHHHHHHHHHHHHHHHHHHHHHHH-